Protein AF-A0A1L3LZA9-F1 (afdb_monomer_lite)

Foldseek 3Di:
DDWDDDQQQAADDDPPQPDDFPPPDDSGVRRHVVTVSVRVVVVCVVVCVVVVVVVCVVCVVVDDDPDDDDDDDDDPPVVVVVVVVVVVVVVVVVVVVPDPDDDDDDDDDDDDDDDDDDDDDPPDDPDPQPDQVVVPAHDDDDPVRVVQVVQADDDPDQADRNVGDGDDDLVVLLLVLLLVLLVCVVVVDADQVNLVSLVVLQVSLPDPDPVLLVVLVVLLVQCCVQQVLLLVLQCADNPHSSNSLLSLLSSLVVLLCVVVLVVNLLSVLLSVLNNVCSCVQQDLVVCVSNLVRNVVSHDPVCSVSSSSSSSSSSSSLVSLVLLQVLLLLLLVQCAAPVRCVRQNVVLVVLLLCLLQVCVVPPQLFGKAKAALRLLLLLCVVLVHDSVQLSNLGNHNATEIEGEHDNDDPVVSQVVSQVSSQVSCVVPQKHWDWRQDPVGIKIWIWGVAWRPPRSSTRGIDGRYIYYYADPVGLAPDWDARPNGTYGDLVSNLVNLQVSLVSRSHNSSSRSSNSSSCCSVCPSVVSVVD

Radius of gyration: 29.35 Å; chains: 1; bounding box: 72×82×65 Å

pLDDT: mean 71.89, std 25.07, range [21.33, 98.31]

Sequence (528 aa):
MFTALGNARKGENDWDTGILINPNLSPEDWYSAYAAANDTVSTFLDQARYGYTALLNRHKADLQPPAALARQSVGPVELRYYSRLALQAEQDTERTRQGSGRLRPLASGTGQPAEILAGRPRTRPVGVNGELIDVGLSKRNTVELMEHWLDVKIVEKEGVVSDGIPVPQLPYFVDDFSTIIREALATNTADRKLAKRLVRLKLVLESDDDTLVEAAQAASDAVAAALPKSANAFGTGVATSTARMATWVLAGLIQSIPDLWLKQQWQESLDSYIAAQAPTLLAREKVAGIWQQVVTAINPPDQDDCQTILAIQYAISTLSRRIVEDGVTVAQAIGGPDLSAVPLWKAVETAIGAVVALNSDTRSGMFYISGGLAGRMQTMHADLSANDLMSVYPDGGVEIFYRPNQVQPAWAFRGLQQRLVSVLTGQPLTAELVSSTKGTAVVVKGANPINNLAIADPSPVLMTILQEPASRACKTIDFVNGWPIGSTRDLVRLFLARAADSHDFDLRQARKASSEFLLSDVLGQQLR

Secondary structure (DSSP, 8-state):
--------SS-----SS-----TTS-HHHHHHHHHHHHHHHHHHHHHHHHHHHHHHHHTTTT-PPPP--------HHHHHHHHHHHHHHHHHHHHHHS--S--------------S-------PPTTTTSTTGGGT---TT-HHHHHHHHH----SSS---TTS-PPPPHHHHHHHHHHHHHHHHHHT---HHHHHHHHHHHHHHT---HHHHHHHHHHHHHHHHH-HHHHHHHT--SSSHHHHHHHHHHHHHHHT-TTGGG-HHHHHHHHHHHHHHHHHHS-GGGGHHHHHHHGGGS-GGGHHHHHHHHHHHHHHHHHHHHHHHHHHHHHHHH--GGGTTSHHHHHHHHHHHHHHGGGGSTTS-EEEEEHHHHHHHHHHHTT--HHHHHTT----SEEEEEE-SSS-HHHHHHHHHHHHHHHTTTSSEEEEEEEETTEEEEEEEESSPPTT-SS--SS-EEEEEEEPPTT-S-S-EEEETTEEEE-HHHHHHHHHHHHHS--SHHHHHHHHHHHHHIIIIIHHHHT-

Organism: NCBI:txid194963

Structure (mmCIF, N/CA/C/O backbone):
data_AF-A0A1L3LZA9-F1
#
_entry.id   AF-A0A1L3LZA9-F1
#
loop_
_atom_site.group_PDB
_atom_site.id
_atom_site.type_symbol
_atom_site.label_atom_id
_atom_site.label_alt_id
_atom_site.label_comp_id
_atom_site.label_asym_id
_atom_site.label_entity_id
_atom_site.label_seq_id
_atom_site.pdbx_PDB_ins_code
_atom_site.Cartn_x
_atom_site.Cartn_y
_atom_site.Cartn_z
_atom_site.occupancy
_atom_site.B_iso_or_equiv
_atom_site.auth_seq_id
_atom_site.auth_comp_id
_atom_site.auth_asym_id
_atom_site.auth_atom_id
_atom_site.pdbx_PDB_model_num
ATOM 1 N N . MET A 1 1 ? 13.594 -11.880 -36.090 1.00 23.81 1 MET A N 1
ATOM 2 C CA . MET A 1 1 ? 14.791 -12.742 -36.009 1.00 23.81 1 MET A CA 1
ATOM 3 C C . MET A 1 1 ? 15.961 -11.843 -35.621 1.00 23.81 1 MET A C 1
ATOM 5 O O . MET A 1 1 ? 16.336 -11.016 -36.435 1.00 23.81 1 MET A O 1
ATOM 9 N N . PHE A 1 2 ? 16.444 -11.918 -34.377 1.00 21.33 2 PHE A N 1
ATOM 10 C CA . PHE A 1 2 ? 17.607 -11.170 -33.866 1.00 21.33 2 PHE A CA 1
ATOM 11 C C . PHE A 1 2 ? 18.352 -12.034 -32.832 1.00 21.33 2 PHE A C 1
ATOM 13 O O . PHE A 1 2 ? 17.710 -12.771 -32.086 1.00 21.33 2 PHE A O 1
ATOM 20 N N . THR A 1 3 ? 19.683 -11.950 -32.839 1.00 30.17 3 THR A N 1
ATOM 21 C CA . THR A 1 3 ? 20.674 -12.707 -32.050 1.00 30.17 3 THR A CA 1
ATOM 22 C C . THR A 1 3 ? 21.395 -11.773 -31.075 1.00 30.17 3 THR A C 1
ATOM 24 O O . THR A 1 3 ? 21.786 -10.680 -31.488 1.00 30.17 3 THR A O 1
ATOM 27 N N . ALA A 1 4 ? 21.621 -12.198 -29.821 1.00 23.11 4 ALA A N 1
ATOM 28 C CA . ALA A 1 4 ? 22.520 -11.509 -28.884 1.00 23.11 4 ALA A CA 1
ATOM 29 C C . ALA A 1 4 ? 22.972 -12.410 -27.689 1.00 23.11 4 ALA A C 1
ATOM 31 O O . ALA A 1 4 ? 22.169 -12.623 -26.781 1.00 23.11 4 ALA A O 1
ATOM 32 N N . LEU A 1 5 ? 24.250 -12.845 -27.617 1.00 28.03 5 LEU A N 1
ATOM 33 C CA . LEU A 1 5 ? 25.339 -12.405 -26.702 1.00 28.03 5 LEU A CA 1
ATOM 34 C C . LEU A 1 5 ? 26.337 -13.503 -26.200 1.00 28.03 5 LEU A C 1
ATOM 36 O O . LEU A 1 5 ? 26.238 -13.959 -25.058 1.00 28.03 5 LEU A O 1
ATOM 40 N N . GLY A 1 6 ? 27.480 -13.676 -26.885 1.00 30.03 6 GLY A N 1
ATOM 41 C CA . GLY A 1 6 ? 28.745 -14.067 -26.234 1.00 30.03 6 GLY A CA 1
ATOM 42 C C . GLY A 1 6 ? 30.001 -14.088 -27.130 1.00 30.03 6 GLY A C 1
ATOM 43 O O . GLY A 1 6 ? 29.944 -14.490 -28.289 1.00 30.03 6 GLY A O 1
ATOM 44 N N . ASN A 1 7 ? 31.156 -13.655 -26.579 1.00 33.06 7 ASN A N 1
ATOM 45 C CA . ASN A 1 7 ? 32.487 -13.839 -27.181 1.00 33.06 7 ASN A CA 1
ATOM 46 C C . ASN A 1 7 ? 33.236 -14.935 -26.441 1.00 33.06 7 ASN A C 1
ATOM 48 O O . ASN A 1 7 ? 33.199 -15.131 -25.233 1.00 33.06 7 ASN A O 1
ATOM 52 N N . ALA A 1 8 ? 34.000 -15.585 -27.256 1.00 33.12 8 ALA A N 1
ATOM 53 C CA . ALA A 1 8 ? 34.071 -16.977 -27.380 1.00 33.12 8 ALA A CA 1
ATOM 54 C C . ALA A 1 8 ? 35.626 -17.260 -27.402 1.00 33.12 8 ALA A C 1
ATOM 56 O O . ALA A 1 8 ? 36.158 -18.341 -27.502 1.00 33.12 8 ALA A O 1
ATOM 57 N N . ARG A 1 9 ? 36.462 -16.253 -27.156 1.00 31.25 9 ARG A N 1
ATOM 58 C CA . ARG A 1 9 ? 37.908 -16.309 -27.351 1.00 31.25 9 ARG A CA 1
ATOM 59 C C . ARG A 1 9 ? 38.761 -16.522 -26.097 1.00 31.25 9 ARG A C 1
ATOM 61 O O . ARG A 1 9 ? 39.916 -16.118 -26.080 1.00 31.25 9 ARG A O 1
ATOM 68 N N . LYS A 1 10 ? 38.251 -17.137 -25.024 1.00 35.09 10 LYS A N 1
ATOM 69 C CA . LYS A 1 10 ? 38.969 -17.162 -23.721 1.00 35.09 10 LYS A CA 1
ATOM 70 C C . LYS A 1 10 ? 38.983 -18.527 -22.918 1.00 35.09 10 LYS A C 1
ATOM 72 O O . LYS A 1 10 ? 39.232 -18.493 -21.725 1.00 35.09 10 LYS A O 1
ATOM 77 N N . GLY A 1 11 ? 38.638 -19.691 -23.514 1.00 30.19 11 GLY A N 1
ATOM 78 C CA . GLY A 1 11 ? 38.148 -21.036 -22.979 1.00 30.19 11 GLY A CA 1
ATOM 79 C C . GLY A 1 11 ? 37.441 -21.344 -21.590 1.00 30.19 11 GLY A C 1
ATOM 80 O O . GLY A 1 11 ? 38.121 -21.891 -20.737 1.00 30.19 11 GLY A O 1
ATOM 81 N N . GLU A 1 12 ? 36.108 -21.247 -21.365 1.00 31.48 12 GLU A N 1
ATOM 82 C CA . GLU A 1 12 ? 35.335 -21.721 -20.150 1.00 31.48 12 GLU A CA 1
ATOM 83 C C . GLU A 1 12 ? 34.010 -22.324 -20.626 1.00 31.48 12 GLU A C 1
ATOM 85 O O . GLU A 1 12 ? 33.207 -21.741 -21.355 1.00 31.48 12 GLU A O 1
ATOM 90 N N . ASN A 1 13 ? 33.804 -23.533 -20.130 1.00 31.25 13 ASN A N 1
ATOM 91 C CA . ASN A 1 13 ? 32.639 -24.350 -20.358 1.00 31.25 13 ASN A CA 1
ATOM 92 C C . ASN A 1 13 ? 31.376 -23.800 -19.719 1.00 31.25 13 ASN A C 1
ATOM 94 O O . ASN A 1 13 ? 31.384 -23.354 -18.577 1.00 31.25 13 ASN A O 1
ATOM 98 N N . ASP A 1 14 ? 30.283 -24.038 -20.420 1.00 35.97 14 ASP A N 1
ATOM 99 C CA . ASP A 1 14 ? 28.936 -24.096 -19.884 1.00 35.97 14 ASP A CA 1
ATOM 100 C C . ASP A 1 14 ? 28.406 -25.495 -20.151 1.00 35.97 14 ASP A C 1
ATOM 102 O O . ASP A 1 14 ? 28.584 -26.080 -21.226 1.00 35.97 14 ASP A O 1
ATOM 106 N N . TRP A 1 15 ? 27.835 -26.048 -19.104 1.00 34.09 15 TRP A N 1
ATOM 107 C CA . TRP A 1 15 ? 27.419 -27.427 -19.018 1.00 34.09 15 TRP A CA 1
ATOM 108 C C . TRP A 1 15 ? 25.922 -27.582 -19.355 1.00 34.09 15 TRP A C 1
ATOM 110 O O . TRP A 1 15 ? 25.420 -28.707 -19.308 1.00 34.09 15 TRP A O 1
ATOM 120 N N . ASP A 1 16 ? 25.233 -26.508 -19.769 1.00 34.41 16 ASP A N 1
ATOM 121 C CA . ASP A 1 16 ? 23.763 -26.439 -19.779 1.00 34.41 16 ASP A CA 1
ATOM 122 C C . ASP A 1 16 ? 23.090 -26.913 -21.089 1.00 34.41 16 ASP A C 1
ATOM 124 O O . ASP A 1 16 ? 21.895 -27.213 -21.104 1.00 34.41 16 ASP A O 1
ATOM 128 N N . THR A 1 17 ? 23.821 -27.068 -22.204 1.00 37.72 17 THR A N 1
ATOM 129 C CA . THR A 1 17 ? 23.208 -27.307 -23.541 1.00 37.72 17 THR A CA 1
ATOM 130 C C . THR A 1 17 ? 23.364 -28.723 -24.116 1.00 37.72 17 THR A C 1
ATOM 132 O O . THR A 1 17 ? 22.702 -29.065 -25.096 1.00 37.72 17 THR A O 1
ATOM 135 N N . GLY A 1 18 ? 24.217 -29.578 -23.537 1.00 35.44 18 GLY A N 1
ATOM 136 C CA . GLY A 1 18 ? 24.502 -30.927 -24.064 1.00 35.44 18 GLY A CA 1
ATOM 137 C C . GLY A 1 18 ? 25.269 -30.960 -25.399 1.00 35.44 18 GLY A C 1
ATOM 138 O O . GLY A 1 18 ? 25.397 -32.022 -26.009 1.00 35.44 18 GLY A O 1
ATOM 139 N N . ILE A 1 19 ? 25.792 -29.820 -25.858 1.00 40.53 19 ILE A N 1
ATOM 140 C CA . ILE A 1 19 ? 26.576 -29.693 -27.090 1.00 40.53 19 ILE A CA 1
ATOM 141 C C . ILE A 1 19 ? 28.041 -30.035 -26.786 1.00 40.53 19 ILE A C 1
ATOM 143 O O . ILE A 1 19 ? 28.699 -29.376 -25.985 1.00 40.53 19 ILE A O 1
ATOM 147 N N . LEU A 1 20 ? 28.562 -31.089 -27.422 1.00 36.12 20 LEU A N 1
ATOM 148 C CA . LEU A 1 20 ? 29.948 -31.529 -27.247 1.00 36.12 20 LEU A CA 1
ATOM 149 C C . LEU A 1 20 ? 30.896 -30.658 -28.076 1.00 36.12 20 LEU A C 1
ATOM 151 O O . LEU A 1 20 ? 30.994 -30.806 -29.294 1.00 36.12 20 LEU A O 1
ATOM 155 N N . ILE A 1 21 ? 31.628 -29.777 -27.399 1.00 40.00 21 ILE A N 1
ATOM 156 C CA . ILE A 1 21 ? 32.718 -28.993 -27.988 1.00 40.00 21 ILE A CA 1
ATOM 157 C C . ILE A 1 21 ? 34.026 -29.744 -27.754 1.00 40.00 21 ILE A C 1
ATOM 159 O O . ILE A 1 21 ? 34.295 -30.213 -26.648 1.00 40.00 21 ILE A O 1
ATOM 163 N N . ASN A 1 22 ? 34.839 -29.884 -28.803 1.00 40.91 22 ASN A N 1
ATOM 164 C CA . ASN A 1 22 ? 36.085 -30.645 -28.750 1.00 40.91 22 ASN A CA 1
ATOM 165 C C . ASN A 1 22 ? 37.006 -30.105 -27.630 1.00 40.91 22 ASN A C 1
ATOM 167 O O . ASN A 1 22 ? 37.442 -28.955 -27.703 1.00 40.91 22 ASN A O 1
ATOM 171 N N . PRO A 1 23 ? 37.341 -30.914 -26.608 1.00 37.09 23 PRO A N 1
ATOM 172 C CA . PRO A 1 23 ? 38.093 -30.455 -25.440 1.00 37.09 23 PRO A CA 1
ATOM 173 C C . PRO A 1 23 ? 39.573 -30.178 -25.735 1.00 37.09 23 PRO A C 1
ATOM 175 O O . PRO A 1 23 ? 40.261 -29.611 -24.895 1.00 37.09 23 PRO A O 1
ATOM 178 N N . ASN A 1 24 ? 40.066 -30.580 -26.910 1.00 38.84 24 ASN A N 1
ATOM 179 C CA . ASN A 1 24 ? 41.448 -30.357 -27.338 1.00 38.84 24 ASN A CA 1
ATOM 180 C C . ASN A 1 24 ? 41.629 -29.036 -28.102 1.00 38.84 24 ASN A C 1
ATOM 182 O O . ASN A 1 24 ? 42.714 -28.772 -28.619 1.00 38.84 24 ASN A O 1
ATOM 186 N N . LEU A 1 25 ? 40.566 -28.235 -28.228 1.00 40.94 25 LEU A N 1
ATOM 187 C CA . LEU A 1 25 ? 40.660 -26.887 -28.773 1.00 40.94 25 LEU A CA 1
ATOM 188 C C . LEU A 1 25 ? 41.486 -26.001 -27.842 1.00 40.94 25 LEU A C 1
ATOM 190 O O . LEU A 1 25 ? 41.470 -26.169 -26.620 1.00 40.94 25 LEU A O 1
ATOM 194 N N . SER A 1 26 ? 42.200 -25.042 -28.430 1.00 40.47 26 SER A N 1
ATOM 195 C CA . SER A 1 26 ? 42.835 -23.991 -27.643 1.00 40.47 26 SER A CA 1
ATOM 196 C C . SER A 1 26 ? 41.755 -23.259 -26.834 1.00 40.47 26 SER A C 1
ATOM 198 O O . SER A 1 26 ? 40.606 -23.216 -27.279 1.00 40.47 26 SER A O 1
ATOM 200 N N . PRO A 1 27 ? 42.072 -22.661 -25.673 1.00 38.12 27 PRO A N 1
ATOM 201 C CA . PRO A 1 27 ? 41.079 -21.912 -24.909 1.00 38.12 27 PRO A CA 1
ATOM 202 C C . PRO A 1 27 ? 40.322 -20.912 -25.798 1.00 38.12 27 PRO A C 1
ATOM 204 O O . PRO A 1 27 ? 39.092 -20.873 -25.806 1.00 38.12 27 PRO A O 1
ATOM 207 N N . GLU A 1 28 ? 41.041 -20.174 -26.642 1.00 40.81 28 GLU A N 1
ATOM 208 C CA . GLU A 1 28 ? 40.447 -19.204 -27.560 1.00 40.81 28 GLU A CA 1
ATOM 209 C C . GLU A 1 28 ? 39.436 -19.815 -28.545 1.00 40.81 28 GLU A C 1
ATOM 211 O O . GLU A 1 28 ? 38.383 -19.238 -28.801 1.00 40.81 28 GLU A O 1
ATOM 216 N N . ASP A 1 29 ? 39.683 -21.013 -29.053 1.00 42.50 29 ASP A N 1
ATOM 217 C CA . ASP A 1 29 ? 38.743 -21.676 -29.961 1.00 42.50 29 ASP A CA 1
ATOM 218 C C . ASP A 1 29 ? 37.604 -22.374 -29.202 1.00 42.50 29 ASP A C 1
ATOM 220 O O . ASP A 1 29 ? 36.499 -22.566 -29.718 1.00 42.50 29 ASP A O 1
ATOM 224 N N . TRP A 1 30 ? 37.863 -22.734 -27.946 1.00 45.84 30 TRP A N 1
ATOM 225 C CA . TRP A 1 30 ? 36.959 -23.505 -27.109 1.00 45.84 30 TRP A CA 1
ATOM 226 C C . TRP A 1 30 ? 35.757 -22.681 -26.650 1.00 45.84 30 TRP A C 1
ATOM 228 O O . TRP A 1 30 ? 34.612 -23.063 -26.898 1.00 45.84 30 TRP A O 1
ATOM 238 N N . TYR A 1 31 ? 35.992 -21.498 -26.067 1.00 41.84 31 TYR A N 1
ATOM 239 C CA . TYR A 1 31 ? 34.875 -20.593 -25.773 1.00 41.84 31 TYR A CA 1
ATOM 240 C C . TYR A 1 31 ? 34.169 -20.201 -27.096 1.00 41.84 31 TYR A C 1
ATOM 242 O O . TYR A 1 31 ? 33.033 -19.735 -27.030 1.00 41.84 31 TYR A O 1
ATOM 250 N N . SER A 1 32 ? 34.829 -20.380 -28.268 1.00 45.72 32 SER A N 1
ATOM 251 C CA . SER A 1 32 ? 34.463 -19.780 -29.561 1.00 45.72 32 SER A CA 1
ATOM 252 C C . SER A 1 32 ? 33.241 -20.442 -30.122 1.00 45.72 32 SER A C 1
ATOM 254 O O . SER A 1 32 ? 32.210 -19.830 -30.406 1.00 45.72 32 SER A O 1
ATOM 256 N N . ALA A 1 33 ? 33.375 -21.755 -30.141 1.00 43.78 33 ALA A N 1
ATOM 257 C CA . ALA A 1 33 ? 32.295 -22.680 -30.340 1.00 43.78 33 ALA A CA 1
ATOM 258 C C . ALA A 1 33 ? 31.217 -22.563 -29.249 1.00 43.78 33 ALA A C 1
ATOM 260 O O . ALA A 1 33 ? 30.035 -22.680 -29.561 1.00 43.78 33 ALA A O 1
ATOM 261 N N . TYR A 1 34 ? 31.593 -22.307 -27.993 1.00 43.12 34 TYR A N 1
ATOM 262 C CA . TYR A 1 34 ? 30.640 -22.295 -26.884 1.00 43.12 34 TYR A CA 1
ATOM 263 C C . TYR A 1 34 ? 29.645 -21.129 -26.943 1.00 43.12 34 TYR A C 1
ATOM 265 O O . TYR A 1 34 ? 28.436 -21.356 -26.895 1.00 43.12 34 TYR A O 1
ATOM 273 N N . ALA A 1 35 ? 30.110 -19.894 -27.117 1.00 43.53 35 ALA A N 1
ATOM 274 C CA . ALA A 1 35 ? 29.199 -18.755 -27.158 1.00 43.53 35 ALA A CA 1
ATOM 275 C C . ALA A 1 35 ? 28.279 -18.781 -28.392 1.00 43.53 35 ALA A C 1
ATOM 277 O O . ALA A 1 35 ? 27.096 -18.470 -28.289 1.00 43.53 35 ALA A O 1
ATOM 278 N N . ALA A 1 36 ? 28.796 -19.226 -29.544 1.00 49.22 36 ALA A N 1
ATOM 279 C CA . ALA A 1 36 ? 27.992 -19.412 -30.750 1.00 49.22 36 ALA A CA 1
ATOM 280 C C . ALA A 1 36 ? 26.890 -20.469 -30.547 1.00 49.22 36 ALA A C 1
ATOM 282 O O . ALA A 1 36 ? 25.759 -20.286 -31.003 1.00 49.22 36 ALA A O 1
ATOM 283 N N . ALA A 1 37 ? 27.201 -21.557 -29.838 1.00 45.59 37 ALA A N 1
ATOM 284 C CA . ALA A 1 37 ? 26.239 -22.592 -29.483 1.00 45.59 37 ALA A CA 1
ATOM 285 C C . ALA A 1 37 ? 25.178 -22.081 -28.492 1.00 45.59 37 ALA A C 1
ATOM 287 O O . ALA A 1 37 ? 23.988 -22.280 -28.730 1.00 45.59 37 ALA A O 1
ATOM 288 N N . ASN A 1 38 ? 25.579 -21.378 -27.430 1.00 42.06 38 ASN A N 1
ATOM 289 C CA . ASN A 1 38 ? 24.657 -20.853 -26.421 1.00 42.06 38 ASN A CA 1
ATOM 290 C C . ASN A 1 38 ? 23.692 -19.797 -26.991 1.00 42.06 38 ASN A C 1
ATOM 292 O O . ASN A 1 38 ? 22.482 -19.880 -26.779 1.00 42.06 38 ASN A O 1
ATOM 296 N N . ASP A 1 39 ? 24.198 -18.856 -27.792 1.00 47.31 39 ASP A N 1
ATOM 297 C CA . ASP A 1 39 ? 23.377 -17.824 -28.434 1.00 47.31 39 ASP A CA 1
ATOM 298 C C . ASP A 1 39 ? 22.373 -18.427 -29.412 1.00 47.31 39 ASP A C 1
ATOM 300 O O . ASP A 1 39 ? 21.211 -18.019 -29.446 1.00 47.31 39 ASP A O 1
ATOM 304 N N . THR A 1 40 ? 22.802 -19.425 -30.187 1.00 49.22 40 THR A N 1
ATOM 305 C CA . THR A 1 40 ? 21.932 -20.134 -31.131 1.00 49.22 40 THR A CA 1
ATOM 306 C C . THR A 1 40 ? 20.827 -20.885 -30.392 1.00 49.22 40 THR A C 1
ATOM 308 O O . THR A 1 40 ? 19.666 -20.793 -30.783 1.00 49.22 40 THR A O 1
ATOM 311 N N . VAL A 1 41 ? 21.161 -21.585 -29.304 1.00 46.09 41 VAL A N 1
ATOM 312 C CA . VAL A 1 41 ? 20.199 -22.364 -28.511 1.00 46.09 41 VAL A CA 1
ATOM 313 C C . VAL A 1 41 ? 19.229 -21.456 -27.761 1.00 46.09 41 VAL A C 1
ATOM 315 O O . VAL A 1 41 ? 18.026 -21.662 -27.863 1.00 46.09 41 VAL A O 1
ATOM 318 N N . SER A 1 42 ? 19.708 -20.424 -27.070 1.00 44.81 42 SER A N 1
ATOM 319 C CA . SER A 1 42 ? 18.849 -19.497 -26.321 1.00 44.81 42 SER A CA 1
ATOM 320 C C . SER A 1 42 ? 17.926 -18.704 -27.249 1.00 44.81 42 SER A C 1
ATOM 322 O O . SER A 1 42 ? 16.726 -18.605 -27.002 1.00 44.81 42 SER A O 1
ATOM 324 N N . THR A 1 43 ? 18.454 -18.221 -28.378 1.00 49.72 43 THR A N 1
ATOM 325 C CA . THR A 1 43 ? 17.654 -17.533 -29.403 1.00 49.72 43 THR A CA 1
ATOM 326 C C . THR A 1 43 ? 16.620 -18.474 -30.020 1.00 49.72 43 THR A C 1
ATOM 328 O O . THR A 1 43 ? 15.476 -18.076 -30.223 1.00 49.72 43 THR A O 1
ATOM 331 N N . PHE A 1 44 ? 16.991 -19.727 -30.296 1.00 49.62 44 PHE A N 1
ATOM 332 C CA . PHE A 1 44 ? 16.061 -20.733 -30.799 1.00 49.62 44 PHE A CA 1
ATOM 333 C C . PHE A 1 44 ? 14.988 -21.084 -29.769 1.00 49.62 44 PHE A C 1
ATOM 335 O O . PHE A 1 44 ? 13.832 -21.192 -30.147 1.00 49.62 44 PHE A O 1
ATOM 342 N N . LEU A 1 45 ? 15.327 -21.233 -28.488 1.00 45.28 45 LEU A N 1
ATOM 343 C CA . LEU A 1 45 ? 14.367 -21.575 -27.437 1.00 45.28 45 LEU A CA 1
ATOM 344 C C . LEU A 1 45 ? 13.375 -20.441 -27.177 1.00 45.28 45 LEU A C 1
ATOM 346 O O . LEU A 1 45 ? 12.181 -20.712 -27.078 1.00 45.28 45 LEU A O 1
ATOM 350 N N . ASP A 1 46 ? 13.824 -19.185 -27.155 1.00 45.00 46 ASP A N 1
ATOM 351 C CA . ASP A 1 46 ? 12.922 -18.033 -27.041 1.00 45.00 46 ASP A CA 1
ATOM 352 C C . ASP A 1 46 ? 12.037 -17.888 -28.294 1.00 45.00 46 ASP A C 1
ATOM 354 O O . ASP A 1 46 ? 10.826 -17.680 -28.183 1.00 45.00 46 ASP A O 1
ATOM 358 N N . GLN A 1 47 ? 12.594 -18.088 -29.497 1.00 46.62 47 GLN A N 1
ATOM 359 C CA . GLN A 1 47 ? 11.826 -18.068 -30.751 1.00 46.62 47 GLN A CA 1
ATOM 360 C C . GLN A 1 47 ? 10.861 -19.251 -30.876 1.00 46.62 47 GLN A C 1
ATOM 362 O O . GLN A 1 47 ? 9.756 -19.082 -31.385 1.00 46.62 47 GLN A O 1
ATOM 367 N N . ALA A 1 48 ? 11.245 -20.435 -30.402 1.00 44.41 48 ALA A N 1
ATOM 368 C CA . ALA A 1 48 ? 10.417 -21.633 -30.403 1.00 44.41 48 ALA A CA 1
ATOM 369 C C . ALA A 1 48 ? 9.318 -21.532 -29.349 1.00 44.41 48 ALA A C 1
ATOM 371 O O . ALA A 1 48 ? 8.192 -21.911 -29.635 1.00 44.41 48 ALA A O 1
ATOM 372 N N . ARG A 1 49 ? 9.599 -20.967 -28.170 1.00 44.09 49 ARG A N 1
ATOM 373 C CA . ARG A 1 49 ? 8.596 -20.705 -27.132 1.00 44.09 49 ARG A CA 1
ATOM 374 C C . ARG A 1 49 ? 7.553 -19.710 -27.626 1.00 44.09 49 ARG A C 1
ATOM 376 O O . ARG A 1 49 ? 6.363 -19.998 -27.557 1.00 44.09 49 ARG A O 1
ATOM 383 N N . TYR A 1 50 ? 7.987 -18.582 -28.183 1.00 44.16 50 TYR A N 1
ATOM 384 C CA . TYR A 1 50 ? 7.079 -17.608 -28.785 1.00 44.16 50 TYR A CA 1
ATOM 385 C C . TYR A 1 50 ? 6.316 -18.202 -29.981 1.00 44.16 50 TYR A C 1
ATOM 387 O O . TYR A 1 50 ? 5.094 -18.101 -30.055 1.00 44.16 50 TYR A O 1
ATOM 395 N N . GLY A 1 51 ? 7.023 -18.878 -30.891 1.00 45.06 51 GLY A N 1
ATOM 396 C CA . GLY A 1 51 ? 6.447 -19.498 -32.082 1.00 45.06 51 GLY A CA 1
ATOM 397 C C . GLY A 1 51 ? 5.445 -20.603 -31.756 1.00 45.06 51 GLY A C 1
ATOM 398 O O . GLY A 1 51 ? 4.414 -20.691 -32.409 1.00 45.06 51 GLY A O 1
ATOM 399 N N . TYR A 1 52 ? 5.700 -21.401 -30.721 1.00 44.16 52 TYR A N 1
ATOM 400 C CA . TYR A 1 52 ? 4.801 -22.445 -30.237 1.00 44.16 52 TYR A CA 1
ATOM 401 C C . TYR A 1 52 ? 3.528 -21.850 -29.634 1.00 44.16 52 TYR A C 1
ATOM 403 O O . TYR A 1 52 ? 2.432 -22.244 -30.026 1.00 44.16 52 TYR A O 1
ATOM 411 N N . THR A 1 53 ? 3.652 -20.842 -28.767 1.00 45.56 53 THR A N 1
ATOM 412 C CA . THR A 1 53 ? 2.494 -20.131 -28.205 1.00 45.56 53 THR A CA 1
ATOM 413 C C . THR A 1 53 ? 1.661 -19.459 -29.302 1.00 45.56 53 THR A C 1
ATOM 415 O O . THR A 1 53 ? 0.437 -19.584 -29.321 1.00 45.56 53 THR A O 1
ATOM 418 N N . ALA A 1 54 ? 2.307 -18.816 -30.278 1.00 45.56 54 ALA A N 1
ATOM 419 C CA . ALA A 1 54 ? 1.628 -18.192 -31.411 1.00 45.56 54 ALA A CA 1
ATOM 420 C C . ALA A 1 54 ? 0.957 -19.220 -32.347 1.00 45.56 54 ALA A C 1
ATOM 422 O O . ALA A 1 54 ? -0.156 -18.988 -32.820 1.00 45.56 54 ALA A O 1
ATOM 423 N N . LEU A 1 55 ? 1.602 -20.365 -32.602 1.00 45.81 55 LEU A N 1
ATOM 424 C CA . LEU A 1 55 ? 1.065 -21.448 -33.434 1.00 45.81 55 LEU A CA 1
ATOM 425 C C . LEU A 1 55 ? -0.165 -22.097 -32.783 1.00 45.81 55 LEU A C 1
ATOM 427 O O . LEU A 1 55 ? -1.169 -22.314 -33.458 1.00 45.81 55 LEU A O 1
ATOM 431 N N . LEU A 1 56 ? -0.110 -22.356 -31.476 1.00 46.75 56 LEU A N 1
ATOM 432 C CA . LEU A 1 56 ? -1.233 -22.900 -30.711 1.00 46.75 56 LEU A CA 1
ATOM 433 C C . LEU A 1 56 ? -2.430 -21.946 -30.703 1.00 46.75 56 LEU A C 1
ATOM 435 O O . LEU A 1 56 ? -3.553 -22.375 -30.952 1.00 46.75 56 LEU A O 1
ATOM 439 N N . ASN A 1 57 ? -2.190 -20.647 -30.518 1.00 48.28 57 ASN A N 1
ATOM 440 C CA . ASN A 1 57 ? -3.246 -19.637 -30.595 1.00 48.28 57 ASN A CA 1
ATOM 441 C C . ASN A 1 57 ? -3.860 -19.539 -31.998 1.00 48.28 57 ASN A C 1
ATOM 443 O O . ASN A 1 57 ? -5.074 -19.378 -32.135 1.00 48.28 57 ASN A O 1
ATOM 447 N N . ARG A 1 58 ? -3.043 -19.679 -33.049 1.00 47.91 58 ARG A N 1
ATOM 448 C CA . ARG A 1 58 ? -3.499 -19.646 -34.445 1.00 47.91 58 ARG A CA 1
ATOM 449 C C . ARG A 1 58 ? -4.351 -20.858 -34.830 1.00 47.91 58 ARG A C 1
ATOM 451 O O . ARG A 1 58 ? -5.266 -20.707 -35.632 1.00 47.91 58 ARG A O 1
ATOM 458 N N . HIS A 1 59 ? -4.067 -22.027 -34.260 1.00 45.03 59 HIS A N 1
ATOM 459 C CA . HIS A 1 59 ? -4.760 -23.289 -34.549 1.00 45.03 59 HIS A CA 1
ATOM 460 C C . HIS A 1 59 ? -5.722 -23.728 -33.438 1.00 45.03 59 HIS A C 1
ATOM 462 O O . HIS A 1 59 ? -6.149 -24.879 -33.400 1.00 45.03 59 HIS A O 1
ATOM 468 N N . LYS A 1 60 ? -6.109 -22.812 -32.542 1.00 48.41 60 LYS A N 1
ATOM 469 C CA . LYS A 1 60 ? -6.947 -23.113 -31.371 1.00 48.41 60 LYS A CA 1
ATOM 470 C C . LYS A 1 60 ? -8.277 -23.804 -31.697 1.00 48.41 60 LYS A C 1
ATOM 472 O O . LYS A 1 60 ? -8.752 -24.600 -30.900 1.00 48.41 60 LYS A O 1
ATOM 477 N N . ALA A 1 61 ? -8.855 -23.535 -32.870 1.00 48.81 61 ALA A N 1
ATOM 478 C CA . ALA A 1 61 ? -10.103 -24.155 -33.324 1.00 48.81 61 ALA A CA 1
ATOM 479 C C . ALA A 1 61 ? -9.920 -25.597 -33.845 1.00 48.81 61 ALA A C 1
ATOM 481 O O . ALA A 1 61 ? -10.882 -26.362 -33.883 1.00 48.81 61 ALA A O 1
ATOM 482 N N . ASP A 1 62 ? -8.692 -25.973 -34.219 1.00 52.75 62 ASP A N 1
ATOM 483 C CA . ASP A 1 62 ? -8.344 -27.294 -34.759 1.00 52.75 62 ASP A CA 1
ATOM 484 C C . ASP A 1 62 ? -7.941 -28.287 -33.647 1.00 52.75 62 ASP A C 1
ATOM 486 O O . ASP A 1 62 ? -7.885 -29.500 -33.864 1.00 52.75 62 ASP A O 1
ATOM 490 N N . LEU A 1 63 ? -7.665 -27.786 -32.437 1.00 48.34 63 LEU A N 1
ATOM 491 C CA . LEU A 1 63 ? -7.265 -28.576 -31.273 1.00 48.34 63 LEU A CA 1
ATOM 492 C C . LEU A 1 63 ? -8.506 -29.150 -30.568 1.00 48.34 63 LEU A C 1
ATOM 494 O O . LEU A 1 63 ? -9.085 -28.544 -29.671 1.00 48.34 63 LEU A O 1
ATOM 498 N N . GLN A 1 64 ? -8.929 -30.343 -30.989 1.00 47.91 64 GLN A N 1
ATOM 499 C CA . GLN A 1 64 ? -10.020 -31.088 -30.349 1.00 47.91 64 GLN A CA 1
ATOM 500 C C . GLN A 1 64 ? -9.626 -31.555 -28.929 1.00 47.91 64 GLN A C 1
ATOM 502 O O . GLN A 1 64 ? -8.485 -31.976 -28.713 1.00 47.91 64 GLN A O 1
ATOM 507 N N . PRO A 1 65 ? -10.556 -31.555 -27.957 1.00 45.41 65 PRO A N 1
ATOM 508 C CA . PRO A 1 65 ? -10.288 -32.063 -26.615 1.00 45.41 65 PRO A CA 1
ATOM 509 C C . PRO A 1 65 ? -9.990 -33.577 -26.639 1.00 45.41 65 PRO A C 1
ATOM 511 O O . PRO A 1 65 ? -10.691 -34.325 -27.326 1.00 45.41 65 PRO A O 1
ATOM 514 N N . PRO A 1 66 ? -9.016 -34.078 -25.853 1.00 42.66 66 PRO A N 1
ATOM 515 C CA . PRO A 1 66 ? -8.830 -35.516 -25.685 1.00 42.66 66 PRO A CA 1
ATOM 516 C C . PRO A 1 66 ? -10.045 -36.128 -24.979 1.00 42.66 66 PRO A C 1
ATOM 518 O O . PRO A 1 66 ? -10.572 -35.545 -24.024 1.00 42.66 66 PRO A O 1
ATOM 521 N N . ALA A 1 67 ? -10.459 -37.322 -25.411 1.00 41.19 67 ALA A N 1
ATOM 522 C CA . ALA A 1 67 ? -11.495 -38.096 -24.733 1.00 41.19 67 ALA A CA 1
ATOM 523 C C . ALA A 1 67 ? -11.124 -38.290 -23.251 1.00 41.19 67 ALA A C 1
ATOM 525 O O . ALA A 1 67 ? -10.008 -38.698 -22.930 1.00 41.19 67 ALA A O 1
ATOM 526 N N . ALA A 1 68 ? -12.049 -37.963 -22.345 1.00 38.16 68 ALA A N 1
ATOM 527 C CA . ALA A 1 68 ? -11.811 -38.014 -20.907 1.00 38.16 68 ALA A CA 1
ATOM 528 C C . ALA A 1 68 ? -11.434 -39.438 -20.455 1.00 38.16 68 ALA A C 1
ATOM 530 O O . ALA A 1 68 ? -12.256 -40.352 -20.504 1.00 38.16 68 ALA A O 1
ATOM 531 N N . LEU A 1 69 ? -10.200 -39.622 -19.980 1.00 40.00 69 LEU A N 1
ATOM 532 C CA . LEU A 1 69 ? -9.806 -40.806 -19.221 1.00 40.00 69 LEU A CA 1
ATOM 533 C C . LEU A 1 69 ? -10.461 -40.729 -17.835 1.00 40.00 69 LEU A C 1
ATOM 535 O O . LEU A 1 69 ? -10.277 -39.759 -17.099 1.00 40.00 69 LEU A O 1
ATOM 539 N N . ALA A 1 70 ? -11.256 -41.740 -17.487 1.00 34.47 70 ALA A N 1
ATOM 540 C CA . ALA A 1 70 ? -11.901 -41.840 -16.183 1.00 34.47 70 ALA A CA 1
ATOM 541 C C . ALA A 1 70 ? -10.840 -41.954 -15.069 1.00 34.47 70 ALA A C 1
ATOM 543 O O . ALA A 1 70 ? -10.096 -42.934 -15.016 1.00 34.47 70 ALA A O 1
ATOM 544 N N . ARG A 1 71 ? -10.775 -40.956 -14.175 1.00 34.81 71 ARG A N 1
ATOM 545 C CA . ARG A 1 71 ? -9.902 -40.951 -12.988 1.00 34.81 71 ARG A CA 1
ATOM 546 C C . ARG A 1 71 ? -10.255 -42.146 -12.083 1.00 34.81 71 ARG A C 1
ATOM 548 O O . ARG A 1 71 ? -11.326 -42.164 -11.479 1.00 34.81 71 ARG A O 1
ATOM 555 N N . GLN A 1 72 ? -9.366 -43.136 -11.971 1.00 37.00 72 GLN A N 1
ATOM 556 C CA . GLN A 1 72 ? -9.418 -44.130 -10.893 1.00 37.00 72 GLN A CA 1
ATOM 557 C C . GLN A 1 72 ? -8.920 -43.479 -9.594 1.00 37.00 72 GLN A C 1
ATOM 559 O O . GLN A 1 72 ? -7.876 -42.833 -9.577 1.00 37.00 72 GLN A O 1
ATOM 564 N N . SER A 1 73 ? -9.674 -43.623 -8.503 1.00 34.19 73 SER A N 1
ATOM 565 C CA . SER A 1 73 ? -9.314 -43.084 -7.188 1.00 34.19 73 SER A CA 1
ATOM 566 C C . SER A 1 73 ? -8.122 -43.841 -6.591 1.00 34.19 73 SER A C 1
ATOM 568 O O . SER A 1 73 ? -8.256 -45.017 -6.244 1.00 34.19 73 SER A O 1
ATOM 570 N N . VAL A 1 74 ? -6.983 -43.173 -6.421 1.00 37.25 74 VAL A N 1
ATOM 571 C CA . VAL A 1 74 ? -5.819 -43.723 -5.709 1.00 37.25 74 VAL A CA 1
ATOM 572 C C . VAL A 1 74 ? -5.968 -43.451 -4.207 1.00 37.25 74 VAL A C 1
ATOM 574 O O . VAL A 1 74 ? -6.272 -42.335 -3.788 1.00 37.25 74 VAL A O 1
ATOM 577 N N . GLY A 1 75 ? -5.825 -44.492 -3.381 1.00 37.19 75 GLY A N 1
ATOM 578 C CA . GLY A 1 75 ? -6.070 -44.435 -1.937 1.00 37.19 75 GLY A CA 1
ATOM 579 C C . GLY A 1 75 ? -4.947 -43.773 -1.110 1.00 37.19 75 GLY A C 1
ATOM 580 O O . GLY A 1 75 ? -3.807 -43.666 -1.560 1.00 37.19 75 GLY A O 1
ATOM 581 N N . PRO A 1 76 ? -5.223 -43.403 0.159 1.00 38.22 76 PRO A N 1
ATOM 582 C CA . PRO A 1 76 ? -4.348 -42.590 1.025 1.00 38.22 76 PRO A CA 1
ATOM 583 C C . PRO A 1 76 ? -3.022 -43.249 1.460 1.00 38.22 76 PRO A C 1
ATOM 585 O O . PRO A 1 76 ? -2.244 -42.643 2.201 1.00 38.22 76 PRO A O 1
ATOM 588 N N . VAL A 1 77 ? -2.755 -44.488 1.041 1.00 35.97 77 VAL A N 1
ATOM 589 C CA . VAL A 1 77 ? -1.555 -45.253 1.419 1.00 35.97 77 VAL A CA 1
ATOM 590 C C . VAL A 1 77 ? -0.380 -44.973 0.473 1.00 35.97 77 VAL A C 1
ATOM 592 O O . VAL A 1 77 ? 0.753 -44.907 0.948 1.00 35.97 77 VAL A O 1
ATOM 595 N N . GLU A 1 78 ? -0.623 -44.713 -0.818 1.00 33.34 78 GLU A N 1
ATOM 596 C CA . GLU A 1 78 ? 0.456 -44.438 -1.786 1.00 33.34 78 GLU A CA 1
ATOM 597 C C . GLU A 1 78 ? 1.061 -43.039 -1.620 1.00 33.34 78 GLU A C 1
ATOM 599 O O . GLU A 1 78 ? 2.284 -42.902 -1.628 1.00 33.34 78 GLU A O 1
ATOM 604 N N . LEU A 1 79 ? 0.247 -42.020 -1.317 1.00 35.47 79 LEU A N 1
ATOM 605 C CA . LEU A 1 79 ? 0.731 -40.663 -1.013 1.00 35.47 79 LEU A CA 1
ATOM 606 C C . LEU A 1 79 ? 1.762 -40.657 0.131 1.00 35.47 79 LEU A C 1
ATOM 608 O O . LEU A 1 79 ? 2.768 -39.957 0.062 1.00 35.47 79 LEU A O 1
ATOM 612 N N . ARG A 1 80 ? 1.578 -41.503 1.156 1.00 36.31 80 ARG A N 1
ATOM 613 C CA . ARG A 1 80 ? 2.519 -41.613 2.287 1.00 36.31 80 ARG A CA 1
ATOM 614 C C . ARG A 1 80 ? 3.847 -42.271 1.912 1.00 36.31 80 ARG A C 1
ATOM 616 O O . ARG A 1 80 ? 4.833 -42.038 2.607 1.00 36.31 80 ARG A O 1
ATOM 623 N N . TYR A 1 81 ? 3.885 -43.091 0.862 1.00 33.03 81 TYR A N 1
ATOM 624 C CA . TYR A 1 81 ? 5.113 -43.730 0.390 1.00 33.03 81 TYR A CA 1
ATOM 625 C C . TYR A 1 81 ? 5.984 -42.728 -0.381 1.00 33.03 81 TYR A C 1
ATOM 627 O O . TYR A 1 81 ? 7.177 -42.611 -0.098 1.00 33.03 81 TYR A O 1
ATOM 635 N N . TYR A 1 82 ? 5.371 -41.913 -1.246 1.00 32.06 82 TYR A N 1
ATOM 636 C CA . TYR A 1 82 ? 6.061 -40.861 -2.000 1.00 32.06 82 TYR A CA 1
ATOM 637 C C . TYR A 1 82 ? 6.564 -39.717 -1.113 1.00 32.06 82 TYR A C 1
ATOM 639 O O . TYR A 1 82 ? 7.727 -39.333 -1.226 1.00 32.06 82 TYR A O 1
ATOM 647 N N . SER A 1 83 ? 5.764 -39.239 -0.150 1.00 38.41 83 SER A N 1
ATOM 648 C CA . SER A 1 83 ? 6.228 -38.216 0.803 1.00 38.41 83 SER A CA 1
ATOM 649 C C . SER A 1 83 ? 7.395 -38.708 1.665 1.00 38.41 83 SER A C 1
ATOM 651 O O . SER A 1 83 ? 8.279 -37.931 2.014 1.00 38.41 83 SER A O 1
ATOM 653 N N . ARG A 1 84 ? 7.428 -40.006 1.999 1.00 37.25 84 ARG A N 1
ATOM 654 C CA . ARG A 1 84 ? 8.506 -40.603 2.799 1.00 37.25 84 ARG A CA 1
ATOM 655 C C . ARG A 1 84 ? 9.802 -40.748 1.991 1.00 37.25 84 ARG A C 1
ATOM 657 O O . ARG A 1 84 ? 10.864 -40.495 2.547 1.00 37.25 84 ARG A O 1
ATOM 664 N N . LEU A 1 85 ? 9.716 -41.079 0.699 1.00 37.75 85 LEU A N 1
ATOM 665 C CA . LEU A 1 85 ? 10.864 -41.098 -0.220 1.00 37.75 85 LEU A CA 1
ATOM 666 C C . LEU A 1 85 ? 11.400 -39.687 -0.516 1.00 37.75 85 LEU A C 1
ATOM 668 O O . LEU A 1 85 ? 12.614 -39.508 -0.571 1.00 37.75 85 LEU A O 1
ATOM 672 N N . ALA A 1 86 ? 10.522 -38.685 -0.636 1.00 36.38 86 ALA A N 1
ATOM 673 C CA . ALA A 1 86 ? 10.908 -37.282 -0.810 1.00 36.38 86 ALA A CA 1
ATOM 674 C C . ALA A 1 86 ? 11.644 -36.728 0.426 1.00 36.38 86 ALA A C 1
ATOM 676 O O . ALA A 1 86 ? 12.725 -36.159 0.296 1.00 36.38 86 ALA A O 1
ATOM 677 N N . LEU A 1 87 ? 11.127 -37.003 1.631 1.00 38.25 87 LEU A N 1
ATOM 678 C CA . LEU A 1 87 ? 11.792 -36.670 2.899 1.00 38.25 87 LEU A CA 1
ATOM 679 C C . LEU A 1 87 ? 13.136 -37.395 3.072 1.00 38.25 87 LEU A C 1
ATOM 681 O O . LEU A 1 87 ? 14.090 -36.808 3.575 1.00 38.25 87 LEU A O 1
ATOM 685 N N . GLN A 1 88 ? 13.243 -38.659 2.644 1.00 37.47 88 GLN A N 1
ATOM 686 C CA . GLN A 1 88 ? 14.518 -39.387 2.644 1.00 37.47 88 GLN A CA 1
ATOM 687 C C . GLN A 1 88 ? 15.531 -38.770 1.671 1.00 37.47 88 GLN A C 1
ATOM 689 O O . GLN A 1 88 ? 16.703 -38.643 2.014 1.00 37.47 88 GLN A O 1
ATOM 694 N N . ALA A 1 89 ? 15.083 -38.340 0.488 1.00 37.97 89 ALA A N 1
ATOM 695 C CA . ALA A 1 89 ? 15.937 -37.691 -0.501 1.00 37.97 89 ALA A CA 1
ATOM 696 C C . ALA A 1 89 ? 16.443 -36.316 -0.027 1.00 37.97 89 ALA A C 1
ATOM 698 O O . ALA A 1 89 ? 17.607 -35.985 -0.262 1.00 37.97 89 ALA A O 1
ATOM 699 N N . GLU A 1 90 ? 15.621 -35.535 0.681 1.00 36.69 90 GLU A N 1
ATOM 700 C CA . GLU A 1 90 ? 16.056 -34.283 1.320 1.00 36.69 90 GLU A CA 1
ATOM 701 C C . GLU A 1 90 ? 17.075 -34.540 2.438 1.00 36.69 90 GLU A C 1
ATOM 703 O O . GLU A 1 90 ? 18.164 -33.961 2.419 1.00 36.69 90 GLU A O 1
ATOM 708 N N . GLN A 1 91 ? 16.801 -35.499 3.331 1.00 40.09 91 GLN A N 1
ATOM 709 C CA . GLN A 1 91 ? 17.709 -35.857 4.427 1.00 40.09 91 GLN A CA 1
ATOM 710 C C . GLN A 1 91 ? 19.061 -36.399 3.938 1.00 40.09 91 GLN A C 1
ATOM 712 O O . GLN A 1 91 ? 20.103 -36.090 4.523 1.00 40.09 91 GLN A O 1
ATOM 717 N N . ASP A 1 92 ? 19.081 -37.180 2.856 1.00 40.25 92 ASP A N 1
ATOM 718 C CA . ASP A 1 92 ? 20.323 -37.673 2.252 1.00 40.25 92 ASP A CA 1
ATOM 719 C C . ASP A 1 92 ? 21.118 -36.548 1.567 1.00 40.25 92 ASP A C 1
ATOM 721 O O . ASP A 1 92 ? 22.355 -36.561 1.590 1.00 40.25 92 ASP A O 1
ATOM 725 N N . THR A 1 93 ? 20.429 -35.529 1.038 1.00 40.59 93 THR A N 1
ATOM 726 C CA . THR A 1 93 ? 21.038 -34.325 0.445 1.00 40.59 93 THR A CA 1
ATOM 727 C C . THR A 1 93 ? 21.644 -33.407 1.518 1.00 40.59 93 THR A C 1
ATOM 729 O O . THR A 1 93 ? 22.719 -32.832 1.324 1.00 40.59 93 THR A O 1
ATOM 732 N N . GLU A 1 94 ? 21.019 -33.312 2.691 1.00 35.94 94 GLU A N 1
ATOM 733 C CA . GLU A 1 94 ? 21.552 -32.565 3.837 1.00 35.94 94 GLU A CA 1
ATOM 734 C C . GLU A 1 94 ? 22.717 -33.283 4.525 1.00 35.94 94 GLU A C 1
ATOM 736 O O . GLU A 1 94 ? 23.716 -32.644 4.871 1.00 35.94 94 GLU A O 1
ATOM 741 N N . ARG A 1 95 ? 22.681 -34.620 4.607 1.00 38.56 95 ARG A N 1
ATOM 742 C CA . ARG A 1 95 ? 23.821 -35.430 5.077 1.00 38.56 95 ARG A CA 1
ATOM 743 C C . ARG A 1 95 ? 25.051 -35.303 4.181 1.00 38.56 95 ARG A C 1
ATOM 745 O O . ARG A 1 95 ? 26.171 -35.324 4.688 1.00 38.56 95 ARG A O 1
ATOM 752 N N . THR A 1 96 ? 24.873 -35.122 2.869 1.00 41.03 96 THR A N 1
ATOM 753 C CA . THR A 1 96 ? 26.002 -34.873 1.952 1.00 41.03 96 THR A CA 1
ATOM 754 C C . THR A 1 96 ? 26.580 -33.461 2.080 1.00 41.03 96 THR A C 1
ATOM 756 O O . THR A 1 96 ? 27.755 -33.265 1.773 1.00 41.03 96 THR A O 1
ATOM 759 N N . ARG A 1 97 ? 25.807 -32.484 2.576 1.00 39.28 97 ARG A N 1
ATOM 760 C CA . ARG A 1 97 ? 26.270 -31.102 2.807 1.00 39.28 97 ARG A CA 1
ATOM 761 C C . ARG A 1 97 ? 27.097 -30.921 4.085 1.00 39.28 97 ARG A C 1
ATOM 763 O O . ARG A 1 97 ? 27.917 -30.011 4.124 1.00 39.28 97 ARG A O 1
ATOM 770 N N . GLN A 1 98 ? 26.924 -31.764 5.105 1.00 37.94 98 GLN A N 1
ATOM 771 C CA . GLN A 1 98 ? 27.567 -31.586 6.423 1.00 37.94 98 GLN A CA 1
ATOM 772 C C . GLN A 1 98 ? 28.807 -32.473 6.687 1.00 37.94 98 GLN A C 1
ATOM 774 O O . GLN A 1 98 ? 29.361 -32.439 7.782 1.00 37.94 98 GLN A O 1
ATOM 779 N N . GLY A 1 99 ? 29.292 -33.253 5.710 1.00 34.06 99 GLY A N 1
ATOM 780 C CA . GLY A 1 99 ? 30.258 -34.338 5.949 1.00 34.06 99 GLY A CA 1
ATOM 781 C C . GLY A 1 99 ? 31.598 -34.283 5.201 1.00 34.06 99 GLY A C 1
ATOM 782 O O . GLY A 1 99 ? 32.011 -35.308 4.668 1.00 34.06 99 GLY A O 1
ATOM 783 N N . SER A 1 100 ? 32.324 -33.158 5.162 1.00 38.00 100 SER A N 1
ATOM 784 C CA . SER A 1 100 ? 33.755 -33.157 4.783 1.00 38.00 100 SER A CA 1
ATOM 785 C C . SER A 1 100 ? 34.645 -33.170 6.031 1.00 38.00 100 SER A C 1
ATOM 787 O O . SER A 1 100 ? 35.279 -32.176 6.379 1.00 38.00 100 SER A O 1
ATOM 789 N N . GLY A 1 101 ? 34.677 -34.298 6.742 1.00 32.69 101 GLY A N 1
ATOM 790 C CA . GLY A 1 101 ? 35.460 -34.426 7.970 1.00 32.69 101 GLY A CA 1
ATOM 791 C C . GLY A 1 101 ? 35.728 -35.872 8.364 1.00 32.69 101 GLY A C 1
ATOM 792 O O . GLY A 1 101 ? 35.008 -36.421 9.181 1.00 32.69 101 GLY A O 1
ATOM 793 N N . ARG A 1 102 ? 36.807 -36.440 7.801 1.00 34.50 102 ARG A N 1
ATOM 794 C CA . ARG A 1 102 ? 37.530 -37.662 8.220 1.00 34.50 102 ARG A CA 1
ATOM 795 C C . ARG A 1 102 ? 36.721 -38.950 8.396 1.00 34.50 102 ARG A C 1
ATOM 797 O O . ARG A 1 102 ? 36.118 -39.133 9.437 1.00 34.50 102 ARG A O 1
ATOM 804 N N . LEU A 1 103 ? 36.964 -39.944 7.535 1.00 28.22 103 LEU A N 1
ATOM 805 C CA . LEU A 1 103 ? 37.007 -41.351 7.961 1.00 28.22 103 LEU A CA 1
ATOM 806 C C . LEU A 1 103 ? 37.945 -42.188 7.066 1.00 28.22 103 LEU A C 1
ATOM 808 O O . LEU A 1 103 ? 37.877 -42.154 5.839 1.00 28.22 103 LEU A O 1
ATOM 812 N N . ARG A 1 104 ? 38.806 -42.972 7.716 1.00 25.94 104 ARG A N 1
ATOM 813 C CA . ARG A 1 104 ? 39.485 -44.182 7.221 1.00 25.94 104 ARG A CA 1
ATOM 814 C C . ARG A 1 104 ? 39.640 -45.105 8.446 1.00 25.94 104 ARG A C 1
ATOM 816 O O . ARG A 1 104 ? 39.760 -44.578 9.549 1.00 25.94 104 ARG A O 1
ATOM 823 N N . PRO A 1 105 ? 39.858 -46.414 8.280 1.00 49.56 105 PRO A N 1
ATOM 824 C CA . PRO A 1 105 ? 39.051 -47.409 7.567 1.00 49.56 105 PRO A CA 1
ATOM 825 C C . PRO A 1 105 ? 38.720 -48.599 8.497 1.00 49.56 105 PRO A C 1
ATOM 827 O O . PRO A 1 105 ? 39.457 -48.848 9.442 1.00 49.56 105 PRO A O 1
ATOM 830 N N . LEU A 1 106 ? 37.721 -49.430 8.190 1.00 26.75 106 LEU A N 1
ATOM 831 C CA . LEU A 1 106 ? 37.806 -50.840 8.594 1.00 26.75 106 LEU A CA 1
ATOM 832 C C . LEU A 1 106 ? 36.992 -51.740 7.666 1.00 26.75 106 LEU A C 1
ATOM 834 O O . LEU A 1 106 ? 35.780 -51.615 7.527 1.00 26.75 106 LEU A O 1
ATOM 838 N N . ALA A 1 107 ? 37.732 -52.623 7.005 1.00 31.47 107 ALA A N 1
ATOM 839 C CA . ALA A 1 107 ? 37.246 -53.743 6.227 1.00 31.47 107 ALA A CA 1
ATOM 840 C C . ALA A 1 107 ? 36.829 -54.896 7.151 1.00 31.47 107 ALA A C 1
ATOM 842 O O . ALA A 1 107 ? 37.433 -55.078 8.206 1.00 31.47 107 ALA A O 1
ATOM 843 N N . SER A 1 108 ? 35.879 -55.727 6.717 1.00 27.17 108 SER A N 1
ATOM 844 C CA . SER A 1 108 ? 36.004 -57.200 6.730 1.00 27.17 108 SER A CA 1
ATOM 845 C C . SER A 1 108 ? 34.717 -57.882 6.241 1.00 27.17 108 SER A C 1
ATOM 847 O O . SER A 1 108 ? 33.620 -57.468 6.595 1.00 27.17 108 SER A O 1
ATOM 849 N N . GLY A 1 109 ? 34.879 -58.943 5.436 1.00 25.97 109 GLY A N 1
ATOM 850 C CA . GLY A 1 109 ? 33.829 -59.915 5.091 1.00 25.97 109 GLY A CA 1
ATOM 851 C C . GLY A 1 109 ? 33.446 -59.968 3.603 1.00 25.97 109 GLY A C 1
ATOM 852 O O . GLY A 1 109 ? 32.334 -59.610 3.252 1.00 25.97 109 GLY A O 1
ATOM 853 N N . THR A 1 110 ? 34.395 -60.149 2.675 1.00 26.98 110 THR A N 1
ATOM 854 C CA . THR A 1 110 ? 34.750 -61.434 2.009 1.00 26.98 110 THR A CA 1
ATOM 855 C C . THR A 1 110 ? 33.761 -61.938 0.944 1.00 26.98 110 THR A C 1
ATOM 857 O O . THR A 1 110 ? 32.758 -62.565 1.269 1.00 26.98 110 THR A O 1
ATOM 860 N N . GLY A 1 111 ? 34.142 -61.736 -0.331 1.00 28.75 111 GLY A N 1
ATOM 861 C CA . GLY A 1 111 ? 33.564 -62.356 -1.536 1.00 28.75 111 GLY A CA 1
ATOM 862 C C . GLY A 1 111 ? 33.851 -61.577 -2.842 1.00 28.75 111 GLY A C 1
ATOM 863 O O . GLY A 1 111 ? 32.939 -60.981 -3.394 1.00 28.75 111 GLY A O 1
ATOM 864 N N . GLN A 1 112 ? 35.118 -61.520 -3.282 1.00 28.98 112 GLN A N 1
ATOM 865 C CA . GLN A 1 112 ? 35.670 -60.850 -4.498 1.00 28.98 112 GLN A CA 1
ATOM 866 C C . GLN A 1 112 ? 35.237 -61.480 -5.854 1.00 28.98 112 GLN A C 1
ATOM 868 O O . GLN A 1 112 ? 34.654 -62.564 -5.797 1.00 28.98 112 GLN A O 1
ATOM 873 N N . PRO A 1 113 ? 35.626 -60.956 -7.060 1.00 34.34 113 PRO A N 1
ATOM 874 C CA . PRO A 1 113 ? 36.315 -59.686 -7.443 1.00 34.34 113 PRO A CA 1
ATOM 875 C C . PRO A 1 113 ? 35.525 -58.865 -8.517 1.00 34.34 113 PRO A C 1
ATOM 877 O O . PRO A 1 113 ? 34.773 -59.426 -9.300 1.00 34.34 113 PRO A O 1
ATOM 880 N N . ALA A 1 114 ? 35.514 -57.529 -8.614 1.00 29.64 114 ALA A N 1
ATOM 881 C CA . ALA A 1 114 ? 36.587 -56.530 -8.726 1.00 29.64 114 ALA A CA 1
ATOM 882 C C . ALA A 1 114 ? 37.488 -56.682 -9.970 1.00 29.64 114 ALA A C 1
ATOM 884 O O . ALA A 1 114 ? 38.569 -57.234 -9.853 1.00 29.64 114 ALA A O 1
ATOM 885 N N . GLU A 1 115 ? 37.062 -56.144 -11.120 1.00 29.70 115 GLU A N 1
ATOM 886 C CA . GLU A 1 115 ? 37.897 -55.314 -12.013 1.00 29.70 115 GLU A CA 1
ATOM 887 C C . GLU A 1 115 ? 37.092 -54.863 -13.239 1.00 29.70 115 GLU A C 1
ATOM 889 O O . GLU A 1 115 ? 36.800 -55.650 -14.127 1.00 29.70 115 GLU A O 1
ATOM 894 N N . ILE A 1 116 ? 36.693 -53.590 -13.248 1.00 30.73 116 ILE A N 1
ATOM 895 C CA . ILE A 1 116 ? 36.714 -52.649 -14.381 1.00 30.73 116 ILE A CA 1
ATOM 896 C C . ILE A 1 116 ? 36.144 -51.338 -13.812 1.00 30.73 116 ILE A C 1
ATOM 898 O O . ILE A 1 116 ? 35.055 -51.320 -13.247 1.00 30.73 116 ILE A O 1
ATOM 902 N N . LEU A 1 117 ? 36.910 -50.251 -13.962 1.00 27.91 117 LEU A N 1
ATOM 903 C CA . LEU A 1 117 ? 36.625 -48.859 -13.555 1.00 27.91 117 LEU A CA 1
ATOM 904 C C . LEU A 1 117 ? 37.096 -48.441 -12.153 1.00 27.91 117 LEU A C 1
ATOM 906 O O . LEU A 1 117 ? 36.360 -47.862 -11.356 1.00 27.91 117 LEU A O 1
ATOM 910 N N . ALA A 1 118 ? 38.392 -48.615 -11.901 1.00 29.72 118 ALA A N 1
ATOM 911 C CA . ALA A 1 118 ? 39.111 -47.715 -11.010 1.00 29.72 118 ALA A CA 1
ATOM 912 C C . ALA A 1 118 ? 39.363 -46.368 -11.720 1.00 29.72 118 ALA A C 1
ATOM 914 O O . ALA A 1 118 ? 39.920 -46.343 -12.815 1.00 29.72 118 ALA A O 1
ATOM 915 N N . GLY A 1 119 ? 39.007 -45.252 -11.068 1.00 28.50 119 GLY A N 1
ATOM 916 C CA . GLY A 1 119 ? 39.702 -43.975 -11.283 1.00 28.50 119 GLY A CA 1
ATOM 917 C C . GLY A 1 119 ? 38.891 -42.764 -11.757 1.00 28.50 119 GLY A C 1
ATOM 918 O O . GLY A 1 119 ? 39.223 -42.196 -12.789 1.00 28.50 119 GLY A O 1
ATOM 919 N N . ARG A 1 120 ? 37.901 -42.307 -10.975 1.00 25.73 120 ARG A N 1
ATOM 920 C CA . ARG A 1 120 ? 37.740 -40.897 -10.524 1.00 25.73 120 ARG A CA 1
ATOM 921 C C . ARG A 1 120 ? 36.471 -40.768 -9.657 1.00 25.73 120 ARG A C 1
ATOM 923 O O . ARG A 1 120 ? 35.431 -41.304 -10.038 1.00 25.73 120 ARG A O 1
ATOM 930 N N . PRO A 1 121 ? 36.518 -40.077 -8.504 1.00 28.36 121 PRO A N 1
ATOM 931 C CA . PRO A 1 121 ? 35.330 -39.833 -7.694 1.00 28.36 121 PRO A CA 1
ATOM 932 C C . PRO A 1 121 ? 34.381 -38.897 -8.455 1.00 28.36 121 PRO A C 1
ATOM 934 O O . PRO A 1 121 ? 34.755 -37.785 -8.818 1.00 28.36 121 PRO A O 1
ATOM 937 N N . ARG A 1 122 ? 33.148 -39.348 -8.711 1.00 29.97 122 ARG A N 1
ATOM 938 C CA . ARG A 1 122 ? 32.059 -38.494 -9.204 1.00 29.97 122 ARG A CA 1
ATOM 939 C C . ARG A 1 122 ? 31.573 -37.604 -8.060 1.00 29.97 122 ARG A C 1
ATOM 941 O O . ARG A 1 122 ? 30.566 -37.896 -7.425 1.00 29.97 122 ARG A O 1
ATOM 948 N N . THR A 1 123 ? 32.275 -36.514 -7.784 1.00 30.02 123 THR A N 1
ATOM 949 C CA . THR A 1 123 ? 31.655 -35.373 -7.105 1.00 30.02 123 THR A CA 1
ATOM 950 C C . THR A 1 123 ? 30.680 -34.733 -8.087 1.00 30.02 123 THR A C 1
ATOM 952 O O . THR A 1 123 ? 31.098 -34.216 -9.122 1.00 30.02 123 THR A O 1
ATOM 955 N N . ARG A 1 124 ? 29.376 -34.809 -7.794 1.00 28.45 124 ARG A N 1
ATOM 956 C CA . ARG A 1 124 ? 28.353 -34.018 -8.492 1.00 28.45 124 ARG A CA 1
ATOM 957 C C . ARG A 1 124 ? 28.708 -32.530 -8.338 1.00 28.45 124 ARG A C 1
ATOM 959 O O . ARG A 1 124 ? 28.890 -32.103 -7.197 1.00 28.45 124 ARG A O 1
ATOM 966 N N . PRO A 1 125 ? 28.786 -31.740 -9.421 1.00 28.61 125 PRO A N 1
ATOM 967 C CA . PRO A 1 125 ? 28.838 -30.291 -9.299 1.00 28.61 125 PRO A CA 1
ATOM 968 C C . PRO A 1 125 ? 27.555 -29.804 -8.617 1.00 28.61 125 PRO A C 1
ATOM 970 O O . PRO A 1 125 ? 26.446 -30.184 -9.000 1.00 28.61 125 PRO A O 1
ATOM 973 N N . VAL A 1 126 ? 27.707 -28.997 -7.574 1.00 30.44 126 VAL A N 1
ATOM 974 C CA . VAL A 1 126 ? 26.600 -28.296 -6.919 1.00 30.44 126 VAL A CA 1
ATOM 975 C C . VAL A 1 126 ? 26.268 -27.081 -7.790 1.00 30.44 126 VAL A C 1
ATOM 977 O O . VAL A 1 126 ? 27.139 -26.241 -7.982 1.00 30.44 126 VAL A O 1
ATOM 980 N N . GLY A 1 127 ? 25.048 -26.998 -8.336 1.00 29.98 127 GLY A N 1
ATOM 981 C CA . GLY A 1 127 ? 24.613 -25.842 -9.144 1.00 29.98 127 GLY A CA 1
ATOM 982 C C . GLY A 1 127 ? 23.474 -26.100 -10.140 1.00 29.98 127 GLY A C 1
ATOM 983 O O . GLY A 1 127 ? 22.651 -25.222 -10.343 1.00 29.98 127 GLY A O 1
ATOM 984 N N . VAL A 1 128 ? 23.327 -27.331 -10.644 1.00 27.77 128 VAL A N 1
ATOM 985 C CA . VAL A 1 128 ? 22.406 -27.730 -11.748 1.00 27.77 128 VAL A CA 1
ATOM 986 C C . VAL A 1 128 ? 20.897 -27.637 -11.407 1.00 27.77 128 VAL A C 1
ATOM 988 O O . VAL A 1 128 ? 20.034 -28.119 -12.130 1.00 27.77 128 VAL A O 1
ATOM 991 N N . ASN A 1 129 ? 20.529 -27.078 -10.254 1.00 31.41 129 ASN A N 1
ATOM 992 C CA . ASN A 1 129 ? 19.162 -27.153 -9.727 1.00 31.41 129 ASN A CA 1
ATOM 993 C C . ASN A 1 129 ? 18.299 -25.907 -9.996 1.00 31.41 129 ASN A C 1
ATOM 995 O O . ASN A 1 129 ? 17.098 -25.991 -9.753 1.00 31.41 129 ASN A O 1
ATOM 999 N N . GLY A 1 130 ? 18.877 -24.783 -10.441 1.00 29.42 130 GLY A N 1
ATOM 1000 C CA . GLY A 1 130 ? 18.170 -23.494 -10.531 1.00 29.42 130 GLY A CA 1
ATOM 1001 C C . GLY A 1 130 ? 17.504 -23.185 -11.878 1.00 29.42 130 GLY A C 1
ATOM 1002 O O . GLY A 1 130 ? 16.481 -22.515 -11.908 1.00 29.42 130 GLY A O 1
ATOM 1003 N N . GLU A 1 131 ? 18.028 -23.697 -12.991 1.00 38.31 131 GLU A N 1
ATOM 1004 C CA . GLU A 1 131 ? 17.734 -23.146 -14.330 1.00 38.31 131 GLU A CA 1
ATOM 1005 C C . GLU A 1 131 ? 16.394 -23.574 -14.946 1.00 38.31 131 GLU A C 1
ATOM 1007 O O . GLU A 1 131 ? 15.843 -22.861 -15.780 1.00 38.31 131 GLU A O 1
ATOM 1012 N N . LEU A 1 132 ? 15.829 -24.712 -14.535 1.00 30.58 132 LEU A N 1
ATOM 1013 C CA . LEU A 1 132 ? 14.526 -25.173 -15.045 1.00 30.58 132 LEU A CA 1
ATOM 1014 C C . LEU A 1 132 ? 13.343 -24.491 -14.335 1.00 30.58 132 LEU A C 1
ATOM 1016 O O . LEU A 1 132 ? 12.277 -24.317 -14.927 1.00 30.58 132 LEU A O 1
ATOM 1020 N N . ILE A 1 133 ? 13.554 -24.039 -13.096 1.00 32.44 133 ILE A N 1
ATOM 1021 C CA . ILE A 1 133 ? 12.529 -23.394 -12.265 1.00 32.44 133 ILE A CA 1
ATOM 1022 C C . ILE A 1 133 ? 12.216 -21.985 -12.797 1.00 32.44 133 ILE A C 1
ATOM 1024 O O . ILE A 1 133 ? 11.051 -21.596 -12.839 1.00 32.44 133 ILE A O 1
ATOM 1028 N N . ASP A 1 134 ? 13.223 -21.273 -13.311 1.00 33.12 134 ASP A N 1
ATOM 1029 C CA . ASP A 1 134 ? 13.097 -19.904 -13.841 1.00 33.12 134 ASP A CA 1
ATOM 1030 C C . ASP A 1 134 ? 12.244 -19.797 -15.127 1.00 33.12 134 ASP A C 1
ATOM 1032 O O . ASP A 1 134 ? 11.864 -18.699 -15.539 1.00 33.12 134 ASP A O 1
ATOM 1036 N N . VAL A 1 135 ? 11.908 -20.925 -15.763 1.00 34.56 135 VAL A N 1
ATOM 1037 C CA . VAL A 1 135 ? 10.986 -21.011 -16.915 1.00 34.56 135 VAL A CA 1
ATOM 1038 C C . VAL A 1 135 ? 9.728 -21.840 -16.620 1.00 34.56 135 VAL A C 1
ATOM 1040 O O . VAL A 1 135 ? 8.969 -22.140 -17.540 1.00 34.56 135 VAL A O 1
ATOM 1043 N N . GLY A 1 136 ? 9.484 -22.187 -15.351 1.00 31.53 136 GLY A N 1
ATOM 1044 C CA . GLY A 1 136 ? 8.286 -22.908 -14.912 1.00 31.53 136 GLY A CA 1
ATOM 1045 C C . GLY A 1 136 ? 8.277 -24.410 -15.219 1.00 31.53 136 GLY A C 1
ATOM 1046 O O . GLY A 1 136 ? 7.202 -24.998 -15.299 1.00 31.53 136 GLY A O 1
ATOM 1047 N N . LEU A 1 137 ? 9.439 -25.048 -15.400 1.00 30.75 137 LEU A N 1
ATOM 1048 C CA . LEU A 1 137 ? 9.545 -26.490 -15.651 1.00 30.75 137 LEU A CA 1
ATOM 1049 C C . LEU A 1 137 ? 10.180 -27.212 -14.452 1.00 30.75 137 LEU A C 1
ATOM 1051 O O . LEU A 1 137 ? 11.230 -26.819 -13.944 1.00 30.75 137 LEU A O 1
ATOM 1055 N N . SER A 1 138 ? 9.568 -28.306 -13.994 1.00 29.73 138 SER A N 1
ATOM 1056 C CA . SER A 1 138 ? 10.179 -29.173 -12.980 1.00 29.73 138 SER A CA 1
ATOM 1057 C C . SER A 1 138 ? 11.328 -30.005 -13.573 1.00 29.73 138 SER A C 1
ATOM 1059 O O . SER A 1 138 ? 11.442 -30.202 -14.786 1.00 29.73 138 SER A O 1
ATOM 1061 N N . LYS A 1 139 ? 12.240 -30.458 -12.701 1.00 33.50 139 LYS A N 1
ATOM 1062 C CA . LYS A 1 139 ? 13.476 -31.168 -13.068 1.00 33.50 139 LYS A CA 1
ATOM 1063 C C . LYS A 1 139 ? 13.200 -32.346 -14.013 1.00 33.50 139 LYS A C 1
ATOM 1065 O O . LYS A 1 139 ? 12.347 -33.190 -13.757 1.00 33.50 139 LYS A O 1
ATOM 1070 N N . ARG A 1 140 ? 13.996 -32.431 -15.083 1.00 31.19 140 ARG A N 1
ATOM 1071 C CA . ARG A 1 140 ? 13.988 -33.511 -16.083 1.00 31.19 140 ARG A CA 1
ATOM 1072 C C . ARG A 1 140 ? 14.077 -34.881 -15.378 1.00 31.19 140 ARG A C 1
ATOM 1074 O O . ARG A 1 140 ? 15.128 -35.218 -14.837 1.00 31.19 140 ARG A O 1
ATOM 1081 N N . ASN A 1 141 ? 12.980 -35.644 -15.420 1.00 31.97 141 ASN A N 1
ATOM 1082 C CA . ASN A 1 141 ? 12.784 -37.024 -14.930 1.00 31.97 141 ASN A CA 1
ATOM 1083 C C . ASN A 1 141 ? 12.169 -37.225 -13.533 1.00 31.97 141 ASN A C 1
ATOM 1085 O O . ASN A 1 141 ? 12.427 -38.262 -12.918 1.00 31.97 141 ASN A O 1
ATOM 1089 N N . THR A 1 142 ? 11.318 -36.331 -13.033 1.00 34.66 142 THR A N 1
ATOM 1090 C CA . THR A 1 142 ? 10.355 -36.752 -12.003 1.00 34.66 142 THR A CA 1
ATOM 1091 C C . THR A 1 142 ? 9.040 -37.175 -12.650 1.00 34.66 142 THR A C 1
ATOM 1093 O O . THR A 1 142 ? 8.617 -36.615 -13.661 1.00 34.66 142 THR A O 1
ATOM 1096 N N . VAL A 1 143 ? 8.407 -38.203 -12.081 1.00 34.38 143 VAL A N 1
ATOM 1097 C CA . VAL A 1 143 ? 7.035 -38.629 -12.410 1.00 34.38 143 VAL A CA 1
ATOM 1098 C C . VAL A 1 143 ? 6.085 -37.419 -12.419 1.00 34.38 143 VAL A C 1
ATOM 1100 O O . VAL A 1 143 ? 5.236 -37.317 -13.298 1.00 34.38 143 VAL A O 1
ATOM 1103 N N . GLU A 1 144 ? 6.362 -36.428 -11.568 1.00 33.28 144 GLU A N 1
ATOM 1104 C CA . GLU A 1 144 ? 5.663 -35.145 -11.493 1.00 33.28 144 GLU A CA 1
ATOM 1105 C C . GLU A 1 144 ? 5.667 -34.349 -12.809 1.00 33.28 144 GLU A C 1
ATOM 1107 O O . GLU A 1 144 ? 4.709 -33.635 -13.046 1.00 33.28 144 GLU A O 1
ATOM 1112 N N . LEU A 1 145 ? 6.686 -34.443 -13.684 1.00 34.44 145 LEU A N 1
ATOM 1113 C CA . LEU A 1 145 ? 6.694 -33.753 -14.991 1.00 34.44 145 LEU A CA 1
ATOM 1114 C C . LEU A 1 145 ? 5.738 -34.422 -15.991 1.00 34.44 145 LEU A C 1
ATOM 1116 O O . LEU A 1 145 ? 5.079 -33.738 -16.771 1.00 34.44 145 LEU A O 1
ATOM 1120 N N . MET A 1 146 ? 5.654 -35.757 -15.973 1.00 33.69 146 MET A N 1
ATOM 1121 C CA . MET A 1 146 ? 4.685 -36.492 -16.794 1.00 33.69 146 MET A CA 1
ATOM 1122 C C . MET A 1 146 ? 3.259 -36.285 -16.283 1.00 33.69 146 MET A C 1
ATOM 1124 O O . MET A 1 146 ? 2.358 -36.134 -17.099 1.00 33.69 146 MET A O 1
ATOM 1128 N N . GLU A 1 147 ? 3.064 -36.220 -14.965 1.00 35.25 147 GLU A N 1
ATOM 1129 C CA . GLU A 1 147 ? 1.781 -35.859 -14.351 1.00 35.25 147 GLU A CA 1
ATOM 1130 C C . GLU A 1 147 ? 1.387 -34.419 -14.718 1.00 35.25 147 GLU A C 1
ATOM 1132 O O . GLU A 1 147 ? 0.312 -34.207 -15.271 1.00 35.25 147 GLU A O 1
ATOM 1137 N N . HIS A 1 148 ? 2.305 -33.450 -14.584 1.00 35.59 148 HIS A N 1
ATOM 1138 C CA . HIS A 1 148 ? 2.053 -32.054 -14.961 1.00 35.59 148 HIS A CA 1
ATOM 1139 C C . HIS A 1 148 ? 1.657 -31.902 -16.432 1.00 35.59 148 HIS A C 1
ATOM 1141 O O . HIS A 1 148 ? 0.750 -31.142 -16.752 1.00 35.59 148 HIS A O 1
ATOM 1147 N N . TRP A 1 149 ? 2.339 -32.607 -17.340 1.00 35.19 149 TRP A N 1
ATOM 1148 C CA . TRP A 1 149 ? 2.115 -32.490 -18.783 1.00 35.19 149 TRP A CA 1
ATOM 1149 C C . TRP A 1 149 ? 0.790 -33.114 -19.239 1.00 35.19 149 TRP A C 1
ATOM 1151 O O . TRP A 1 149 ? 0.213 -32.672 -20.231 1.00 35.19 149 TRP A O 1
ATOM 1161 N N . LEU A 1 150 ? 0.288 -34.117 -18.513 1.00 35.97 150 LEU A N 1
ATOM 1162 C CA . LEU A 1 150 ? -1.024 -34.723 -18.760 1.00 35.97 150 LEU A CA 1
ATOM 1163 C C . LEU A 1 150 ? -2.181 -33.824 -18.303 1.00 35.97 150 LEU A C 1
ATOM 1165 O O . LEU A 1 150 ? -3.285 -33.941 -18.841 1.00 35.97 150 LEU A O 1
ATOM 1169 N N . ASP A 1 151 ? -1.912 -32.902 -17.376 1.00 32.72 151 ASP A N 1
ATOM 1170 C CA . ASP A 1 151 ? -2.886 -31.946 -16.862 1.00 32.72 151 ASP A CA 1
ATOM 1171 C C . ASP A 1 151 ? -2.831 -30.575 -17.563 1.00 32.72 151 ASP A C 1
ATOM 1173 O O . ASP A 1 151 ? -3.685 -29.735 -17.316 1.00 32.72 151 ASP A O 1
ATOM 1177 N N . VAL A 1 152 ? -1.906 -30.292 -18.490 1.00 34.91 152 VAL A N 1
ATOM 1178 C CA . VAL A 1 152 ? -1.938 -29.033 -19.271 1.00 34.91 152 VAL A CA 1
ATOM 1179 C C . VAL A 1 152 ? -2.983 -29.116 -20.384 1.00 34.91 152 VAL A C 1
ATOM 1181 O O . VAL A 1 152 ? -2.776 -29.756 -21.413 1.00 34.91 152 VAL A O 1
ATOM 1184 N N . LYS A 1 153 ? -4.105 -28.408 -20.211 1.00 35.75 153 LYS A N 1
ATOM 1185 C CA . LYS A 1 153 ? -5.074 -28.115 -21.276 1.00 35.75 153 LYS A CA 1
ATOM 1186 C C . LYS A 1 153 ? -5.010 -26.638 -21.642 1.00 35.75 153 LYS A C 1
ATOM 1188 O O . LYS A 1 153 ? -4.892 -25.790 -20.770 1.00 35.75 153 LYS A O 1
ATOM 1193 N N . ILE A 1 154 ? -5.092 -26.339 -22.934 1.00 37.41 154 ILE A N 1
ATOM 1194 C CA . ILE A 1 154 ? -5.222 -24.971 -23.444 1.00 37.41 154 ILE A CA 1
ATOM 1195 C C . ILE A 1 154 ? -6.705 -24.771 -23.754 1.00 37.41 154 ILE A C 1
ATOM 1197 O O . ILE A 1 154 ? -7.256 -25.482 -24.591 1.00 37.41 154 ILE A O 1
ATOM 1201 N N . VAL A 1 155 ? -7.361 -23.861 -23.035 1.00 38.97 155 VAL A N 1
ATOM 1202 C CA . VAL A 1 155 ? -8.783 -23.522 -23.210 1.00 38.97 155 VAL A CA 1
ATOM 1203 C C . VAL A 1 155 ? -8.937 -22.103 -23.767 1.00 38.97 155 VAL A C 1
ATOM 1205 O O . VAL A 1 155 ? -7.996 -21.318 -23.745 1.00 38.97 155 VAL A O 1
ATOM 1208 N N . GLU A 1 156 ? -10.124 -21.767 -24.286 1.00 37.09 156 GLU A N 1
ATOM 1209 C CA . GLU A 1 156 ? -10.427 -20.509 -25.003 1.00 37.09 156 GLU A CA 1
ATOM 1210 C C . GLU A 1 156 ? -10.257 -19.208 -24.191 1.00 37.09 156 GLU A C 1
ATOM 1212 O O . GLU A 1 156 ? -10.397 -18.121 -24.752 1.00 37.09 156 GLU A O 1
ATOM 1217 N N . LYS A 1 157 ? -9.936 -19.291 -22.897 1.00 35.84 157 LYS A N 1
ATOM 1218 C CA . LYS A 1 157 ? -9.506 -18.154 -22.079 1.00 35.84 157 LYS A CA 1
ATOM 1219 C C . LYS A 1 157 ? -8.079 -18.385 -21.611 1.00 35.84 157 LYS A C 1
ATOM 1221 O O . LYS A 1 157 ? -7.740 -19.485 -21.185 1.00 35.84 157 LYS A O 1
ATOM 1226 N N . GLU A 1 158 ? -7.267 -17.338 -21.691 1.00 36.47 158 GLU A N 1
ATOM 1227 C CA . GLU A 1 158 ? -5.919 -17.338 -21.139 1.00 36.47 158 GLU A CA 1
ATOM 1228 C C . GLU A 1 158 ? -5.938 -17.772 -19.672 1.00 36.47 158 GLU A C 1
ATOM 1230 O O . GLU A 1 158 ? -6.707 -17.263 -18.855 1.00 36.47 158 GLU A O 1
ATOM 1235 N N . GLY A 1 159 ? -5.084 -18.749 -19.369 1.00 39.41 159 GLY A N 1
ATOM 1236 C CA . GLY A 1 159 ? -5.000 -19.389 -18.068 1.00 39.41 159 GLY A CA 1
ATOM 1237 C C . GLY A 1 159 ? -5.886 -20.629 -17.950 1.00 39.41 159 GLY A C 1
ATOM 1238 O O . GLY A 1 159 ? -7.085 -20.586 -18.196 1.00 39.41 159 GLY A O 1
ATOM 1239 N N . VAL A 1 160 ? -5.261 -21.698 -17.448 1.00 34.12 160 VAL A N 1
ATOM 1240 C CA . VAL A 1 160 ? -5.830 -22.927 -16.864 1.00 34.12 160 VAL A CA 1
ATOM 1241 C C . VAL A 1 160 ? -5.495 -24.192 -17.667 1.00 34.12 160 VAL A C 1
ATOM 1243 O O . VAL A 1 160 ? -6.280 -24.708 -18.457 1.00 34.12 160 VAL A O 1
ATOM 1246 N N . VAL A 1 161 ? -4.315 -24.727 -17.332 1.00 38.97 161 VAL A N 1
ATOM 1247 C CA . VAL A 1 161 ? -4.018 -26.167 -17.181 1.00 38.97 161 VAL A CA 1
ATOM 1248 C C . VAL A 1 161 ? -5.179 -26.822 -16.415 1.00 38.97 161 VAL A C 1
ATOM 1250 O O . VAL A 1 161 ? -5.673 -26.216 -15.472 1.00 38.97 161 VAL A O 1
ATOM 1253 N N . SER A 1 162 ? -5.634 -28.030 -16.759 1.00 35.72 162 SER A N 1
ATOM 1254 C CA . SER A 1 162 ? -6.798 -28.686 -16.143 1.00 35.72 162 SER A CA 1
ATOM 1255 C C . SER A 1 162 ? -6.757 -28.856 -14.619 1.00 35.72 162 SER A C 1
ATOM 1257 O O . SER A 1 162 ? -7.816 -29.100 -14.051 1.00 35.72 162 SER A O 1
ATOM 1259 N N . ASP A 1 163 ? -5.610 -28.626 -13.970 1.00 39.16 163 ASP A N 1
ATOM 1260 C CA . ASP A 1 163 ? -5.460 -28.538 -12.510 1.00 39.16 163 ASP A CA 1
ATOM 1261 C C . ASP A 1 163 ? -4.956 -27.152 -12.015 1.00 39.16 163 ASP A C 1
ATOM 1263 O O . ASP A 1 163 ? -4.266 -27.025 -11.007 1.00 39.16 163 ASP A O 1
ATOM 1267 N N . GLY A 1 164 ? -5.361 -26.065 -12.678 1.00 37.91 164 GLY A N 1
ATOM 1268 C CA . GLY A 1 164 ? -5.450 -24.750 -12.030 1.00 37.91 164 GLY A CA 1
ATOM 1269 C C . GLY A 1 164 ? -4.158 -23.939 -11.888 1.00 37.91 164 GLY A C 1
ATOM 1270 O O . GLY A 1 164 ? -4.140 -23.017 -11.075 1.00 37.91 164 GLY A O 1
ATOM 1271 N N . ILE A 1 165 ? -3.107 -24.203 -12.676 1.00 35.41 165 ILE A N 1
ATOM 1272 C CA . ILE A 1 165 ? -1.956 -23.284 -12.761 1.00 35.41 165 ILE A CA 1
ATOM 1273 C C . ILE A 1 165 ? -2.171 -22.298 -13.924 1.00 35.41 165 ILE A C 1
ATOM 1275 O O . ILE A 1 165 ? -2.218 -22.720 -15.086 1.00 35.41 165 ILE A O 1
ATOM 1279 N N . PRO A 1 166 ? -2.347 -20.992 -13.651 1.00 41.00 166 PRO A N 1
ATOM 1280 C CA . PRO A 1 166 ? -2.523 -19.989 -14.694 1.00 41.00 166 PRO A CA 1
ATOM 1281 C C . PRO A 1 166 ? -1.200 -19.727 -15.429 1.00 41.00 166 PRO A C 1
ATOM 1283 O O . PRO A 1 166 ? -0.148 -19.591 -14.805 1.00 41.00 166 PRO A O 1
ATOM 1286 N N . VAL A 1 167 ? -1.253 -19.622 -16.761 1.00 42.50 167 VAL A N 1
ATOM 1287 C CA . VAL A 1 167 ? -0.139 -19.072 -17.548 1.00 42.50 167 VAL A CA 1
ATOM 1288 C C . VAL A 1 167 ? -0.123 -17.555 -17.319 1.00 42.50 167 VAL A C 1
ATOM 1290 O O . VAL A 1 167 ? -1.168 -16.931 -17.509 1.00 42.50 167 VAL A O 1
ATOM 1293 N N . PRO A 1 168 ? 1.006 -16.946 -16.912 1.00 48.97 168 PRO A N 1
ATOM 1294 C CA . PRO A 1 168 ? 1.044 -15.513 -16.641 1.00 48.97 168 PRO A CA 1
ATOM 1295 C C . PRO A 1 168 ? 0.894 -14.678 -17.922 1.00 48.97 168 PRO A C 1
ATOM 1297 O O . PRO A 1 168 ? 1.598 -14.921 -18.903 1.00 48.97 168 PRO A O 1
ATOM 1300 N N . GLN A 1 169 ? 0.008 -13.680 -17.895 1.00 56.59 169 GLN A N 1
ATOM 1301 C CA . GLN A 1 169 ? -0.147 -12.672 -18.956 1.00 56.59 169 GLN A CA 1
ATOM 1302 C C . GLN A 1 169 ? 0.961 -11.604 -18.879 1.00 56.59 169 GLN A C 1
ATOM 1304 O O . GLN A 1 169 ? 1.659 -11.499 -17.870 1.00 56.59 169 GLN A O 1
ATOM 1309 N N . LEU A 1 170 ? 1.117 -10.764 -19.910 1.00 60.94 170 LEU A N 1
ATOM 1310 C CA . LEU A 1 170 ? 2.151 -9.716 -19.933 1.00 60.94 170 LEU A CA 1
ATOM 1311 C C . LEU A 1 170 ? 2.148 -8.753 -18.725 1.00 60.94 170 LEU A C 1
ATOM 1313 O O . LEU A 1 170 ? 3.246 -8.458 -18.242 1.00 60.94 170 LEU A O 1
ATOM 1317 N N . PRO A 1 171 ? 0.992 -8.327 -18.167 1.00 70.06 171 PRO A N 1
ATOM 1318 C CA . PRO A 1 171 ? 0.937 -7.558 -16.920 1.00 70.06 171 PRO A CA 1
ATOM 1319 C C . PRO A 1 171 ? 1.750 -8.154 -15.764 1.00 70.06 171 PRO A C 1
ATOM 1321 O O . PRO A 1 171 ? 2.437 -7.425 -15.052 1.00 70.06 171 PRO A O 1
ATOM 1324 N N . TYR A 1 172 ? 1.755 -9.484 -15.616 1.00 67.06 172 TYR A N 1
ATOM 1325 C CA . TYR A 1 172 ? 2.525 -10.161 -14.568 1.00 67.06 172 TYR A CA 1
ATOM 1326 C C . TYR A 1 172 ? 4.028 -9.882 -14.686 1.00 67.06 172 TYR A C 1
ATOM 1328 O O . TYR A 1 172 ? 4.709 -9.677 -13.684 1.00 67.06 172 TYR A O 1
ATOM 1336 N N . PHE A 1 173 ? 4.560 -9.841 -15.910 1.00 66.19 173 PHE A N 1
ATOM 1337 C CA . PHE A 1 173 ? 5.984 -9.596 -16.134 1.00 66.19 173 PHE A CA 1
ATOM 1338 C C . PHE A 1 173 ? 6.383 -8.142 -15.859 1.00 66.19 173 PHE A C 1
A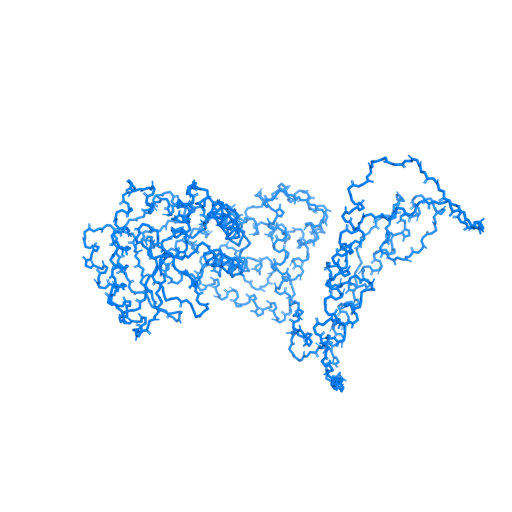TOM 1340 O O . PHE A 1 173 ? 7.539 -7.889 -15.515 1.00 66.19 173 PHE A O 1
ATOM 1347 N N . VAL A 1 174 ? 5.444 -7.191 -15.957 1.00 75.69 174 VAL A N 1
ATOM 1348 C CA . VAL A 1 174 ? 5.674 -5.810 -15.504 1.00 75.69 174 VAL A CA 1
ATOM 1349 C C . VAL A 1 174 ? 5.926 -5.799 -13.997 1.00 75.69 174 VAL A C 1
ATOM 1351 O O . VAL A 1 174 ? 6.912 -5.209 -13.548 1.00 75.69 174 VAL A O 1
ATOM 1354 N N . ASP A 1 175 ? 5.097 -6.503 -13.226 1.00 73.38 175 ASP A N 1
ATOM 1355 C CA . ASP A 1 175 ? 5.223 -6.592 -11.768 1.00 73.38 175 ASP A CA 1
ATOM 1356 C C . ASP A 1 175 ? 6.465 -7.385 -11.327 1.00 73.38 175 ASP A C 1
ATOM 1358 O O . ASP A 1 175 ? 7.166 -6.970 -10.398 1.00 73.38 175 ASP A O 1
ATOM 1362 N N . ASP A 1 176 ? 6.783 -8.491 -12.009 1.00 70.12 176 ASP A N 1
ATOM 1363 C CA . ASP A 1 176 ? 7.960 -9.324 -11.725 1.00 70.12 176 ASP A CA 1
ATOM 1364 C C . ASP A 1 176 ? 9.269 -8.555 -11.962 1.00 70.12 176 ASP A C 1
ATOM 1366 O O . ASP A 1 176 ? 10.112 -8.432 -11.068 1.00 70.12 176 ASP A O 1
ATOM 1370 N N . PHE A 1 177 ? 9.430 -7.935 -13.136 1.00 78.25 177 PHE A N 1
ATOM 1371 C CA . PHE A 1 177 ? 10.634 -7.150 -13.409 1.00 78.25 177 PHE A CA 1
ATOM 1372 C C . PHE A 1 177 ? 10.716 -5.902 -12.532 1.00 78.25 177 PHE A C 1
ATOM 1374 O O . PHE A 1 177 ? 11.810 -5.574 -12.069 1.00 78.25 177 PHE A O 1
ATOM 1381 N N . SER A 1 178 ? 9.588 -5.243 -12.245 1.00 81.94 178 SER A N 1
ATOM 1382 C CA . SER A 1 178 ? 9.546 -4.127 -11.290 1.00 81.94 178 SER A CA 1
ATOM 1383 C C . SER A 1 178 ? 10.025 -4.555 -9.906 1.00 81.94 178 SER A C 1
ATOM 1385 O O . SER A 1 178 ? 10.814 -3.846 -9.289 1.00 81.94 178 SER A O 1
ATOM 1387 N N . THR A 1 179 ? 9.603 -5.732 -9.440 1.00 76.00 179 THR A N 1
ATOM 1388 C CA . THR A 1 179 ? 10.023 -6.307 -8.156 1.00 76.00 179 THR A CA 1
ATOM 1389 C C . THR A 1 179 ? 11.539 -6.491 -8.107 1.00 76.00 179 THR A C 1
ATOM 1391 O O . THR A 1 179 ? 12.184 -5.988 -7.189 1.00 76.00 179 THR A O 1
ATOM 1394 N N . ILE A 1 180 ? 12.127 -7.116 -9.130 1.00 75.94 180 ILE A N 1
ATOM 1395 C CA . ILE A 1 180 ? 13.579 -7.353 -9.199 1.00 75.94 180 ILE A CA 1
ATOM 1396 C C . ILE A 1 180 ? 14.361 -6.032 -9.269 1.00 75.94 180 ILE A C 1
ATOM 1398 O O . ILE A 1 180 ? 15.396 -5.876 -8.621 1.00 75.94 180 ILE A O 1
ATOM 1402 N N . ILE A 1 181 ? 13.880 -5.062 -10.052 1.00 85.12 181 ILE A N 1
ATOM 1403 C CA . ILE A 1 181 ? 14.531 -3.749 -10.175 1.00 85.12 181 ILE A CA 1
ATOM 1404 C C . ILE A 1 181 ? 14.473 -2.991 -8.845 1.00 85.12 181 ILE A C 1
ATOM 1406 O O . ILE A 1 181 ? 15.465 -2.383 -8.446 1.00 85.12 181 ILE A O 1
ATOM 1410 N N . ARG A 1 182 ? 13.340 -3.030 -8.139 1.00 84.38 182 ARG A N 1
ATOM 1411 C CA . ARG A 1 182 ? 13.195 -2.371 -6.836 1.00 84.38 182 ARG A CA 1
ATOM 1412 C C . ARG A 1 182 ? 14.023 -3.033 -5.746 1.00 84.38 182 ARG A C 1
ATOM 1414 O O . ARG A 1 182 ? 14.606 -2.322 -4.935 1.00 84.38 182 ARG A O 1
ATOM 1421 N N . GLU A 1 183 ? 14.145 -4.357 -5.759 1.00 81.88 183 GLU A N 1
ATOM 1422 C CA . GLU A 1 183 ? 15.072 -5.064 -4.876 1.00 81.88 183 GLU A CA 1
ATOM 1423 C C . GLU A 1 183 ? 16.512 -4.594 -5.114 1.00 81.88 183 GLU A C 1
ATOM 1425 O O . GLU A 1 183 ? 17.190 -4.203 -4.168 1.00 81.88 183 GLU A O 1
ATOM 1430 N N . ALA A 1 184 ? 16.941 -4.505 -6.377 1.00 83.75 184 ALA A N 1
ATOM 1431 C CA . ALA A 1 184 ? 18.262 -3.996 -6.737 1.00 83.75 184 ALA A CA 1
ATOM 1432 C C . ALA A 1 184 ? 18.496 -2.532 -6.310 1.00 83.75 184 ALA A C 1
ATOM 1434 O O . ALA A 1 184 ? 19.592 -2.183 -5.865 1.00 83.75 184 ALA A O 1
ATOM 1435 N N . LEU A 1 185 ? 17.474 -1.673 -6.419 1.00 86.94 185 LEU A N 1
ATOM 1436 C CA . LEU A 1 185 ? 17.515 -0.297 -5.911 1.00 86.94 185 LEU A CA 1
ATOM 1437 C C . LEU A 1 185 ? 17.652 -0.261 -4.380 1.00 86.94 185 LEU A C 1
ATOM 1439 O O . LEU A 1 185 ? 18.414 0.553 -3.860 1.00 86.94 185 LEU A O 1
ATOM 1443 N N . ALA A 1 186 ? 16.940 -1.134 -3.664 1.00 81.62 186 ALA A N 1
ATOM 1444 C CA . ALA A 1 186 ? 16.945 -1.188 -2.204 1.00 81.62 186 ALA A CA 1
ATOM 1445 C C . ALA A 1 186 ? 18.273 -1.712 -1.633 1.00 81.62 186 ALA A C 1
ATOM 1447 O O . ALA A 1 186 ? 18.774 -1.182 -0.643 1.00 81.62 186 ALA A O 1
ATOM 1448 N N . THR A 1 187 ? 18.869 -2.723 -2.265 1.00 80.81 187 THR A N 1
ATOM 1449 C CA . THR A 1 187 ? 20.147 -3.322 -1.844 1.00 80.81 187 THR A CA 1
ATOM 1450 C C . THR A 1 187 ? 21.367 -2.622 -2.445 1.00 80.81 187 THR A C 1
ATOM 1452 O O . THR A 1 187 ? 22.501 -2.961 -2.106 1.00 80.81 187 THR A O 1
ATOM 1455 N N . ASN A 1 188 ? 21.150 -1.654 -3.343 1.00 78.00 188 ASN A N 1
ATOM 1456 C CA . ASN A 1 188 ? 22.186 -1.011 -4.149 1.00 78.00 188 ASN A CA 1
ATOM 1457 C C . ASN A 1 188 ? 23.075 -2.032 -4.894 1.00 78.00 188 ASN A C 1
ATOM 1459 O O . ASN A 1 188 ? 24.280 -1.829 -5.061 1.00 78.00 188 ASN A O 1
ATOM 1463 N N . THR A 1 189 ? 22.487 -3.151 -5.328 1.00 76.75 189 THR A N 1
ATOM 1464 C CA . THR A 1 189 ? 23.183 -4.183 -6.101 1.00 76.75 189 THR A CA 1
ATOM 1465 C C . THR A 1 189 ? 22.876 -4.012 -7.579 1.00 76.75 189 THR A C 1
ATOM 1467 O O . THR A 1 189 ? 21.747 -4.236 -8.009 1.00 76.75 189 THR A O 1
ATOM 1470 N N . ALA A 1 190 ? 23.882 -3.658 -8.374 1.00 72.38 190 ALA A N 1
ATOM 1471 C CA . ALA A 1 190 ? 23.755 -3.598 -9.822 1.00 72.38 190 ALA A CA 1
ATOM 1472 C C . ALA A 1 190 ? 24.621 -4.685 -10.464 1.00 72.38 190 ALA A C 1
ATOM 1474 O O . ALA A 1 190 ? 25.840 -4.711 -10.304 1.00 72.38 190 ALA A O 1
ATOM 1475 N N . ASP A 1 191 ? 23.988 -5.592 -11.201 1.00 67.44 191 ASP A N 1
ATOM 1476 C CA . ASP A 1 191 ? 24.675 -6.623 -11.969 1.00 67.44 191 ASP A CA 1
ATOM 1477 C C . ASP A 1 191 ? 24.238 -6.599 -13.445 1.00 67.44 191 ASP A C 1
ATOM 1479 O O . ASP A 1 191 ? 23.344 -5.859 -13.867 1.00 67.44 191 ASP A O 1
ATOM 1483 N N . ARG A 1 192 ? 24.871 -7.439 -14.273 1.00 67.62 192 ARG A N 1
ATOM 1484 C CA . ARG A 1 192 ? 24.475 -7.593 -15.684 1.00 67.62 192 ARG A CA 1
ATOM 1485 C C . ARG A 1 192 ? 23.042 -8.112 -15.846 1.00 67.62 192 ARG A C 1
ATOM 1487 O O . ARG A 1 192 ? 22.473 -7.960 -16.928 1.00 67.62 192 ARG A O 1
ATOM 1494 N N . LYS A 1 193 ? 22.455 -8.745 -14.824 1.00 72.25 193 LYS A N 1
ATOM 1495 C CA . LYS A 1 193 ? 21.069 -9.216 -14.876 1.00 72.25 193 LYS A CA 1
ATOM 1496 C C . LYS A 1 193 ? 20.115 -8.030 -14.773 1.00 72.25 193 LYS A C 1
ATOM 1498 O O . LYS A 1 193 ? 19.168 -7.998 -15.552 1.00 72.25 193 LYS A O 1
ATOM 1503 N N . LEU A 1 194 ? 20.399 -7.026 -13.941 1.00 82.00 194 LEU A N 1
ATOM 1504 C CA . LEU A 1 194 ? 19.599 -5.800 -13.843 1.00 82.00 194 LEU A CA 1
ATOM 1505 C C . LEU A 1 194 ? 19.460 -5.088 -15.199 1.00 82.00 194 LEU A C 1
ATOM 1507 O O . LEU A 1 194 ? 18.347 -4.745 -15.595 1.00 82.00 194 LEU A O 1
ATOM 1511 N N . ALA A 1 195 ? 20.555 -4.957 -15.957 1.00 84.06 195 ALA A N 1
ATOM 1512 C CA . ALA A 1 195 ? 20.528 -4.402 -17.315 1.00 84.06 195 ALA A CA 1
ATOM 1513 C C . ALA A 1 195 ? 19.550 -5.159 -18.233 1.00 84.06 195 ALA A C 1
ATOM 1515 O O . ALA A 1 195 ? 18.701 -4.556 -18.888 1.00 84.06 195 ALA A O 1
ATOM 1516 N N . LYS A 1 196 ? 19.609 -6.500 -18.223 1.00 79.94 196 LYS A N 1
ATOM 1517 C CA . LYS A 1 196 ? 18.684 -7.348 -18.992 1.00 79.94 196 LYS A CA 1
ATOM 1518 C C . LYS A 1 196 ? 17.233 -7.189 -18.530 1.00 79.94 196 LYS A C 1
ATOM 1520 O O . LYS A 1 196 ? 16.335 -7.227 -19.365 1.00 79.94 196 LYS A O 1
ATOM 1525 N N . ARG A 1 197 ? 16.981 -7.027 -17.225 1.00 80.38 197 ARG A N 1
ATOM 1526 C CA . ARG A 1 197 ? 15.624 -6.832 -16.681 1.00 80.38 197 ARG A CA 1
ATOM 1527 C C . ARG A 1 197 ? 15.033 -5.482 -17.082 1.00 80.38 197 ARG A C 1
ATOM 1529 O O . ARG A 1 197 ? 13.868 -5.455 -17.452 1.00 80.38 197 ARG A O 1
ATOM 1536 N N . LEU A 1 198 ? 15.826 -4.407 -17.098 1.00 86.75 198 LEU A N 1
ATOM 1537 C CA . LEU A 1 198 ? 15.385 -3.093 -17.587 1.00 86.75 198 LEU A CA 1
ATOM 1538 C C . LEU A 1 198 ? 14.972 -3.145 -19.062 1.00 86.75 198 LEU A C 1
ATOM 1540 O O . LEU A 1 198 ? 13.886 -2.689 -19.410 1.00 86.75 198 LEU A O 1
ATOM 1544 N N . VAL A 1 199 ? 15.789 -3.780 -19.907 1.00 83.69 199 VAL A N 1
ATOM 1545 C CA . VAL A 1 199 ? 15.466 -3.955 -21.332 1.00 83.69 199 VAL A CA 1
ATOM 1546 C C . VAL A 1 199 ? 14.218 -4.823 -21.513 1.00 83.69 199 VAL A C 1
ATOM 1548 O O . VAL A 1 199 ? 13.337 -4.476 -22.291 1.00 83.69 199 VAL A O 1
ATOM 1551 N N . ARG A 1 200 ? 14.090 -5.932 -20.770 1.00 76.56 200 ARG A N 1
ATOM 1552 C CA . ARG A 1 200 ? 12.895 -6.793 -20.829 1.00 76.56 200 ARG A CA 1
ATOM 1553 C C . ARG A 1 200 ? 11.635 -6.068 -20.366 1.00 76.56 200 ARG A C 1
ATOM 1555 O O . ARG A 1 200 ? 10.601 -6.220 -21.000 1.00 76.56 200 ARG A O 1
ATOM 1562 N N . LEU A 1 201 ? 11.720 -5.272 -19.304 1.00 85.50 201 LEU A N 1
ATOM 1563 C CA . LEU A 1 201 ? 10.608 -4.457 -18.828 1.00 85.50 201 LEU A CA 1
ATOM 1564 C C . LEU A 1 201 ? 10.186 -3.427 -19.878 1.00 85.50 201 LEU A C 1
ATOM 1566 O O . LEU A 1 201 ? 9.001 -3.346 -20.183 1.00 85.50 201 LEU A O 1
ATOM 1570 N N . LYS A 1 202 ? 11.142 -2.710 -20.484 1.00 89.88 202 LYS A N 1
ATOM 1571 C CA . LYS A 1 202 ? 10.872 -1.811 -21.615 1.00 89.88 202 LYS A CA 1
ATOM 1572 C C . LYS A 1 202 ? 10.126 -2.545 -22.731 1.00 89.88 202 LYS A C 1
ATOM 1574 O O . LYS A 1 202 ? 9.059 -2.095 -23.122 1.00 89.88 202 LYS A O 1
ATOM 1579 N N . LEU A 1 203 ? 10.635 -3.695 -23.176 1.00 78.62 203 LEU A N 1
ATOM 1580 C CA . LEU A 1 203 ? 10.020 -4.482 -24.251 1.00 78.62 203 LEU A CA 1
ATOM 1581 C C . LEU A 1 203 ? 8.604 -4.955 -23.913 1.00 78.62 203 LEU A C 1
ATOM 1583 O O . LEU A 1 203 ? 7.733 -4.910 -24.776 1.00 78.62 203 LEU A O 1
ATOM 1587 N N . VAL A 1 204 ? 8.361 -5.398 -22.672 1.00 72.81 204 VAL A N 1
ATOM 1588 C CA . VAL A 1 204 ? 7.004 -5.740 -22.227 1.00 72.81 204 VAL A CA 1
ATOM 1589 C C . VAL A 1 204 ? 6.120 -4.506 -22.333 1.00 72.81 204 VAL A C 1
ATOM 1591 O O . VAL A 1 204 ? 5.084 -4.580 -22.973 1.00 72.81 204 VAL A O 1
ATOM 1594 N N . LEU A 1 205 ? 6.549 -3.363 -21.793 1.00 82.44 205 LEU A N 1
ATOM 1595 C CA . LEU A 1 205 ? 5.782 -2.117 -21.814 1.00 82.44 205 LEU A CA 1
ATOM 1596 C C . LEU A 1 205 ? 5.534 -1.570 -23.229 1.00 82.44 205 LEU A C 1
ATOM 1598 O O . LEU A 1 205 ? 4.544 -0.875 -23.418 1.00 82.44 205 LEU A O 1
ATOM 1602 N N . GLU A 1 206 ? 6.380 -1.871 -24.214 1.00 84.19 206 GLU A N 1
ATOM 1603 C CA . GLU A 1 206 ? 6.189 -1.501 -25.630 1.00 84.19 206 GLU A CA 1
ATOM 1604 C C . GLU A 1 206 ? 5.212 -2.418 -26.377 1.00 84.19 206 GLU A C 1
ATOM 1606 O O . GLU A 1 206 ? 4.836 -2.108 -27.502 1.00 84.19 206 GLU A O 1
ATOM 1611 N N . SER A 1 207 ? 4.803 -3.541 -25.781 1.00 75.88 207 SER A N 1
ATOM 1612 C CA . SER A 1 207 ? 3.931 -4.512 -26.441 1.00 75.88 207 SER A CA 1
ATOM 1613 C C . SER A 1 207 ? 2.539 -3.937 -26.724 1.00 75.88 207 SER A C 1
ATOM 1615 O O . SER A 1 207 ? 1.932 -3.309 -25.858 1.00 75.88 207 SER A O 1
ATOM 1617 N N . ASP A 1 208 ? 1.997 -4.221 -27.906 1.00 77.06 208 ASP A N 1
ATOM 1618 C CA . ASP A 1 208 ? 0.608 -3.909 -28.285 1.00 77.06 208 ASP A CA 1
ATOM 1619 C C . ASP A 1 208 ? -0.361 -5.061 -27.960 1.00 77.06 208 ASP A C 1
ATOM 1621 O O . ASP A 1 208 ? -1.440 -5.161 -28.531 1.00 77.06 208 ASP A O 1
ATOM 1625 N N . ASP A 1 209 ? 0.040 -5.966 -27.067 1.00 78.94 209 ASP A N 1
ATOM 1626 C CA . ASP A 1 209 ? -0.819 -7.038 -26.572 1.00 78.94 209 ASP A CA 1
ATOM 1627 C C . ASP A 1 209 ? -2.062 -6.476 -25.868 1.00 78.94 209 ASP A C 1
ATOM 1629 O O . ASP A 1 209 ? -1.943 -5.632 -24.972 1.00 78.94 209 ASP A O 1
ATOM 1633 N N . ASP A 1 210 ? -3.239 -6.980 -26.245 1.00 74.81 210 ASP A N 1
ATOM 1634 C CA . ASP A 1 210 ? -4.528 -6.486 -25.755 1.00 74.81 210 ASP A CA 1
ATOM 1635 C C . ASP A 1 210 ? -4.601 -6.501 -24.219 1.00 74.81 210 ASP A C 1
ATOM 1637 O O . ASP A 1 210 ? -5.061 -5.531 -23.618 1.00 74.81 210 ASP A O 1
ATOM 1641 N N . THR A 1 211 ? -4.065 -7.536 -23.557 1.00 72.12 211 THR A N 1
ATOM 1642 C CA . THR A 1 211 ? -4.116 -7.642 -22.087 1.00 72.12 211 THR A CA 1
ATOM 1643 C C . THR A 1 211 ? -3.295 -6.556 -21.406 1.00 72.12 211 THR A C 1
ATOM 1645 O O . THR A 1 211 ? -3.701 -6.007 -20.379 1.00 72.12 211 THR A O 1
ATOM 1648 N N . LEU A 1 212 ? -2.142 -6.212 -21.982 1.00 76.38 212 LEU A N 1
ATOM 1649 C CA . LEU A 1 212 ? -1.294 -5.154 -21.459 1.00 76.38 212 LEU A CA 1
ATOM 1650 C C . LEU A 1 212 ? -1.896 -3.778 -21.736 1.00 76.38 212 LEU A C 1
ATOM 1652 O O . LEU A 1 212 ? -1.872 -2.924 -20.852 1.00 76.38 212 LEU A O 1
ATOM 1656 N N . VAL A 1 213 ? -2.421 -3.557 -22.943 1.00 83.06 213 VAL A N 1
ATOM 1657 C CA . VAL A 1 213 ? -3.026 -2.279 -23.336 1.00 83.06 213 VAL A CA 1
ATOM 1658 C C . VAL A 1 213 ? -4.266 -1.993 -22.491 1.00 83.06 213 VAL A C 1
ATOM 1660 O O . VAL A 1 213 ? -4.386 -0.894 -21.950 1.00 83.06 213 VAL A O 1
ATOM 1663 N N . GLU A 1 214 ? -5.144 -2.979 -22.303 1.00 86.00 214 GLU A N 1
ATOM 1664 C CA . GLU A 1 214 ? -6.321 -2.861 -21.438 1.00 86.00 214 GLU A CA 1
ATOM 1665 C C . GLU A 1 214 ? -5.926 -2.601 -19.980 1.00 86.00 214 GLU A C 1
ATOM 1667 O O . GLU A 1 214 ? -6.469 -1.692 -19.347 1.00 86.00 214 GLU A O 1
ATOM 1672 N N . ALA A 1 215 ? -4.941 -3.338 -19.451 1.00 82.25 215 ALA A N 1
ATOM 1673 C CA . ALA A 1 215 ? -4.447 -3.127 -18.092 1.00 82.25 215 ALA A CA 1
ATOM 1674 C C . ALA A 1 215 ? -3.832 -1.728 -17.913 1.00 82.25 215 ALA A C 1
ATOM 1676 O O . ALA A 1 215 ? -4.114 -1.048 -16.925 1.00 82.25 215 ALA A O 1
ATOM 1677 N N . ALA A 1 216 ? -3.032 -1.268 -18.879 1.00 91.31 216 ALA A N 1
ATOM 1678 C CA . ALA A 1 216 ? -2.430 0.060 -18.861 1.00 91.31 216 ALA A CA 1
ATOM 1679 C C . ALA A 1 216 ? -3.486 1.170 -18.971 1.00 91.31 216 ALA A C 1
ATOM 1681 O O . ALA A 1 216 ? -3.371 2.185 -18.284 1.00 91.31 216 ALA A O 1
ATOM 1682 N N . GLN A 1 217 ? -4.534 0.975 -19.778 1.00 96.00 217 GLN A N 1
ATOM 1683 C CA . GLN A 1 217 ? -5.639 1.925 -19.888 1.00 96.00 217 GLN A CA 1
ATOM 1684 C C . GLN A 1 217 ? -6.446 1.996 -18.588 1.00 96.00 217 GLN A C 1
ATOM 1686 O O . GLN A 1 217 ? -6.668 3.089 -18.071 1.00 96.00 217 GLN A O 1
ATOM 1691 N N . ALA A 1 218 ? -6.806 0.852 -18.000 1.00 94.12 218 ALA A N 1
ATOM 1692 C CA . ALA A 1 218 ? -7.507 0.809 -16.717 1.00 94.12 218 ALA A CA 1
ATOM 1693 C C . ALA A 1 218 ? -6.682 1.459 -15.589 1.00 94.12 218 ALA A C 1
ATOM 1695 O O . ALA A 1 218 ? -7.218 2.202 -14.763 1.00 94.12 218 ALA A O 1
ATOM 1696 N N . ALA A 1 219 ? -5.366 1.225 -15.574 1.00 94.75 219 ALA A N 1
ATOM 1697 C CA . ALA A 1 219 ? -4.443 1.881 -14.655 1.00 94.75 219 ALA A CA 1
ATOM 1698 C C . ALA A 1 219 ? -4.377 3.400 -14.896 1.00 94.75 219 ALA A C 1
ATOM 1700 O O . ALA A 1 219 ? -4.408 4.171 -13.937 1.00 94.75 219 ALA A O 1
ATOM 1701 N N . SER A 1 220 ? -4.345 3.838 -16.158 1.00 96.62 220 SER A N 1
ATOM 1702 C CA . SER A 1 220 ? -4.357 5.255 -16.538 1.00 96.62 220 SER A CA 1
ATOM 1703 C C . SER A 1 220 ? -5.622 5.956 -16.053 1.00 96.62 220 SER A C 1
ATOM 1705 O O . SER A 1 220 ? -5.535 7.026 -15.451 1.00 96.62 220 SER A O 1
ATOM 1707 N N . ASP A 1 221 ? -6.788 5.343 -16.252 1.00 96.00 221 ASP A N 1
ATOM 1708 C CA . ASP A 1 221 ? -8.072 5.896 -15.817 1.00 96.00 221 ASP A CA 1
ATOM 1709 C C . ASP A 1 221 ? -8.139 6.003 -14.286 1.00 96.00 221 ASP A C 1
ATOM 1711 O O . ASP A 1 221 ? -8.565 7.025 -13.742 1.00 96.00 221 ASP A O 1
ATOM 1715 N N . ALA A 1 222 ? -7.651 4.980 -13.575 1.00 93.81 222 ALA A N 1
ATOM 1716 C CA . ALA A 1 222 ? -7.584 4.985 -12.116 1.00 93.81 222 ALA A CA 1
ATOM 1717 C C . ALA A 1 222 ? -6.653 6.086 -11.579 1.00 93.81 222 ALA A C 1
ATOM 1719 O O . ALA A 1 222 ? -7.007 6.779 -10.622 1.00 93.81 222 ALA A O 1
ATOM 1720 N N . VAL A 1 223 ? -5.483 6.277 -12.198 1.00 96.69 223 VAL A N 1
ATOM 1721 C CA . VAL A 1 223 ? -4.526 7.324 -11.810 1.00 96.69 223 VAL A CA 1
ATOM 1722 C C . VAL A 1 223 ? -5.077 8.712 -12.119 1.00 96.69 223 VAL A C 1
ATOM 1724 O O . VAL A 1 223 ? -4.998 9.587 -11.264 1.00 96.69 223 VAL A O 1
ATOM 1727 N N . ALA A 1 224 ? -5.696 8.920 -13.282 1.00 95.50 224 ALA A N 1
ATOM 1728 C CA . ALA A 1 224 ? -6.304 10.202 -13.633 1.00 95.50 224 ALA A CA 1
ATOM 1729 C C . ALA A 1 224 ? -7.457 10.580 -12.688 1.00 95.50 224 ALA A C 1
ATOM 1731 O O . ALA A 1 224 ? -7.615 11.750 -12.343 1.00 95.50 224 ALA A O 1
ATOM 1732 N N . ALA A 1 225 ? -8.242 9.594 -12.242 1.00 93.50 225 ALA A N 1
ATOM 1733 C CA . ALA A 1 225 ? -9.319 9.812 -11.284 1.00 93.50 225 ALA A CA 1
ATOM 1734 C C . ALA A 1 225 ? -8.802 10.101 -9.866 1.00 93.50 225 ALA A C 1
ATOM 1736 O O . ALA A 1 225 ? -9.398 10.905 -9.150 1.00 93.50 225 ALA A O 1
ATOM 1737 N N . ALA A 1 226 ? -7.723 9.435 -9.442 1.00 94.00 226 ALA A N 1
ATOM 1738 C CA . ALA A 1 226 ? -7.255 9.514 -8.065 1.00 94.00 226 ALA A CA 1
ATOM 1739 C C . ALA A 1 226 ? -6.177 10.582 -7.824 1.00 94.00 226 ALA A C 1
ATOM 1741 O O . ALA A 1 226 ? -6.199 11.232 -6.780 1.00 94.00 226 ALA A O 1
ATOM 1742 N N . LEU A 1 227 ? -5.239 10.749 -8.758 1.00 96.69 227 LEU A N 1
ATOM 1743 C CA . LEU A 1 227 ? -4.041 11.584 -8.635 1.00 96.69 227 LEU A CA 1
ATOM 1744 C C . LEU A 1 227 ? -3.789 12.414 -9.919 1.00 96.69 227 LEU A C 1
ATOM 1746 O O . LEU A 1 227 ? -2.752 12.251 -10.573 1.00 96.69 227 LEU A O 1
ATOM 1750 N N . PRO A 1 228 ? -4.723 13.291 -10.335 1.00 97.50 228 PRO A N 1
ATOM 1751 C CA . PRO A 1 228 ? -4.635 14.004 -11.612 1.00 97.50 228 PRO A CA 1
ATOM 1752 C C . PRO A 1 228 ? -3.409 14.922 -11.739 1.00 97.50 228 PRO A C 1
ATOM 1754 O O . PRO A 1 228 ? -2.860 15.061 -12.836 1.00 97.50 228 PRO A O 1
ATOM 1757 N N . LYS A 1 229 ? -2.944 15.559 -10.654 1.00 98.31 229 LYS A N 1
ATOM 1758 C CA . LYS A 1 229 ? -1.750 16.424 -10.712 1.00 98.31 229 LYS A CA 1
ATOM 1759 C C . LYS A 1 229 ? -0.483 15.588 -10.869 1.00 98.31 229 LYS A C 1
ATOM 1761 O O . LYS A 1 229 ? 0.395 15.941 -11.655 1.00 98.31 229 LYS A O 1
ATOM 1766 N N . SER A 1 230 ? -0.408 14.475 -10.149 1.00 97.88 230 SER A N 1
ATOM 1767 C CA . SER A 1 230 ? 0.700 13.521 -10.191 1.00 97.88 230 SER A CA 1
ATOM 1768 C C . SER A 1 230 ? 0.794 12.850 -11.550 1.00 97.88 230 SER A C 1
ATOM 1770 O O . SER A 1 230 ? 1.893 12.728 -12.079 1.00 97.88 230 SER A O 1
ATOM 1772 N N . ALA A 1 231 ? -0.351 12.482 -12.133 1.00 97.56 231 ALA A N 1
ATOM 1773 C CA . ALA A 1 231 ? -0.457 11.921 -13.475 1.00 97.56 231 ALA A CA 1
ATOM 1774 C C . ALA A 1 231 ? 0.259 12.812 -14.503 1.00 97.56 231 ALA A C 1
ATOM 1776 O O . ALA A 1 231 ? 1.148 12.370 -15.234 1.00 97.56 231 ALA A O 1
ATOM 1777 N N . ASN A 1 232 ? -0.061 14.108 -14.479 1.00 97.44 232 ASN A N 1
ATOM 1778 C CA . ASN A 1 232 ? 0.573 15.101 -15.338 1.00 97.44 232 ASN A CA 1
ATOM 1779 C C . ASN A 1 232 ? 2.074 15.255 -15.029 1.00 97.44 232 ASN A C 1
ATOM 1781 O O . ASN A 1 232 ? 2.904 15.230 -15.932 1.00 97.44 232 ASN A O 1
ATOM 1785 N N . ALA A 1 233 ? 2.439 15.363 -13.749 1.00 97.44 233 ALA A N 1
ATOM 1786 C CA . ALA A 1 233 ? 3.823 15.587 -13.335 1.00 97.44 233 ALA A CA 1
ATOM 1787 C C . ALA A 1 233 ? 4.764 14.403 -13.643 1.00 97.44 233 ALA A C 1
ATOM 1789 O O . ALA A 1 233 ? 5.942 14.619 -13.922 1.00 97.44 233 ALA A O 1
ATOM 1790 N N . PHE A 1 234 ? 4.257 13.168 -13.609 1.00 96.50 234 PHE A N 1
ATOM 1791 C CA . PHE A 1 234 ? 5.003 11.951 -13.950 1.00 96.50 234 PHE A CA 1
ATOM 1792 C C . PHE A 1 234 ? 4.953 11.601 -15.444 1.00 96.50 234 PHE A C 1
ATOM 1794 O O . PHE A 1 234 ? 5.661 10.690 -15.870 1.00 96.50 234 PHE A O 1
ATOM 1801 N N . GLY A 1 235 ? 4.132 12.294 -16.240 1.00 95.50 235 GLY A N 1
ATOM 1802 C CA . GLY A 1 235 ? 3.949 11.980 -17.657 1.00 95.50 235 GLY A CA 1
ATOM 1803 C C . GLY A 1 235 ? 3.279 10.622 -17.883 1.00 95.50 235 GLY A C 1
ATOM 1804 O O . GLY A 1 235 ? 3.703 9.862 -18.753 1.00 95.50 235 GLY A O 1
ATOM 1805 N N . THR A 1 236 ? 2.261 10.287 -17.086 1.00 96.81 236 THR A N 1
ATOM 1806 C CA . THR A 1 236 ? 1.503 9.034 -17.240 1.00 96.81 236 THR A CA 1
ATOM 1807 C C . THR A 1 236 ? 0.776 8.969 -18.582 1.00 96.81 236 THR A C 1
ATOM 1809 O O . THR A 1 236 ? 0.359 9.991 -19.126 1.00 96.81 236 THR A O 1
ATOM 1812 N N . GLY A 1 237 ? 0.552 7.761 -19.083 1.00 94.50 237 GLY A N 1
ATOM 1813 C CA . GLY A 1 237 ? -0.196 7.494 -20.304 1.00 94.50 237 GLY A CA 1
ATOM 1814 C C . GLY A 1 237 ? 0.070 6.093 -20.847 1.00 94.50 237 GLY A C 1
ATOM 1815 O O . GLY A 1 237 ? 0.779 5.292 -20.241 1.00 94.50 237 GLY A O 1
ATOM 1816 N N . VAL A 1 238 ? -0.480 5.813 -22.029 1.00 94.94 238 VAL A N 1
ATOM 1817 C CA . VAL A 1 238 ? -0.417 4.487 -22.676 1.00 94.94 238 VAL A CA 1
ATOM 1818 C C . VAL A 1 238 ? 0.397 4.467 -23.975 1.00 94.94 238 VAL A C 1
ATOM 1820 O O . VAL A 1 238 ? 0.489 3.428 -24.622 1.00 94.94 238 VAL A O 1
ATOM 1823 N N . ALA A 1 239 ? 0.984 5.599 -24.372 1.00 92.25 239 ALA A N 1
ATOM 1824 C CA . ALA A 1 239 ? 1.621 5.756 -25.682 1.00 92.25 239 ALA A CA 1
ATOM 1825 C C . ALA A 1 239 ? 3.079 5.273 -25.739 1.00 92.25 239 ALA A C 1
ATOM 1827 O O . ALA A 1 239 ? 3.537 4.842 -26.791 1.00 92.25 239 ALA A O 1
ATOM 1828 N N . THR A 1 240 ? 3.818 5.363 -24.632 1.00 95.62 240 THR A N 1
ATOM 1829 C CA . THR A 1 240 ? 5.240 4.991 -24.567 1.00 95.62 240 THR A CA 1
ATOM 1830 C C . THR A 1 240 ? 5.500 4.061 -23.391 1.00 95.62 240 THR A C 1
ATOM 1832 O O . THR A 1 240 ? 4.729 4.025 -22.430 1.00 95.62 240 THR A O 1
ATOM 1835 N N . SER A 1 241 ? 6.615 3.331 -23.435 1.00 93.94 241 SER A N 1
ATOM 1836 C CA . SER A 1 241 ? 7.043 2.450 -22.344 1.00 93.94 241 SER A CA 1
ATOM 1837 C C . SER A 1 241 ? 7.254 3.205 -21.030 1.00 93.94 241 SER A C 1
ATOM 1839 O O . SER A 1 241 ? 6.808 2.757 -19.977 1.00 93.94 241 SER A O 1
ATOM 1841 N N . THR A 1 242 ? 7.858 4.391 -21.088 1.00 97.69 242 THR A N 1
ATOM 1842 C CA . THR A 1 242 ? 8.081 5.266 -19.929 1.00 97.69 242 THR A CA 1
ATOM 1843 C C . THR A 1 242 ? 6.774 5.809 -19.346 1.00 97.69 242 THR A C 1
ATOM 1845 O O . THR A 1 242 ? 6.591 5.763 -18.129 1.00 97.69 242 THR A O 1
ATOM 1848 N N . ALA A 1 243 ? 5.824 6.231 -20.190 1.00 97.75 243 ALA A N 1
ATOM 1849 C CA . ALA A 1 243 ? 4.503 6.682 -19.749 1.00 97.75 243 ALA A CA 1
ATOM 1850 C C . ALA A 1 243 ? 3.682 5.536 -19.137 1.00 97.75 243 ALA A C 1
ATOM 1852 O O . ALA A 1 243 ? 3.057 5.707 -18.085 1.00 97.75 243 ALA A O 1
ATOM 1853 N N . ARG A 1 244 ? 3.734 4.338 -19.740 1.00 97.38 244 ARG A N 1
ATOM 1854 C CA . ARG A 1 244 ? 3.098 3.129 -19.193 1.00 97.38 244 ARG A CA 1
ATOM 1855 C C . ARG A 1 244 ? 3.724 2.736 -17.860 1.00 97.38 244 ARG A C 1
ATOM 1857 O O . ARG A 1 244 ? 2.987 2.437 -16.929 1.00 97.38 244 ARG A O 1
ATOM 1864 N N . MET A 1 245 ? 5.050 2.820 -17.718 1.00 97.56 245 MET A N 1
ATOM 1865 C CA . MET A 1 245 ? 5.734 2.568 -16.445 1.00 97.56 245 MET A CA 1
ATOM 1866 C C . MET A 1 245 ? 5.265 3.531 -15.350 1.00 97.56 245 MET A C 1
ATOM 1868 O O . MET A 1 245 ? 4.908 3.087 -14.261 1.00 97.56 245 MET A O 1
ATOM 1872 N N . ALA A 1 246 ? 5.235 4.838 -15.636 1.00 98.06 246 ALA A N 1
ATOM 1873 C CA . ALA A 1 246 ? 4.754 5.856 -14.701 1.00 98.06 246 ALA A CA 1
ATOM 1874 C C . ALA A 1 246 ? 3.303 5.588 -14.268 1.00 98.06 246 ALA A C 1
ATOM 1876 O O . ALA A 1 246 ? 2.978 5.651 -13.081 1.00 98.06 246 ALA A O 1
ATOM 1877 N N . THR A 1 247 ? 2.451 5.222 -15.228 1.00 97.75 247 THR A N 1
ATOM 1878 C CA . THR A 1 247 ? 1.057 4.830 -14.984 1.00 97.75 247 THR A CA 1
ATOM 1879 C C . THR A 1 247 ? 0.972 3.618 -14.064 1.00 97.75 247 THR A C 1
ATOM 1881 O O . THR A 1 247 ? 0.254 3.643 -13.067 1.00 97.75 247 THR A O 1
ATOM 1884 N N . TRP A 1 248 ? 1.747 2.576 -14.367 1.00 94.50 248 TRP A N 1
ATOM 1885 C CA . TRP A 1 248 ? 1.730 1.311 -13.642 1.00 94.50 248 TRP A CA 1
ATOM 1886 C C . TRP A 1 248 ? 2.131 1.484 -12.178 1.00 94.50 248 TRP A C 1
ATOM 1888 O O . TRP A 1 248 ? 1.446 0.991 -11.282 1.00 94.50 248 TRP A O 1
ATOM 1898 N N . VAL A 1 249 ? 3.212 2.226 -11.908 1.00 94.94 249 VAL A N 1
ATOM 1899 C CA . VAL A 1 249 ? 3.696 2.407 -10.531 1.00 94.94 249 VAL A CA 1
ATOM 1900 C C . VAL A 1 249 ? 2.770 3.276 -9.688 1.00 94.94 249 VAL A C 1
ATOM 1902 O O . VAL A 1 249 ? 2.554 2.960 -8.520 1.00 94.94 249 VAL A O 1
ATOM 1905 N N . LEU A 1 250 ? 2.189 4.337 -10.261 1.00 96.81 250 LEU A N 1
ATOM 1906 C CA . LEU A 1 250 ? 1.243 5.190 -9.538 1.00 96.81 250 LEU A CA 1
ATOM 1907 C C . LEU A 1 250 ? -0.076 4.454 -9.281 1.00 96.81 250 LEU A C 1
ATOM 1909 O O . LEU A 1 250 ? -0.619 4.550 -8.180 1.00 96.81 250 LEU A O 1
ATOM 1913 N N . ALA A 1 251 ? -0.557 3.661 -10.243 1.00 94.31 251 ALA A N 1
ATOM 1914 C CA . ALA A 1 251 ? -1.719 2.800 -10.046 1.00 94.31 251 ALA A CA 1
ATOM 1915 C C . ALA A 1 251 ? -1.464 1.763 -8.942 1.00 94.31 251 ALA A C 1
ATOM 1917 O O . ALA A 1 251 ? -2.293 1.612 -8.045 1.00 94.31 251 ALA A O 1
ATOM 1918 N N . GLY A 1 252 ? -0.298 1.107 -8.953 1.00 91.06 252 GLY A N 1
ATOM 1919 C CA . GLY A 1 252 ? 0.096 0.150 -7.918 1.00 91.06 252 GLY A CA 1
ATOM 1920 C C . GLY A 1 252 ? 0.177 0.773 -6.519 1.00 91.06 252 GLY A C 1
ATOM 1921 O O . GLY A 1 252 ? -0.248 0.155 -5.539 1.00 91.06 252 GLY A O 1
ATOM 1922 N N . LEU A 1 253 ? 0.640 2.024 -6.417 1.00 92.50 253 LEU A N 1
ATOM 1923 C CA . LEU A 1 253 ? 0.646 2.784 -5.165 1.00 92.50 253 LEU A CA 1
ATOM 1924 C C . LEU A 1 253 ? -0.773 3.037 -4.645 1.00 92.50 253 LEU A C 1
ATOM 1926 O O . LEU A 1 253 ? -1.059 2.728 -3.490 1.00 92.50 253 LEU A O 1
ATOM 1930 N N . ILE A 1 254 ? -1.673 3.534 -5.502 1.00 91.38 254 ILE A N 1
ATOM 1931 C CA . ILE A 1 254 ? -3.085 3.782 -5.160 1.00 91.38 254 ILE A CA 1
ATOM 1932 C C . ILE A 1 254 ? -3.765 2.486 -4.705 1.00 91.38 254 ILE A C 1
ATOM 1934 O O . ILE A 1 254 ? -4.416 2.456 -3.661 1.00 91.38 254 ILE A O 1
ATOM 1938 N N . GLN A 1 255 ? -3.600 1.404 -5.469 1.00 88.62 255 GLN A N 1
ATOM 1939 C CA . GLN A 1 255 ? -4.220 0.106 -5.185 1.00 88.62 255 GLN A CA 1
ATOM 1940 C C . GLN A 1 255 ? -3.721 -0.500 -3.869 1.00 88.62 255 GLN A C 1
ATOM 1942 O O . GLN A 1 255 ? -4.463 -1.203 -3.189 1.00 88.62 255 GLN A O 1
ATOM 1947 N N . SER A 1 256 ? -2.498 -0.164 -3.455 1.00 88.12 256 SER A N 1
ATOM 1948 C CA . SER A 1 256 ? -1.930 -0.614 -2.181 1.00 88.12 256 SER A CA 1
ATOM 1949 C C . SER A 1 256 ? -2.512 0.095 -0.956 1.00 88.12 256 SER A C 1
ATOM 1951 O O . SER A 1 256 ? -2.202 -0.300 0.171 1.00 88.12 256 SER A O 1
ATOM 1953 N N . ILE A 1 257 ? -3.364 1.108 -1.144 1.00 85.75 257 ILE A N 1
ATOM 1954 C CA . ILE A 1 257 ? -4.014 1.881 -0.080 1.00 85.75 257 ILE A CA 1
ATOM 1955 C C . ILE A 1 257 ? -5.526 1.563 -0.114 1.00 85.75 257 ILE A C 1
ATOM 1957 O O . ILE A 1 257 ? -6.316 2.330 -0.669 1.00 85.75 257 ILE A O 1
ATOM 1961 N N . PRO A 1 258 ? -5.968 0.419 0.453 1.00 69.88 258 PRO A N 1
ATOM 1962 C CA . PRO A 1 258 ? -7.322 -0.123 0.248 1.00 69.88 258 PRO A CA 1
ATOM 1963 C C . PRO A 1 258 ? -8.447 0.827 0.695 1.00 69.88 258 PRO A C 1
ATOM 1965 O O . PRO A 1 258 ? -9.507 0.898 0.061 1.00 69.88 258 PRO A O 1
ATOM 1968 N N . ASP A 1 259 ? -8.175 1.629 1.726 1.00 83.56 259 ASP A N 1
ATOM 1969 C CA . ASP A 1 259 ? -9.118 2.561 2.346 1.00 83.56 259 ASP A CA 1
ATOM 1970 C C . ASP A 1 259 ? -8.920 4.018 1.917 1.00 83.56 259 ASP A C 1
ATOM 1972 O O . ASP A 1 259 ? -9.350 4.942 2.608 1.00 83.56 259 ASP A O 1
ATOM 1976 N N . LEU A 1 260 ? -8.295 4.251 0.758 1.00 86.25 260 LEU A N 1
ATOM 1977 C CA . LEU A 1 260 ? -8.080 5.602 0.230 1.00 86.25 260 LEU A CA 1
ATOM 1978 C C . LEU A 1 260 ? -9.384 6.416 0.141 1.00 86.25 260 LEU A C 1
ATOM 1980 O O . LEU A 1 260 ? -9.403 7.609 0.425 1.00 86.25 260 LEU A O 1
ATOM 1984 N N . TRP A 1 261 ? -10.501 5.747 -0.153 1.00 88.50 261 TRP A N 1
ATOM 1985 C CA . TRP A 1 261 ? -11.837 6.347 -0.221 1.00 88.50 261 TRP A CA 1
ATOM 1986 C C . TRP A 1 261 ? -12.326 6.950 1.111 1.00 88.50 261 TRP A C 1
ATOM 1988 O O . TRP A 1 261 ? -13.207 7.806 1.097 1.00 88.50 261 TRP A O 1
ATOM 1998 N N . LEU A 1 262 ? -11.756 6.537 2.250 1.00 90.75 262 LEU A N 1
ATOM 1999 C CA . LEU A 1 262 ? -12.011 7.128 3.570 1.00 90.75 262 LEU A CA 1
ATOM 2000 C C . LEU A 1 262 ? -11.185 8.395 3.820 1.00 90.75 262 LEU A C 1
ATOM 2002 O O . LEU A 1 262 ? -11.454 9.125 4.772 1.00 90.75 262 LEU A O 1
ATOM 2006 N N . LYS A 1 263 ? -10.168 8.643 2.992 1.00 89.69 263 LYS A N 1
ATOM 2007 C CA . LYS A 1 263 ? -9.112 9.632 3.209 1.00 89.69 263 LYS A CA 1
ATOM 2008 C C . LYS A 1 263 ? -9.024 10.622 2.041 1.00 89.69 263 LYS A C 1
ATOM 2010 O O . LYS A 1 263 ? -7.941 10.894 1.543 1.00 89.69 263 LYS A O 1
ATOM 2015 N N . GLN A 1 264 ? -10.157 11.172 1.594 1.00 89.81 264 GLN A N 1
ATOM 2016 C CA . GLN A 1 264 ? -10.203 12.067 0.422 1.00 89.81 264 GLN A CA 1
ATOM 2017 C C . GLN A 1 264 ? -9.280 13.292 0.550 1.00 89.81 264 GLN A C 1
ATOM 2019 O O . GLN A 1 264 ? -8.530 13.584 -0.374 1.00 89.81 264 GLN A O 1
ATOM 2024 N N . GLN A 1 265 ? -9.267 13.964 1.707 1.00 91.00 265 GLN A N 1
ATOM 2025 C CA . GLN A 1 265 ? -8.370 15.111 1.931 1.00 91.00 265 GLN A CA 1
ATOM 2026 C C . GLN A 1 265 ? -6.895 14.697 1.882 1.00 91.00 265 GLN A C 1
ATOM 2028 O O . GLN A 1 265 ? -6.089 15.345 1.223 1.00 91.00 265 GLN A O 1
ATOM 2033 N N . TRP A 1 266 ? -6.553 13.567 2.504 1.00 92.88 266 TRP A N 1
ATOM 2034 C CA . TRP A 1 266 ? -5.209 13.002 2.410 1.00 92.88 266 TRP A CA 1
ATOM 2035 C C . TRP A 1 266 ? -4.831 12.644 0.969 1.00 92.88 266 TRP A C 1
ATOM 2037 O O . TRP A 1 266 ? -3.699 12.875 0.564 1.00 92.88 266 TRP A O 1
ATOM 2047 N N . GLN A 1 267 ? -5.763 12.107 0.177 1.00 94.31 267 GLN A N 1
ATOM 2048 C CA . GLN A 1 267 ? -5.544 11.784 -1.232 1.00 94.31 267 GLN A CA 1
ATOM 2049 C C . GLN A 1 267 ? -5.231 13.043 -2.057 1.00 94.31 267 GLN A C 1
ATOM 2051 O O . GLN A 1 267 ? -4.300 13.030 -2.859 1.00 94.31 267 GLN A O 1
ATOM 2056 N N . GLU A 1 268 ? -5.953 14.145 -1.841 1.00 94.81 268 GLU A N 1
ATOM 2057 C CA . GLU A 1 268 ? -5.669 15.439 -2.483 1.00 94.81 268 GLU A CA 1
ATOM 2058 C C . GLU A 1 268 ? -4.292 15.997 -2.080 1.00 94.81 268 GLU A C 1
ATOM 2060 O O . GLU A 1 268 ? -3.560 16.560 -2.910 1.00 94.81 268 GLU A O 1
ATOM 2065 N N . SER A 1 269 ? -3.920 15.820 -0.811 1.00 95.69 269 SER A N 1
ATOM 2066 C CA . SER A 1 269 ? -2.596 16.171 -0.298 1.00 95.69 269 SER A CA 1
ATOM 2067 C C . SER A 1 269 ? -1.493 15.294 -0.881 1.00 95.69 269 SER A C 1
ATOM 2069 O O . SER A 1 269 ? -0.449 15.821 -1.262 1.00 95.69 269 SER A O 1
ATOM 2071 N N . LEU A 1 270 ? -1.724 13.985 -1.007 1.00 95.81 270 LEU A N 1
ATOM 2072 C CA . LEU A 1 270 ? -0.813 13.039 -1.647 1.00 95.81 270 LEU A CA 1
ATOM 2073 C C . LEU A 1 270 ? -0.584 13.434 -3.107 1.00 95.81 270 LEU A C 1
ATOM 2075 O O . LEU A 1 270 ? 0.564 13.538 -3.530 1.00 95.81 270 LEU A O 1
ATOM 2079 N N . ASP A 1 271 ? -1.654 13.723 -3.851 1.00 97.62 271 ASP A N 1
ATOM 2080 C CA . ASP A 1 271 ? -1.566 14.153 -5.249 1.00 97.62 271 ASP A CA 1
ATOM 2081 C C . ASP A 1 271 ? -0.740 15.439 -5.400 1.00 97.62 271 ASP A C 1
ATOM 2083 O O . ASP A 1 271 ? 0.144 15.558 -6.248 1.00 97.62 271 ASP A O 1
ATOM 2087 N N . SER A 1 272 ? -0.987 16.410 -4.520 1.00 97.56 272 SER A N 1
ATOM 2088 C CA . SER A 1 272 ? -0.260 17.681 -4.526 1.00 97.56 272 SER A CA 1
ATOM 2089 C C . SER A 1 272 ? 1.210 17.505 -4.123 1.00 97.56 272 SER A C 1
ATOM 2091 O O . SER A 1 272 ? 2.088 18.136 -4.714 1.00 97.56 272 SER A O 1
ATOM 2093 N N . TYR A 1 273 ? 1.490 16.630 -3.153 1.00 97.44 273 TYR A N 1
ATOM 2094 C CA . TYR A 1 273 ? 2.842 16.302 -2.705 1.00 97.44 273 TYR A CA 1
ATOM 2095 C C . TYR A 1 273 ? 3.645 15.612 -3.809 1.00 97.44 273 TYR A C 1
ATOM 2097 O O . TYR A 1 273 ? 4.729 16.079 -4.158 1.00 97.44 273 TYR A O 1
ATOM 2105 N N . ILE A 1 274 ? 3.106 14.539 -4.396 1.00 97.56 274 ILE A N 1
ATOM 2106 C CA . ILE A 1 274 ? 3.772 13.786 -5.463 1.00 97.56 274 ILE A CA 1
ATOM 2107 C C . ILE A 1 274 ? 4.061 14.709 -6.650 1.00 97.56 274 ILE A C 1
ATOM 2109 O O . ILE A 1 274 ? 5.196 14.743 -7.124 1.00 97.56 274 ILE A O 1
ATOM 2113 N N . ALA A 1 275 ? 3.082 15.508 -7.086 1.00 98.12 275 ALA A N 1
ATOM 2114 C CA . ALA A 1 275 ? 3.269 16.450 -8.187 1.00 98.12 275 ALA A CA 1
ATOM 2115 C C . ALA A 1 275 ? 4.381 17.477 -7.908 1.00 98.12 275 ALA A C 1
ATOM 2117 O O . ALA A 1 275 ? 5.198 17.758 -8.785 1.00 98.12 275 ALA A O 1
ATOM 2118 N N . ALA A 1 276 ? 4.454 18.006 -6.682 1.00 97.94 276 ALA A N 1
ATOM 2119 C CA . ALA A 1 276 ? 5.499 18.950 -6.286 1.00 97.94 276 ALA A CA 1
ATOM 2120 C C . ALA A 1 276 ? 6.893 18.302 -6.210 1.00 97.94 276 ALA A C 1
ATOM 2122 O O . ALA A 1 276 ? 7.892 18.952 -6.516 1.00 97.94 276 ALA A O 1
ATOM 2123 N N . GLN A 1 277 ? 6.973 17.030 -5.810 1.00 97.62 277 GLN A N 1
ATOM 2124 C CA . GLN A 1 277 ? 8.237 16.302 -5.679 1.00 97.62 277 GLN A CA 1
ATOM 2125 C C . GLN A 1 277 ? 8.712 15.659 -6.989 1.00 97.62 277 GLN A C 1
ATOM 2127 O O . GLN A 1 277 ? 9.899 15.345 -7.105 1.00 97.62 277 GLN A O 1
ATOM 2132 N N . ALA A 1 278 ? 7.833 15.486 -7.982 1.00 97.50 278 ALA A N 1
ATOM 2133 C CA . ALA A 1 278 ? 8.134 14.789 -9.233 1.00 97.50 278 ALA A CA 1
ATOM 2134 C C . ALA A 1 278 ? 9.437 15.258 -9.914 1.00 97.50 278 ALA A C 1
ATOM 2136 O O . ALA A 1 278 ? 10.255 14.390 -10.226 1.00 97.50 278 ALA A O 1
ATOM 2137 N N . PRO A 1 279 ? 9.734 16.573 -10.056 1.00 96.62 279 PRO A N 1
ATOM 2138 C CA . PRO A 1 279 ? 10.979 17.015 -10.689 1.00 96.62 279 PRO A CA 1
ATOM 2139 C C . PRO A 1 279 ? 12.242 16.538 -9.963 1.00 96.62 279 PRO A C 1
ATOM 2141 O O . PRO A 1 279 ? 13.255 16.280 -10.598 1.00 96.62 279 PRO A O 1
ATOM 2144 N N . THR A 1 280 ? 12.189 16.415 -8.632 1.00 96.75 280 THR A N 1
ATOM 2145 C CA . THR A 1 280 ? 13.326 15.960 -7.814 1.00 96.75 280 THR A CA 1
ATOM 2146 C C . THR A 1 280 ? 13.403 14.436 -7.730 1.00 96.75 280 THR A C 1
ATOM 2148 O O . THR A 1 280 ? 14.498 13.876 -7.670 1.00 96.75 280 THR A O 1
ATOM 2151 N N . LEU A 1 281 ? 12.257 13.753 -7.704 1.00 95.62 281 LEU A N 1
ATOM 2152 C CA . LEU A 1 281 ? 12.186 12.294 -7.602 1.00 95.62 281 LEU A CA 1
ATOM 2153 C C . LEU A 1 281 ? 12.569 11.599 -8.912 1.00 95.62 281 LEU A C 1
ATOM 2155 O O . LEU A 1 281 ? 13.249 10.579 -8.878 1.00 95.62 281 LEU A O 1
ATOM 2159 N N . LEU A 1 282 ? 12.162 12.165 -10.050 1.00 96.81 282 LEU A N 1
ATOM 2160 C CA . LEU A 1 282 ? 12.439 11.632 -11.389 1.00 96.81 282 LEU A CA 1
ATOM 2161 C C . LEU A 1 282 ? 13.813 12.056 -11.929 1.00 96.81 282 LEU A C 1
ATOM 2163 O O . LEU A 1 282 ? 14.183 11.708 -13.051 1.00 96.81 282 LEU A O 1
ATOM 2167 N N . ALA A 1 283 ? 14.574 12.814 -11.142 1.00 96.25 283 ALA A N 1
ATOM 2168 C CA . ALA A 1 283 ? 15.852 13.356 -11.556 1.00 96.25 283 ALA A CA 1
ATOM 2169 C C . ALA A 1 283 ? 16.890 12.233 -11.742 1.00 96.25 283 ALA A C 1
ATOM 2171 O O . ALA A 1 283 ? 17.131 11.415 -10.848 1.00 96.25 283 ALA A O 1
ATOM 2172 N N . ARG A 1 284 ? 17.514 12.172 -12.925 1.00 94.19 284 ARG A N 1
ATOM 2173 C CA . ARG A 1 284 ? 18.395 11.059 -13.332 1.00 94.19 284 ARG A CA 1
ATOM 2174 C C . ARG A 1 284 ? 19.632 10.916 -12.446 1.00 94.19 284 ARG A C 1
ATOM 2176 O O . ARG A 1 284 ? 20.177 9.819 -12.325 1.00 94.19 284 ARG A O 1
ATOM 2183 N N . GLU A 1 285 ? 20.061 11.988 -11.789 1.00 94.88 285 GLU A N 1
ATOM 2184 C CA . GLU A 1 285 ? 21.148 11.971 -10.814 1.00 94.88 285 GLU A CA 1
ATOM 2185 C C . GLU A 1 285 ? 20.862 11.059 -9.615 1.00 94.88 285 GLU A C 1
ATOM 2187 O O . GLU A 1 285 ? 21.798 10.496 -9.048 1.00 94.88 285 GLU A O 1
ATOM 2192 N N . LYS A 1 286 ? 19.587 10.841 -9.261 1.00 93.94 286 LYS A N 1
ATOM 2193 C CA . LYS A 1 286 ? 19.198 9.962 -8.149 1.00 93.94 286 LYS A CA 1
ATOM 2194 C C . LYS A 1 286 ? 19.553 8.503 -8.398 1.00 93.94 286 LYS A C 1
ATOM 2196 O O . LYS A 1 286 ? 19.836 7.772 -7.454 1.00 93.94 286 LYS A O 1
ATOM 2201 N N . VAL A 1 287 ? 19.582 8.101 -9.666 1.00 94.44 287 VAL A N 1
ATOM 2202 C CA . VAL A 1 287 ? 19.916 6.737 -10.089 1.00 94.44 287 VAL A CA 1
ATOM 2203 C C . VAL A 1 287 ? 21.294 6.643 -10.739 1.00 94.44 287 VAL A C 1
ATOM 2205 O O . VAL A 1 287 ? 21.669 5.569 -11.198 1.00 94.44 287 VAL A O 1
ATOM 2208 N N . ALA A 1 288 ? 22.085 7.724 -10.756 1.00 93.12 288 ALA A N 1
ATOM 2209 C CA . ALA A 1 288 ? 23.362 7.774 -11.469 1.00 93.12 288 ALA A CA 1
ATOM 2210 C C . ALA A 1 288 ? 24.341 6.672 -11.034 1.00 93.12 288 ALA A C 1
ATOM 2212 O O . ALA A 1 288 ? 24.975 6.053 -11.886 1.00 93.12 288 ALA A O 1
ATOM 2213 N N . GLY A 1 289 ? 24.427 6.386 -9.730 1.00 91.19 289 GLY A N 1
ATOM 2214 C CA . GLY A 1 289 ? 25.336 5.364 -9.200 1.00 91.19 289 GLY A CA 1
ATOM 2215 C C . GLY A 1 289 ? 25.012 3.948 -9.688 1.00 91.19 289 GLY A C 1
ATOM 2216 O O . GLY A 1 289 ? 25.912 3.209 -10.081 1.00 91.19 289 GLY A O 1
ATOM 2217 N N . ILE A 1 290 ? 23.730 3.573 -9.716 1.00 91.94 290 ILE A N 1
ATOM 2218 C CA . ILE A 1 290 ? 23.285 2.273 -10.248 1.00 91.94 290 ILE A CA 1
ATOM 2219 C C . ILE A 1 290 ? 23.350 2.277 -11.778 1.00 91.94 290 ILE A C 1
ATOM 2221 O O . ILE A 1 290 ? 23.807 1.311 -12.385 1.00 91.94 290 ILE A O 1
ATOM 2225 N N . TRP A 1 291 ? 22.971 3.388 -12.412 1.00 94.81 291 TRP A N 1
ATOM 2226 C CA . TRP A 1 291 ? 22.982 3.536 -13.863 1.00 94.81 291 TRP A CA 1
ATOM 2227 C C . TRP A 1 291 ? 24.375 3.336 -14.469 1.00 94.81 291 TRP A C 1
ATOM 2229 O O . TRP A 1 291 ? 24.525 2.586 -15.433 1.00 94.81 291 TRP A O 1
ATOM 2239 N N . GLN A 1 292 ? 25.410 3.932 -13.869 1.00 93.06 292 GLN A N 1
ATOM 2240 C CA . GLN A 1 292 ? 26.802 3.784 -14.314 1.00 93.06 292 GLN A CA 1
ATOM 2241 C C . GLN A 1 292 ? 27.267 2.322 -14.359 1.00 93.06 292 GLN A C 1
ATOM 2243 O O . GLN A 1 292 ? 28.105 1.970 -15.188 1.00 93.06 292 GLN A O 1
ATOM 2248 N N . GLN A 1 293 ? 26.707 1.461 -13.507 1.00 90.00 293 GLN A N 1
ATOM 2249 C CA . GLN A 1 293 ? 27.067 0.046 -13.436 1.00 90.00 293 GLN A CA 1
ATOM 2250 C C . GLN A 1 293 ? 26.386 -0.796 -14.526 1.00 90.00 293 GLN A C 1
ATOM 2252 O O . GLN A 1 293 ? 26.935 -1.816 -14.938 1.00 90.00 293 GLN A O 1
ATOM 2257 N N . VAL A 1 294 ? 25.218 -0.371 -15.025 1.00 91.31 294 VAL A N 1
ATOM 2258 C CA . VAL A 1 294 ? 24.414 -1.153 -15.985 1.00 91.31 294 VAL A CA 1
ATOM 2259 C C . VAL A 1 294 ? 24.430 -0.612 -17.412 1.00 91.31 294 VAL A C 1
ATOM 2261 O O . VAL A 1 294 ? 24.237 -1.390 -18.343 1.00 91.31 294 VAL A O 1
ATOM 2264 N N . VAL A 1 295 ? 24.698 0.684 -17.612 1.00 93.62 295 VAL A N 1
ATOM 2265 C CA . VAL A 1 295 ? 24.562 1.365 -18.916 1.00 93.62 295 VAL A CA 1
ATOM 2266 C C . VAL A 1 295 ? 25.366 0.702 -20.035 1.00 93.62 295 VAL A C 1
ATOM 2268 O O . VAL A 1 295 ? 24.887 0.582 -21.157 1.00 93.62 295 VAL A O 1
ATOM 2271 N N . THR A 1 296 ? 26.565 0.202 -19.728 1.00 91.12 296 THR A N 1
ATOM 2272 C CA . THR A 1 296 ? 27.450 -0.438 -20.719 1.00 91.12 296 THR A CA 1
ATOM 2273 C C . THR A 1 296 ? 26.914 -1.772 -21.245 1.00 91.12 296 THR A C 1
ATOM 2275 O O . THR A 1 296 ? 27.356 -2.232 -22.295 1.00 91.12 296 THR A O 1
ATOM 2278 N N . ALA A 1 297 ? 25.965 -2.388 -20.536 1.00 87.19 297 ALA A N 1
ATOM 2279 C CA . ALA A 1 297 ? 25.297 -3.624 -20.934 1.00 87.19 297 ALA A CA 1
ATOM 2280 C C . ALA A 1 297 ? 23.953 -3.381 -21.650 1.00 87.19 297 ALA A C 1
ATOM 2282 O O . ALA A 1 297 ? 23.278 -4.349 -22.001 1.00 87.19 297 ALA A O 1
ATOM 2283 N N . ILE A 1 298 ? 23.560 -2.118 -21.857 1.00 88.00 298 ILE A N 1
ATOM 2284 C CA . ILE A 1 298 ? 22.320 -1.715 -22.530 1.00 88.00 298 ILE A CA 1
ATOM 2285 C C . ILE A 1 298 ? 22.679 -1.046 -23.860 1.00 88.00 298 ILE A C 1
ATOM 2287 O O . ILE A 1 298 ? 23.556 -0.181 -23.918 1.00 88.00 298 ILE A O 1
ATOM 2291 N N . ASN A 1 299 ? 21.995 -1.434 -24.937 1.00 88.38 299 ASN A N 1
ATOM 2292 C CA . ASN A 1 299 ? 22.233 -0.867 -26.263 1.00 88.38 299 ASN A CA 1
ATOM 2293 C C . ASN A 1 299 ? 21.906 0.637 -26.283 1.00 88.38 299 ASN A C 1
ATOM 2295 O O . ASN A 1 299 ? 20.885 1.024 -25.716 1.00 88.38 299 ASN A O 1
ATOM 2299 N N . PRO A 1 300 ? 22.696 1.482 -26.976 1.00 93.31 300 PRO A N 1
ATOM 2300 C CA . PRO A 1 300 ? 22.488 2.933 -26.996 1.00 93.31 300 PRO A CA 1
ATOM 2301 C C . PRO A 1 300 ? 21.052 3.406 -27.293 1.00 93.31 300 PRO A C 1
ATOM 2303 O O . PRO A 1 300 ? 20.618 4.342 -26.627 1.00 93.31 300 PRO A O 1
ATOM 2306 N N . PRO A 1 301 ? 20.280 2.776 -28.207 1.00 93.12 301 PRO A N 1
ATOM 2307 C CA . PRO A 1 301 ? 18.893 3.176 -28.459 1.00 93.12 301 PRO A CA 1
ATOM 2308 C C . PRO A 1 301 ? 17.945 2.972 -27.269 1.00 93.12 301 PRO A C 1
ATOM 2310 O O . PRO A 1 301 ? 16.981 3.713 -27.137 1.00 93.12 301 PRO A O 1
ATOM 2313 N N . ASP A 1 302 ? 18.216 1.996 -26.397 1.00 90.12 302 ASP A N 1
ATOM 2314 C CA . ASP A 1 302 ? 17.352 1.656 -25.258 1.00 90.12 302 ASP A CA 1
ATOM 2315 C C . ASP A 1 302 ? 17.750 2.394 -23.970 1.00 90.12 302 ASP A C 1
ATOM 2317 O O . ASP A 1 302 ? 17.032 2.338 -22.970 1.00 90.12 302 ASP A O 1
ATOM 2321 N N . GLN A 1 303 ? 18.913 3.055 -23.960 1.00 95.31 303 GLN A N 1
ATOM 2322 C CA . GLN A 1 303 ? 19.501 3.624 -22.747 1.00 95.31 303 GLN A CA 1
ATOM 2323 C C . GLN A 1 303 ? 18.632 4.717 -22.122 1.00 95.31 303 GLN A C 1
ATOM 2325 O O . GLN A 1 303 ? 18.478 4.733 -20.903 1.00 95.31 303 GLN A O 1
ATOM 2330 N N . ASP A 1 304 ? 18.055 5.606 -22.931 1.00 96.62 304 ASP A N 1
ATOM 2331 C CA . ASP A 1 304 ? 17.278 6.741 -22.423 1.00 96.62 304 ASP A CA 1
ATOM 2332 C C . ASP A 1 304 ? 15.998 6.289 -21.699 1.00 96.62 304 ASP A C 1
ATOM 2334 O O . ASP A 1 304 ? 15.753 6.666 -20.546 1.00 96.62 304 ASP A O 1
ATOM 2338 N N . ASP A 1 305 ? 15.243 5.390 -22.333 1.00 96.06 305 ASP A N 1
ATOM 2339 C CA . ASP A 1 305 ? 14.033 4.796 -21.763 1.00 96.06 305 ASP A CA 1
ATOM 2340 C C . ASP A 1 305 ? 14.355 3.942 -20.539 1.00 96.06 305 ASP A C 1
ATOM 2342 O O . ASP A 1 305 ? 13.693 4.066 -19.511 1.00 96.06 305 ASP A O 1
ATOM 2346 N N . CYS A 1 306 ? 15.402 3.110 -20.598 1.00 96.94 306 CYS A N 1
ATOM 2347 C CA . CYS A 1 306 ? 15.799 2.277 -19.461 1.00 96.94 306 CYS A CA 1
ATOM 2348 C C . CYS A 1 306 ? 16.233 3.123 -18.256 1.00 96.94 306 CYS A C 1
ATOM 2350 O O . CYS A 1 306 ? 15.883 2.794 -17.121 1.00 96.94 306 CYS A O 1
ATOM 2352 N N . GLN A 1 307 ? 16.966 4.220 -18.478 1.00 97.50 307 GLN A N 1
ATOM 2353 C CA . GLN A 1 307 ? 17.345 5.143 -17.408 1.00 97.50 307 GLN A CA 1
ATOM 2354 C C . GLN A 1 307 ? 16.113 5.831 -16.809 1.00 97.50 307 GLN A C 1
ATOM 2356 O O . GLN A 1 307 ? 16.027 5.997 -15.592 1.00 97.50 307 GLN A O 1
ATOM 2361 N N . THR A 1 308 ? 15.148 6.201 -17.652 1.00 97.88 308 THR A N 1
ATOM 2362 C CA . THR A 1 308 ? 13.896 6.836 -17.226 1.00 97.88 308 THR A CA 1
ATOM 2363 C C . THR A 1 308 ? 13.009 5.861 -16.443 1.00 97.88 308 THR A C 1
ATOM 2365 O O . THR A 1 308 ? 12.530 6.207 -15.367 1.00 97.88 308 THR A O 1
ATOM 2368 N N . ILE A 1 309 ? 12.867 4.613 -16.900 1.00 97.81 309 ILE A N 1
ATOM 2369 C CA . ILE A 1 309 ? 12.177 3.533 -16.172 1.00 97.81 309 ILE A CA 1
ATOM 2370 C C . ILE A 1 309 ? 12.828 3.306 -14.803 1.00 97.81 309 ILE A C 1
ATOM 2372 O O . ILE A 1 309 ? 12.127 3.214 -13.796 1.00 97.81 309 ILE A O 1
ATOM 2376 N N . LEU A 1 310 ? 14.163 3.269 -14.735 1.00 97.00 310 LEU A N 1
ATOM 2377 C CA . LEU A 1 310 ? 14.886 3.130 -13.470 1.00 97.00 310 LEU A CA 1
ATOM 2378 C C . LEU A 1 310 ? 14.616 4.311 -12.520 1.00 97.00 310 LEU A C 1
ATOM 2380 O O . LEU A 1 310 ? 14.389 4.096 -11.330 1.00 97.00 310 LEU A O 1
ATOM 2384 N N . ALA A 1 311 ? 14.600 5.545 -13.034 1.00 97.88 311 ALA A N 1
ATOM 2385 C CA . ALA A 1 311 ? 14.267 6.736 -12.251 1.00 97.88 311 ALA A CA 1
ATOM 2386 C C . ALA A 1 311 ? 12.817 6.707 -11.731 1.00 97.88 311 ALA A C 1
ATOM 2388 O O . ALA A 1 311 ? 12.584 7.037 -10.571 1.00 97.88 311 ALA A O 1
ATOM 2389 N N . ILE A 1 312 ? 11.856 6.238 -12.535 1.00 98.31 312 ILE A N 1
ATOM 2390 C CA . ILE A 1 312 ? 10.455 6.046 -12.118 1.00 98.31 312 ILE A CA 1
ATOM 2391 C C . ILE A 1 312 ? 10.355 5.016 -10.978 1.00 98.31 312 ILE A C 1
ATOM 2393 O O . ILE A 1 312 ? 9.669 5.261 -9.985 1.00 98.31 312 ILE A O 1
ATOM 2397 N N . GLN A 1 313 ? 11.073 3.891 -11.074 1.00 95.94 313 GLN A N 1
ATOM 2398 C CA . GLN A 1 313 ? 11.111 2.864 -10.019 1.00 95.94 313 GLN A CA 1
ATOM 2399 C C . GLN A 1 313 ? 11.750 3.385 -8.721 1.00 95.94 313 GLN A C 1
ATOM 2401 O O . GLN A 1 313 ? 11.286 3.081 -7.621 1.00 95.94 313 GLN A O 1
ATOM 2406 N N . TYR A 1 314 ? 12.788 4.218 -8.829 1.00 96.06 314 TYR A N 1
ATOM 2407 C CA . TYR A 1 314 ? 13.378 4.896 -7.674 1.00 96.06 314 TYR A CA 1
ATOM 2408 C C . TYR A 1 314 ? 12.403 5.892 -7.032 1.00 96.06 314 TYR A C 1
ATOM 2410 O O . TYR A 1 314 ? 12.249 5.912 -5.805 1.00 96.06 314 TYR A O 1
ATOM 2418 N N . ALA A 1 315 ? 11.736 6.705 -7.857 1.00 97.31 315 ALA A N 1
ATOM 2419 C CA . ALA A 1 315 ? 10.772 7.701 -7.412 1.00 97.31 315 ALA A CA 1
ATOM 2420 C C . ALA A 1 315 ? 9.646 7.045 -6.608 1.00 97.31 315 ALA A C 1
ATOM 2422 O O . ALA A 1 315 ? 9.372 7.470 -5.486 1.00 97.31 315 ALA A O 1
ATOM 2423 N N . ILE A 1 316 ? 9.052 5.969 -7.133 1.00 95.88 316 ILE A N 1
ATOM 2424 C CA . ILE A 1 316 ? 7.958 5.287 -6.442 1.00 95.88 316 ILE A CA 1
ATOM 2425 C C . ILE A 1 316 ? 8.417 4.585 -5.160 1.00 95.88 316 ILE A C 1
ATOM 2427 O O . ILE A 1 316 ? 7.748 4.730 -4.146 1.00 95.88 316 ILE A O 1
ATOM 2431 N N . SER A 1 317 ? 9.589 3.934 -5.134 1.00 93.56 317 SER A N 1
ATOM 2432 C CA . SER A 1 317 ? 10.121 3.344 -3.890 1.00 93.56 317 SER A CA 1
ATOM 2433 C C . SER A 1 317 ? 10.344 4.410 -2.810 1.00 93.56 317 SER A C 1
ATOM 2435 O O . SER A 1 317 ? 10.082 4.183 -1.628 1.00 93.56 317 SER A O 1
ATOM 2437 N N . THR A 1 318 ? 10.794 5.603 -3.209 1.00 94.69 318 THR A N 1
ATOM 2438 C CA . THR A 1 318 ? 10.966 6.740 -2.294 1.00 94.69 318 THR A CA 1
ATOM 2439 C C . THR A 1 318 ? 9.621 7.239 -1.761 1.00 94.69 318 THR A C 1
ATOM 2441 O O . THR A 1 318 ? 9.498 7.498 -0.564 1.00 94.69 318 THR A O 1
ATOM 2444 N N . LEU A 1 319 ? 8.599 7.331 -2.618 1.00 95.69 319 LEU A N 1
ATOM 2445 C CA . LEU A 1 319 ? 7.240 7.709 -2.221 1.00 95.69 319 LEU A CA 1
ATOM 2446 C C . LEU A 1 319 ? 6.612 6.679 -1.280 1.00 95.69 319 LEU A C 1
ATOM 2448 O O . LEU A 1 319 ? 6.079 7.056 -0.241 1.00 95.69 319 LEU A O 1
ATOM 2452 N N . SER A 1 320 ? 6.719 5.389 -1.594 1.00 92.88 320 SER A N 1
ATOM 2453 C CA . SER A 1 320 ? 6.203 4.313 -0.749 1.00 92.88 320 SER A CA 1
ATOM 2454 C C . SER A 1 320 ? 6.836 4.333 0.637 1.00 92.88 320 SER A C 1
ATOM 2456 O O . SER A 1 320 ? 6.116 4.303 1.631 1.00 92.88 320 SER A O 1
ATOM 2458 N N . ARG A 1 321 ? 8.167 4.474 0.724 1.00 91.12 321 ARG A N 1
ATOM 2459 C CA . ARG A 1 321 ? 8.867 4.640 2.008 1.00 91.12 321 ARG A CA 1
ATOM 2460 C C . ARG A 1 321 ? 8.375 5.861 2.770 1.00 91.12 321 ARG A C 1
ATOM 2462 O O . ARG A 1 321 ? 8.140 5.762 3.970 1.00 91.12 321 ARG A O 1
ATOM 2469 N N . ARG A 1 322 ? 8.137 6.979 2.078 1.00 93.12 322 ARG A N 1
ATOM 2470 C CA . ARG A 1 322 ? 7.583 8.168 2.724 1.00 93.12 322 ARG A CA 1
ATOM 2471 C C . ARG A 1 322 ? 6.186 7.932 3.297 1.00 93.12 322 ARG A C 1
ATOM 2473 O O . ARG A 1 322 ? 5.913 8.383 4.401 1.00 93.12 322 ARG A O 1
ATOM 2480 N N . ILE A 1 323 ? 5.319 7.215 2.583 1.00 92.19 323 ILE A N 1
ATOM 2481 C CA . ILE A 1 323 ? 3.983 6.861 3.085 1.00 92.19 323 ILE A CA 1
ATOM 2482 C C . ILE A 1 323 ? 4.088 6.002 4.350 1.00 92.19 323 ILE A C 1
ATOM 2484 O O . ILE A 1 323 ? 3.337 6.235 5.296 1.00 92.19 323 ILE A O 1
ATOM 2488 N N . VAL A 1 324 ? 5.030 5.051 4.395 1.00 90.75 324 VAL A N 1
ATOM 2489 C CA . VAL A 1 324 ? 5.298 4.265 5.610 1.00 90.75 324 VAL A CA 1
ATOM 2490 C C . VAL A 1 324 ? 5.736 5.179 6.755 1.00 90.75 324 VAL A C 1
ATOM 2492 O O . VAL A 1 324 ? 5.135 5.123 7.822 1.00 90.75 324 VAL A O 1
ATOM 2495 N N . GLU A 1 325 ? 6.720 6.055 6.537 1.00 91.12 325 GLU A N 1
ATOM 2496 C CA . GLU A 1 325 ? 7.224 7.001 7.550 1.00 91.12 325 GLU A CA 1
ATOM 2497 C C . GLU A 1 325 ? 6.132 7.939 8.096 1.00 91.12 325 GLU A C 1
ATOM 2499 O O . GLU A 1 325 ? 6.039 8.152 9.310 1.00 91.12 325 GLU A O 1
ATOM 2504 N N . ASP A 1 326 ? 5.278 8.473 7.221 1.00 91.56 326 ASP A N 1
ATOM 2505 C CA . ASP A 1 326 ? 4.128 9.286 7.620 1.00 91.56 326 ASP A CA 1
ATOM 2506 C C . ASP A 1 326 ? 3.129 8.440 8.428 1.00 91.56 326 ASP A C 1
ATOM 2508 O O . ASP A 1 326 ? 2.619 8.898 9.450 1.00 91.56 326 ASP A O 1
ATOM 2512 N N . GLY A 1 327 ? 2.906 7.177 8.048 1.00 90.44 327 GLY A N 1
ATOM 2513 C CA . GLY A 1 327 ? 2.134 6.210 8.829 1.00 90.44 327 GLY A CA 1
ATOM 2514 C C . GLY A 1 327 ? 2.691 6.019 10.244 1.00 90.44 327 GLY A C 1
ATOM 2515 O O . GLY A 1 327 ? 1.956 6.151 11.224 1.00 90.44 327 GLY A O 1
ATOM 2516 N N . VAL A 1 328 ? 3.999 5.795 10.384 1.00 89.38 328 VAL A N 1
ATOM 2517 C CA . VAL A 1 328 ? 4.658 5.695 11.698 1.00 89.38 328 VAL A CA 1
ATOM 2518 C C . VAL A 1 328 ? 4.451 6.972 12.513 1.00 89.38 328 VAL A C 1
ATOM 2520 O O . VAL A 1 328 ? 4.091 6.905 13.690 1.00 89.38 328 VAL A O 1
ATOM 2523 N N . THR A 1 329 ? 4.610 8.135 11.878 1.00 91.31 329 THR A N 1
ATOM 2524 C CA . THR A 1 329 ? 4.418 9.449 12.508 1.00 91.31 329 THR A CA 1
ATOM 2525 C C . THR A 1 329 ? 2.981 9.628 13.005 1.00 91.31 329 THR A C 1
ATOM 2527 O O . THR A 1 329 ? 2.773 10.083 14.132 1.00 91.31 329 THR A O 1
ATOM 2530 N N . VAL A 1 330 ? 1.979 9.209 12.223 1.00 91.81 330 VAL A N 1
ATOM 2531 C CA . VAL A 1 330 ? 0.568 9.221 12.643 1.00 91.81 330 VAL A CA 1
ATOM 2532 C C . VAL A 1 330 ? 0.344 8.326 13.859 1.00 91.81 330 VAL A C 1
ATOM 2534 O O . VAL A 1 330 ? -0.252 8.774 14.838 1.00 91.81 330 VAL A O 1
ATOM 2537 N N . ALA A 1 331 ? 0.850 7.093 13.853 1.00 90.69 331 ALA A N 1
ATOM 2538 C CA . ALA A 1 331 ? 0.659 6.181 14.979 1.00 90.69 331 ALA A CA 1
ATOM 2539 C C . ALA A 1 331 ? 1.384 6.656 16.256 1.00 90.69 331 ALA A C 1
ATOM 2541 O O . ALA A 1 331 ? 0.859 6.497 17.360 1.00 90.69 331 ALA A O 1
ATOM 2542 N N . GLN A 1 332 ? 2.553 7.293 16.131 1.00 89.69 332 GLN A N 1
ATOM 2543 C CA . GLN A 1 332 ? 3.238 7.934 17.260 1.00 89.69 332 GLN A CA 1
ATOM 2544 C C . GLN A 1 332 ? 2.449 9.132 17.799 1.00 89.69 332 GLN A C 1
ATOM 2546 O O . GLN A 1 332 ? 2.336 9.295 19.014 1.00 89.69 332 GLN A O 1
ATOM 2551 N N . ALA A 1 333 ? 1.872 9.945 16.909 1.00 91.31 333 ALA A N 1
ATOM 2552 C CA . ALA A 1 333 ? 1.044 11.085 17.285 1.00 91.31 333 ALA A CA 1
ATOM 2553 C C . ALA A 1 333 ? -0.268 10.660 17.957 1.00 91.31 333 ALA A C 1
ATOM 2555 O O . ALA A 1 333 ? -0.713 11.337 18.878 1.00 91.31 333 ALA A O 1
ATOM 2556 N N . ILE A 1 334 ? -0.874 9.546 17.532 1.00 92.38 334 ILE A N 1
ATOM 2557 C CA . ILE A 1 334 ? -2.048 8.949 18.187 1.00 92.38 334 ILE A CA 1
ATOM 2558 C C . ILE A 1 334 ? -1.686 8.428 19.583 1.00 92.38 334 ILE A C 1
ATOM 2560 O O . ILE A 1 334 ? -2.449 8.631 20.528 1.00 92.38 334 ILE A O 1
ATOM 2564 N N . GLY A 1 335 ? -0.529 7.779 19.721 1.00 89.62 335 GLY A N 1
ATOM 2565 C CA . GLY A 1 335 ? -0.085 7.160 20.964 1.00 89.62 335 GLY A CA 1
ATOM 2566 C C . GLY A 1 335 ? -0.609 5.732 21.146 1.00 89.62 335 GLY A C 1
ATOM 2567 O O . GLY A 1 335 ? -0.879 5.009 20.188 1.00 89.62 335 GLY A O 1
ATOM 2568 N N . GLY A 1 336 ? -0.685 5.298 22.399 1.00 88.38 336 GLY A N 1
ATOM 2569 C CA . GLY A 1 336 ? -1.044 3.939 22.798 1.00 88.38 336 GLY A CA 1
ATOM 2570 C C . GLY A 1 336 ? -1.015 3.804 24.321 1.00 88.38 336 GLY A C 1
ATOM 2571 O O . GLY A 1 336 ? -0.624 4.758 24.996 1.00 88.38 336 GLY A O 1
ATOM 2572 N N . PRO A 1 337 ? -1.372 2.640 24.890 1.00 85.00 337 PRO A N 1
ATOM 2573 C CA . PRO A 1 337 ? -1.304 2.425 26.338 1.00 85.00 337 PRO A CA 1
ATOM 2574 C C . PRO A 1 337 ? 0.092 2.698 26.940 1.00 85.00 337 PRO A C 1
ATOM 2576 O O . PRO A 1 337 ? 0.202 3.216 28.049 1.00 85.00 337 PRO A O 1
ATOM 2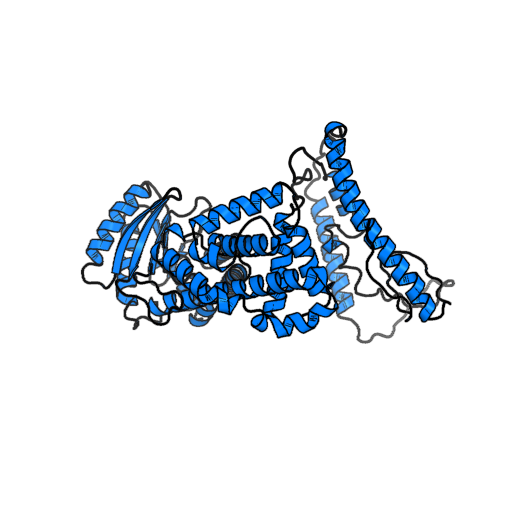579 N N . ASP A 1 338 ? 1.156 2.409 26.188 1.00 82.69 338 ASP A N 1
ATOM 2580 C CA . ASP A 1 338 ? 2.565 2.716 26.486 1.00 82.69 338 ASP A CA 1
ATOM 2581 C C . ASP A 1 338 ? 2.958 4.185 26.263 1.00 82.69 338 ASP A C 1
ATOM 2583 O O . ASP A 1 338 ? 3.937 4.659 26.832 1.00 82.69 338 ASP A O 1
ATOM 2587 N N . LEU A 1 339 ? 2.197 4.919 25.455 1.00 81.88 339 LEU A N 1
ATOM 2588 C CA . LEU A 1 339 ? 2.385 6.343 25.171 1.00 81.88 339 LEU A CA 1
ATOM 2589 C C . LEU A 1 339 ? 1.199 7.160 25.695 1.00 81.88 339 LEU A C 1
ATOM 2591 O O . LEU A 1 339 ? 0.720 8.087 25.044 1.00 81.88 339 LEU A O 1
ATOM 2595 N N . SER A 1 340 ? 0.727 6.828 26.897 1.00 84.00 340 SER A N 1
ATOM 2596 C CA . SER A 1 340 ? -0.478 7.427 27.483 1.00 84.00 340 SER A CA 1
ATOM 2597 C C . SER A 1 340 ? -0.355 8.927 27.781 1.00 84.00 340 SER A C 1
ATOM 2599 O O . SER A 1 340 ? -1.363 9.619 27.915 1.00 84.00 340 SER A O 1
ATOM 2601 N N . ALA A 1 341 ? 0.875 9.447 27.835 1.00 87.06 341 ALA A N 1
ATOM 2602 C CA . ALA A 1 341 ? 1.162 10.872 27.981 1.00 87.06 341 ALA A CA 1
ATOM 2603 C C . ALA A 1 341 ? 0.946 11.684 26.688 1.00 87.06 341 ALA A C 1
ATOM 2605 O O . ALA A 1 341 ? 0.935 12.916 26.740 1.00 87.06 341 ALA A O 1
ATOM 2606 N N . VAL A 1 342 ? 0.791 11.031 25.529 1.00 89.31 342 VAL A N 1
ATOM 2607 C CA . VAL A 1 342 ? 0.579 11.717 24.249 1.00 89.31 342 VAL A CA 1
ATOM 2608 C C . VAL A 1 342 ? -0.802 12.392 24.242 1.00 89.31 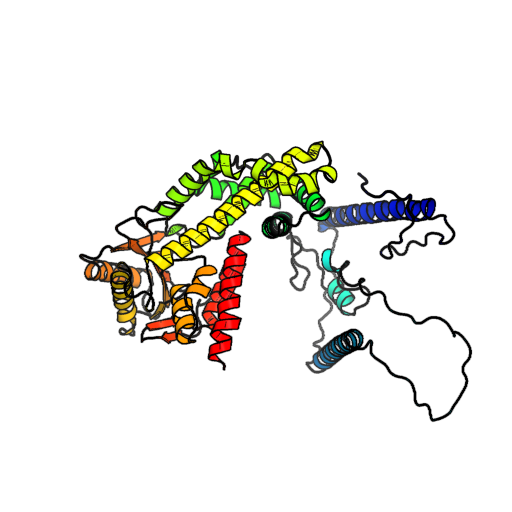342 VAL A C 1
ATOM 2610 O O . VAL A 1 342 ? -1.801 11.727 24.522 1.00 89.31 342 VAL A O 1
ATOM 2613 N N . PRO A 1 343 ? -0.913 13.692 23.895 1.00 88.06 343 PRO A N 1
ATOM 2614 C CA . PRO A 1 343 ? -2.169 14.434 24.036 1.00 88.06 343 PRO A CA 1
ATOM 2615 C C . PRO A 1 343 ? -3.367 13.842 23.282 1.00 88.06 343 PRO A C 1
ATOM 2617 O O . PRO A 1 343 ? -4.486 13.873 23.793 1.00 88.06 343 PRO A O 1
ATOM 2620 N N . LEU A 1 344 ? -3.148 13.296 22.079 1.00 92.50 344 LEU A N 1
ATOM 2621 C CA . LEU A 1 344 ? -4.222 12.698 21.279 1.00 92.50 344 LEU A CA 1
ATOM 2622 C C . LEU A 1 344 ? -4.716 11.367 21.853 1.00 92.50 344 LEU A C 1
ATOM 2624 O O . LEU A 1 344 ? -5.886 11.033 21.650 1.00 92.50 344 LEU A O 1
ATOM 2628 N N . TRP A 1 345 ? -3.880 10.644 22.609 1.00 94.00 345 TRP A N 1
ATOM 2629 C CA . TRP A 1 345 ? -4.216 9.309 23.101 1.00 94.00 345 TRP A CA 1
ATOM 2630 C C . TRP A 1 345 ? -5.490 9.319 23.935 1.00 94.00 345 TRP A C 1
ATOM 2632 O O . TRP A 1 345 ? -6.386 8.528 23.677 1.00 94.00 345 TRP A O 1
ATOM 2642 N N . LYS A 1 346 ? -5.636 10.265 24.869 1.00 93.12 346 LYS A N 1
ATOM 2643 C CA . LYS A 1 346 ? -6.819 10.337 25.741 1.00 93.12 346 LYS A CA 1
ATOM 2644 C C . LYS A 1 346 ? -8.126 10.487 24.955 1.00 93.12 346 LYS A C 1
ATOM 2646 O O . LYS A 1 346 ? -9.142 9.884 25.307 1.00 93.12 346 LYS A O 1
ATOM 2651 N N . ALA A 1 347 ? -8.115 11.291 23.893 1.00 94.31 347 ALA A N 1
ATOM 2652 C CA . ALA A 1 347 ? -9.287 11.491 23.048 1.00 94.31 347 ALA A CA 1
ATOM 2653 C C . ALA A 1 347 ? -9.589 10.234 22.211 1.00 94.31 347 ALA A C 1
ATOM 2655 O O . ALA A 1 347 ? -10.748 9.830 22.099 1.00 94.31 347 ALA A O 1
ATOM 2656 N N . VAL A 1 348 ? -8.550 9.577 21.684 1.00 95.25 348 VAL A N 1
ATOM 2657 C CA . VAL A 1 348 ? -8.669 8.320 20.928 1.00 95.25 348 VAL A CA 1
ATOM 2658 C C . VAL A 1 348 ? -9.139 7.173 21.823 1.00 95.25 348 VAL A C 1
ATOM 2660 O O . VAL A 1 348 ? -10.084 6.480 21.466 1.00 95.25 348 VAL A O 1
ATOM 2663 N N . GLU A 1 349 ? -8.564 7.010 23.010 1.00 95.12 349 GLU A N 1
ATOM 2664 C CA . GLU A 1 349 ? -8.980 6.049 24.036 1.00 95.12 349 GLU A CA 1
ATOM 2665 C C . GLU A 1 349 ? -10.456 6.236 24.406 1.00 95.12 349 GLU A C 1
ATOM 2667 O O . GLU A 1 349 ? -11.220 5.272 24.457 1.00 95.12 349 GLU A O 1
ATOM 2672 N N . THR A 1 350 ? -10.888 7.489 24.582 1.00 94.69 350 THR A N 1
ATOM 2673 C CA . THR A 1 350 ? -12.296 7.822 24.837 1.00 94.69 350 THR A CA 1
ATOM 2674 C C . THR A 1 350 ? -13.195 7.381 23.672 1.00 94.69 350 THR A C 1
ATOM 2676 O O . THR A 1 350 ? -14.263 6.805 23.899 1.00 94.69 350 THR A O 1
ATOM 2679 N N . ALA A 1 351 ? -12.762 7.596 22.424 1.00 96.56 351 ALA A N 1
ATOM 2680 C CA . ALA A 1 351 ? -13.477 7.124 21.238 1.00 96.56 351 ALA A CA 1
ATOM 2681 C C . ALA A 1 351 ? -13.557 5.588 21.192 1.00 96.56 351 ALA A C 1
ATOM 2683 O O . ALA A 1 351 ? -14.649 5.047 21.018 1.00 96.56 351 ALA A O 1
ATOM 2684 N N . ILE A 1 352 ? -12.438 4.882 21.414 1.00 95.81 352 ILE A N 1
ATOM 2685 C CA . ILE A 1 352 ? -12.386 3.409 21.472 1.00 95.81 352 ILE A CA 1
ATOM 2686 C C . ILE A 1 352 ? -13.357 2.894 22.538 1.00 95.81 352 ILE A C 1
ATOM 2688 O O . ILE A 1 352 ? -14.181 2.025 22.253 1.00 95.81 352 ILE A O 1
ATOM 2692 N N . GLY A 1 353 ? -13.317 3.463 23.746 1.00 94.31 353 GLY A N 1
ATOM 2693 C CA . GLY A 1 353 ? -14.206 3.086 24.842 1.00 94.31 353 GLY A CA 1
ATOM 2694 C C . GLY A 1 353 ? -15.685 3.274 24.493 1.00 94.31 353 GLY A C 1
ATOM 2695 O O . GLY A 1 353 ? -16.507 2.405 24.786 1.00 94.31 353 GLY A O 1
ATOM 2696 N N . ALA A 1 354 ? -16.036 4.365 23.804 1.00 93.44 354 ALA A N 1
ATOM 2697 C CA . ALA A 1 354 ? -17.403 4.606 23.345 1.00 93.44 354 ALA A CA 1
ATOM 2698 C C . ALA A 1 354 ? -17.877 3.578 22.304 1.00 93.44 354 ALA A C 1
ATOM 2700 O O . ALA A 1 354 ? -19.050 3.197 22.331 1.00 93.44 354 ALA A O 1
ATOM 2701 N N . VAL A 1 355 ? -16.979 3.126 21.422 1.00 94.38 355 VAL A N 1
ATOM 2702 C CA . VAL A 1 355 ? -17.252 2.088 20.417 1.00 94.38 355 VAL A CA 1
ATOM 2703 C C . VAL A 1 355 ? -17.429 0.729 21.093 1.00 94.38 355 VAL A C 1
ATOM 2705 O O . VAL A 1 355 ? -18.472 0.097 20.952 1.00 94.38 355 VAL A O 1
ATOM 2708 N N . VAL A 1 356 ? -16.441 0.296 21.879 1.00 91.56 356 VAL A N 1
ATOM 2709 C CA . VAL A 1 356 ? -16.413 -1.031 22.514 1.00 91.56 356 VAL A CA 1
ATOM 2710 C C . VAL A 1 356 ? -17.544 -1.202 23.531 1.00 91.56 356 VAL A C 1
ATOM 2712 O O . VAL A 1 356 ? -18.072 -2.303 23.677 1.00 91.56 356 VAL A O 1
ATOM 2715 N N . ALA A 1 357 ? -17.996 -0.127 24.184 1.00 89.62 357 ALA A N 1
ATOM 2716 C CA . ALA A 1 357 ? -19.142 -0.176 25.092 1.00 89.62 357 ALA A CA 1
ATOM 2717 C C . ALA A 1 357 ? -20.439 -0.671 24.419 1.00 89.62 357 ALA A C 1
ATOM 2719 O O . ALA A 1 357 ? -21.317 -1.194 25.110 1.00 89.62 357 ALA A O 1
ATOM 2720 N N . LEU A 1 358 ? -20.571 -0.547 23.091 1.00 88.00 358 LEU A N 1
ATOM 2721 C CA . LEU A 1 358 ? -21.718 -1.084 22.348 1.00 88.00 358 LEU A CA 1
ATOM 2722 C C . LEU A 1 358 ? -21.768 -2.617 22.357 1.00 88.00 358 LEU A C 1
ATOM 2724 O O . LEU A 1 358 ? -22.853 -3.176 22.262 1.00 88.00 358 LEU A O 1
ATOM 2728 N N . ASN A 1 359 ? -20.644 -3.303 22.587 1.00 87.06 359 ASN A N 1
ATOM 2729 C CA . ASN A 1 359 ? -20.602 -4.769 22.643 1.00 87.06 359 ASN A CA 1
ATOM 2730 C C . ASN A 1 359 ? -21.405 -5.366 23.807 1.00 87.06 359 ASN A C 1
ATOM 2732 O O . ASN A 1 359 ? -21.698 -6.559 23.803 1.00 87.06 359 ASN A O 1
ATOM 2736 N N . SER A 1 360 ? -21.755 -4.554 24.808 1.00 76.06 360 SER A N 1
ATOM 2737 C CA . SER A 1 360 ? -22.650 -4.970 25.893 1.00 76.06 360 SER A CA 1
ATOM 2738 C C . SER A 1 360 ? -24.094 -5.201 25.421 1.00 76.06 360 SER A C 1
ATOM 2740 O O . SER A 1 360 ? -24.842 -5.937 26.065 1.00 76.06 360 SER A O 1
ATOM 2742 N N . ASP A 1 361 ? -24.484 -4.638 24.273 1.00 72.69 361 ASP A N 1
ATOM 2743 C CA . ASP A 1 361 ? -25.771 -4.901 23.640 1.00 72.69 361 ASP A CA 1
ATOM 2744 C C . ASP A 1 361 ? -25.657 -6.087 22.673 1.00 72.69 361 ASP A C 1
ATOM 2746 O O . ASP A 1 361 ? -25.242 -5.943 21.521 1.00 72.69 361 ASP A O 1
ATOM 2750 N N . THR A 1 362 ? -26.093 -7.260 23.143 1.00 60.22 362 THR A N 1
ATOM 2751 C CA . THR A 1 362 ? -26.115 -8.534 22.391 1.00 60.22 362 THR A CA 1
ATOM 2752 C C . THR A 1 362 ? -26.813 -8.461 21.025 1.00 60.22 362 THR A C 1
ATOM 2754 O O . THR A 1 362 ? -26.575 -9.320 20.168 1.00 60.22 362 THR A O 1
ATOM 2757 N N . ARG A 1 363 ? -27.648 -7.440 20.781 1.00 66.81 363 ARG A N 1
ATOM 2758 C CA . ARG A 1 363 ? -28.337 -7.242 19.497 1.00 66.81 363 ARG A CA 1
ATOM 2759 C C . ARG A 1 363 ? -27.494 -6.474 18.482 1.00 66.81 363 ARG A C 1
ATOM 2761 O O . ARG A 1 363 ? -27.678 -6.667 17.283 1.00 66.81 363 ARG A O 1
ATOM 2768 N N . SER A 1 364 ? -26.563 -5.637 18.934 1.00 65.69 364 SER A N 1
ATOM 2769 C CA . SER A 1 364 ? -25.898 -4.626 18.108 1.00 65.69 364 SER A CA 1
ATOM 2770 C C . SER A 1 364 ? -24.702 -5.121 17.288 1.00 65.69 364 SER A C 1
ATOM 2772 O O . SER A 1 364 ? -24.250 -4.371 16.435 1.00 65.69 364 SER A O 1
ATOM 2774 N N . GLY A 1 365 ? -24.244 -6.371 17.444 1.00 83.88 365 GLY A N 1
ATOM 2775 C CA . GLY A 1 365 ? -23.019 -6.900 16.815 1.00 83.88 365 GLY A CA 1
ATOM 2776 C C . GLY A 1 365 ? -21.780 -6.723 17.702 1.00 83.88 365 GLY A C 1
ATOM 2777 O O . GLY A 1 365 ? -21.911 -6.389 18.874 1.00 83.88 365 GLY A O 1
ATOM 2778 N N . MET A 1 366 ? -20.584 -6.998 17.173 1.00 90.31 366 MET A N 1
ATOM 2779 C CA . MET A 1 366 ? -19.330 -6.910 17.935 1.00 90.31 366 MET A CA 1
ATOM 2780 C C . MET A 1 366 ? -18.311 -6.017 17.230 1.00 90.31 366 MET A C 1
ATOM 2782 O O . MET A 1 366 ? -17.956 -6.260 16.082 1.00 90.31 366 MET A O 1
ATOM 2786 N N . PHE A 1 367 ? -17.805 -5.024 17.948 1.00 94.06 367 PHE A N 1
ATOM 2787 C CA . PHE A 1 367 ? -16.672 -4.195 17.569 1.00 94.06 367 PHE A CA 1
ATOM 2788 C C . PHE A 1 367 ? -15.391 -4.735 18.200 1.00 94.06 367 PHE A C 1
ATOM 2790 O O . PHE A 1 367 ? -15.369 -5.007 19.401 1.00 94.06 367 PHE A O 1
ATOM 2797 N N . TYR A 1 368 ? -14.320 -4.861 17.427 1.00 95.50 368 TYR A N 1
ATOM 2798 C CA . TYR A 1 368 ? -13.012 -5.254 17.950 1.00 95.50 368 TYR A CA 1
ATOM 2799 C C . TYR A 1 368 ? -11.886 -4.506 17.238 1.00 95.50 368 TYR A C 1
ATOM 2801 O O . TYR A 1 368 ? -11.997 -4.154 16.062 1.00 95.50 368 TYR A O 1
ATOM 2809 N N . ILE A 1 369 ? -10.810 -4.244 17.974 1.00 96.00 369 ILE A N 1
ATOM 2810 C CA . ILE A 1 369 ? -9.650 -3.494 17.494 1.00 96.00 369 ILE A CA 1
ATOM 2811 C C . ILE A 1 369 ? -8.782 -4.417 16.634 1.00 96.00 369 ILE A C 1
ATOM 2813 O O . ILE A 1 369 ? -8.556 -5.583 16.970 1.00 96.00 369 ILE A O 1
ATOM 2817 N N . SER A 1 370 ? -8.294 -3.883 15.522 1.00 93.88 370 SER A N 1
ATOM 2818 C CA . SER A 1 370 ? -7.511 -4.578 14.504 1.00 93.88 370 SER A CA 1
ATOM 2819 C C . SER A 1 370 ? -6.315 -3.718 14.060 1.00 93.88 370 SER A C 1
ATOM 2821 O O . SER A 1 370 ? -6.030 -2.664 14.640 1.00 93.88 370 SER A O 1
ATOM 2823 N N . GLY A 1 371 ? -5.568 -4.197 13.065 1.00 89.69 371 GLY A N 1
ATOM 2824 C CA . GLY A 1 371 ? -4.457 -3.482 12.450 1.00 89.69 371 GLY A CA 1
ATOM 2825 C C . GLY A 1 371 ? -3.309 -3.213 13.424 1.00 89.69 371 GLY A C 1
ATOM 2826 O O . GLY A 1 371 ? -2.959 -4.046 14.259 1.00 89.69 371 GLY A O 1
ATOM 2827 N N . GLY A 1 372 ? -2.697 -2.040 13.300 1.00 89.06 372 GLY A N 1
ATOM 2828 C CA . GLY A 1 372 ? -1.458 -1.687 13.990 1.00 89.06 372 GLY A CA 1
ATOM 2829 C C . GLY A 1 372 ? -1.609 -1.454 15.471 1.00 89.06 372 GLY A C 1
ATOM 2830 O O . GLY A 1 372 ? -0.761 -1.911 16.228 1.00 89.06 372 GLY A O 1
ATOM 2831 N N . LEU A 1 373 ? -2.689 -0.792 15.906 1.00 91.69 373 LEU A N 1
ATOM 2832 C CA . LEU A 1 373 ? -2.931 -0.614 17.339 1.00 91.69 373 LEU A CA 1
ATOM 2833 C C . LEU A 1 373 ? -3.125 -1.975 18.017 1.00 91.69 373 LEU A C 1
ATOM 2835 O O . LEU A 1 373 ? -2.532 -2.219 19.064 1.00 91.69 373 LEU A O 1
ATOM 2839 N N . ALA A 1 374 ? -3.890 -2.879 17.396 1.00 93.00 374 ALA A N 1
ATOM 2840 C CA . ALA A 1 374 ? -4.039 -4.248 17.881 1.00 93.00 374 ALA A CA 1
ATOM 2841 C C . ALA A 1 374 ? -2.691 -4.978 17.947 1.00 93.00 374 ALA A C 1
ATOM 2843 O O . ALA A 1 374 ? -2.358 -5.550 18.984 1.00 93.00 374 ALA A O 1
ATOM 2844 N N . GLY A 1 375 ? -1.893 -4.904 16.876 1.00 91.62 375 GLY A N 1
ATOM 2845 C CA . GLY A 1 375 ? -0.549 -5.479 16.843 1.00 91.62 375 GLY A CA 1
ATOM 2846 C C . GLY A 1 375 ? 0.332 -4.931 17.963 1.00 91.62 375 GLY A C 1
ATOM 2847 O O . GLY A 1 375 ? 0.948 -5.700 18.687 1.00 91.62 375 GLY A O 1
ATOM 2848 N N . ARG A 1 376 ? 0.318 -3.614 18.181 1.00 91.00 376 ARG A N 1
ATOM 2849 C CA . ARG A 1 376 ? 1.090 -2.941 19.230 1.00 91.00 376 ARG A CA 1
ATOM 2850 C C . ARG A 1 376 ? 0.683 -3.397 20.626 1.00 91.00 376 ARG A C 1
ATOM 2852 O O . ARG A 1 376 ? 1.548 -3.671 21.452 1.00 91.00 376 ARG A O 1
ATOM 2859 N N . MET A 1 377 ? -0.619 -3.506 20.881 1.00 91.75 377 MET A N 1
ATOM 2860 C CA . MET A 1 377 ? -1.133 -4.007 22.156 1.00 91.75 377 MET A CA 1
ATOM 2861 C C . MET A 1 377 ? -0.722 -5.466 22.396 1.00 91.75 377 MET A C 1
ATOM 2863 O O . MET A 1 377 ? -0.355 -5.802 23.518 1.00 91.75 377 MET A O 1
ATOM 2867 N N . GLN A 1 378 ? -0.723 -6.309 21.358 1.00 91.94 378 GLN A N 1
ATOM 2868 C CA . GLN A 1 378 ? -0.245 -7.694 21.447 1.00 91.94 378 GLN A CA 1
ATOM 2869 C C . GLN A 1 378 ? 1.271 -7.767 21.690 1.00 91.94 378 GLN A C 1
ATOM 2871 O O . GLN A 1 378 ? 1.710 -8.537 22.540 1.00 91.94 378 GLN A O 1
ATOM 2876 N N . THR A 1 379 ? 2.066 -6.925 21.020 1.00 91.00 379 THR A N 1
ATOM 2877 C CA . THR A 1 379 ? 3.517 -6.799 21.248 1.00 91.00 379 THR A CA 1
ATOM 2878 C C . THR A 1 379 ? 3.822 -6.444 22.699 1.00 91.00 379 THR A C 1
ATOM 2880 O O . THR A 1 379 ? 4.639 -7.100 23.337 1.00 91.00 379 THR A O 1
ATOM 2883 N N . MET A 1 380 ? 3.120 -5.450 23.249 1.00 89.69 380 MET A N 1
ATOM 2884 C CA . MET A 1 380 ? 3.268 -5.076 24.656 1.00 89.69 380 MET A CA 1
ATOM 2885 C C . MET A 1 380 ? 2.834 -6.195 25.602 1.00 89.69 380 MET A C 1
ATOM 2887 O O . MET A 1 380 ? 3.472 -6.412 26.624 1.00 89.69 380 MET A O 1
ATOM 2891 N N . HIS A 1 381 ? 1.748 -6.902 25.278 1.00 91.00 381 HIS A N 1
ATOM 2892 C CA . HIS A 1 381 ? 1.270 -8.022 26.086 1.00 91.00 381 HIS A CA 1
ATOM 2893 C C . HIS A 1 381 ? 2.250 -9.206 26.096 1.00 91.00 381 HIS A C 1
ATOM 2895 O O . HIS A 1 381 ? 2.243 -9.992 27.037 1.00 91.00 381 HIS A O 1
ATOM 2901 N N . ALA A 1 382 ? 3.101 -9.314 25.073 1.00 89.75 382 ALA A N 1
ATOM 2902 C CA . ALA A 1 382 ? 4.203 -10.267 24.997 1.00 89.75 382 ALA A CA 1
ATOM 2903 C C . ALA A 1 382 ? 5.511 -9.754 25.642 1.00 89.75 382 ALA A C 1
ATOM 2905 O O . ALA A 1 382 ? 6.559 -10.358 25.426 1.00 89.75 382 ALA A O 1
ATOM 2906 N N . ASP A 1 383 ? 5.472 -8.644 26.391 1.00 89.38 383 ASP A N 1
ATOM 2907 C CA . ASP A 1 383 ? 6.631 -7.988 27.017 1.00 89.38 383 ASP A CA 1
ATOM 2908 C C . ASP A 1 383 ? 7.724 -7.538 26.021 1.00 89.38 383 ASP A C 1
ATOM 2910 O O . ASP A 1 383 ? 8.911 -7.471 26.353 1.00 89.38 383 ASP A O 1
ATOM 2914 N N . LEU A 1 384 ? 7.331 -7.199 24.788 1.00 88.50 384 LEU A N 1
ATOM 2915 C CA . LEU A 1 384 ? 8.222 -6.679 23.746 1.00 88.50 384 LEU A CA 1
ATOM 2916 C C . LEU A 1 384 ? 8.053 -5.166 23.536 1.00 88.50 384 LEU A C 1
ATOM 2918 O O . LEU A 1 384 ? 7.032 -4.561 23.875 1.00 88.50 384 LEU A O 1
ATOM 2922 N N . SER A 1 385 ? 9.067 -4.544 22.930 1.00 85.94 385 SER A N 1
ATOM 2923 C CA . SER A 1 385 ? 9.055 -3.119 22.586 1.00 85.94 385 SER A CA 1
ATOM 2924 C C . SER A 1 385 ? 8.051 -2.833 21.465 1.00 85.94 385 SER A C 1
ATOM 2926 O O . SER A 1 385 ? 8.178 -3.308 20.338 1.00 85.94 385 SER A O 1
ATOM 2928 N N . ALA A 1 386 ? 7.067 -1.978 21.752 1.00 77.19 386 ALA A N 1
ATOM 2929 C CA . ALA A 1 386 ? 6.107 -1.484 20.766 1.00 77.19 386 ALA A CA 1
ATOM 2930 C C . ALA A 1 386 ? 6.759 -0.705 19.61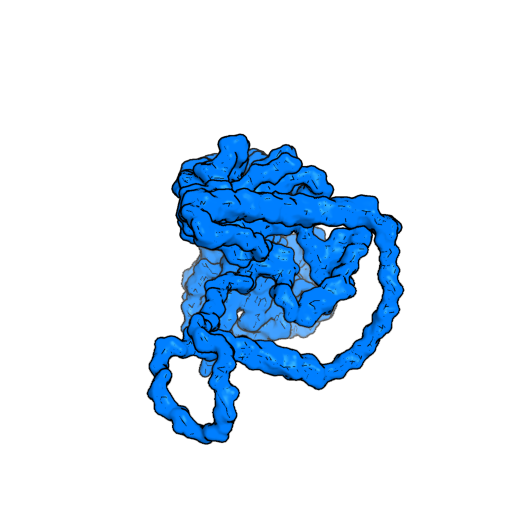0 1.00 77.19 386 ALA A C 1
ATOM 2932 O O . ALA A 1 386 ? 6.210 -0.669 18.507 1.00 77.19 386 ALA A O 1
ATOM 2933 N N . ASN A 1 387 ? 7.923 -0.090 19.847 1.00 77.69 387 ASN A N 1
ATOM 2934 C CA . ASN A 1 387 ? 8.637 0.679 18.828 1.00 77.69 387 ASN A CA 1
ATOM 2935 C C . ASN A 1 387 ? 9.134 -0.203 17.677 1.00 77.69 387 ASN A C 1
ATOM 2937 O O . ASN A 1 387 ? 9.259 0.282 16.553 1.00 77.69 387 ASN A O 1
ATOM 2941 N N . ASP A 1 388 ? 9.359 -1.491 17.934 1.00 76.31 388 ASP A N 1
ATOM 2942 C CA . ASP A 1 388 ? 9.898 -2.412 16.936 1.00 76.31 388 ASP A CA 1
ATOM 2943 C C . ASP A 1 388 ? 8.841 -2.677 15.857 1.00 76.31 388 ASP A C 1
ATOM 2945 O O . ASP A 1 388 ? 9.109 -2.501 14.669 1.00 76.31 388 ASP A O 1
ATOM 2949 N N . LEU A 1 389 ? 7.591 -2.942 16.261 1.00 79.75 389 LEU A N 1
ATOM 2950 C CA . LEU A 1 389 ? 6.458 -3.052 15.334 1.00 79.75 389 LEU A CA 1
ATOM 2951 C C . LEU A 1 389 ? 6.208 -1.740 14.581 1.00 79.75 389 LEU A C 1
ATOM 2953 O O . LEU A 1 389 ? 5.934 -1.740 13.384 1.00 79.75 389 LEU A O 1
ATOM 2957 N N . MET A 1 390 ? 6.298 -0.611 15.281 1.00 72.06 390 MET A N 1
ATOM 2958 C CA . MET A 1 390 ? 6.079 0.709 14.692 1.00 72.06 390 MET A CA 1
ATOM 2959 C C . MET A 1 390 ? 7.091 1.042 13.595 1.00 72.06 390 MET A C 1
ATOM 2961 O O . MET A 1 390 ? 6.766 1.817 12.711 1.00 72.06 390 MET A O 1
ATOM 2965 N N . SER A 1 391 ? 8.287 0.448 13.615 1.00 66.75 391 SER A N 1
ATOM 2966 C CA . SER A 1 391 ? 9.281 0.624 12.550 1.00 66.75 391 SER A CA 1
ATOM 2967 C C . SER A 1 391 ? 8.945 -0.128 11.255 1.00 66.75 391 SER A C 1
ATOM 2969 O O . SER A 1 391 ? 9.481 0.205 10.199 1.00 66.75 391 SER A O 1
ATOM 2971 N N . VAL A 1 392 ? 8.049 -1.118 11.321 1.00 67.12 392 VAL A N 1
ATOM 2972 C CA . VAL A 1 392 ? 7.693 -1.992 10.191 1.00 67.12 392 VAL A CA 1
ATOM 2973 C C . VAL A 1 392 ? 6.234 -1.860 9.754 1.00 67.12 392 VAL A C 1
ATOM 2975 O O . VAL A 1 392 ? 5.888 -2.318 8.666 1.00 67.12 392 VAL A O 1
ATOM 2978 N N . TYR A 1 393 ? 5.374 -1.238 10.566 1.00 73.75 393 TYR A N 1
ATOM 2979 C CA . TYR A 1 393 ? 3.940 -1.138 10.308 1.00 73.75 393 TYR A CA 1
ATOM 2980 C C . TYR A 1 393 ? 3.562 0.115 9.495 1.00 73.75 393 TYR A C 1
ATOM 2982 O O . TYR A 1 393 ? 3.727 1.234 9.981 1.00 73.75 393 TYR A O 1
ATOM 2990 N N . PRO A 1 394 ? 2.997 -0.044 8.282 1.00 65.56 394 PRO A N 1
ATOM 2991 C CA . PRO A 1 394 ? 2.774 1.076 7.367 1.00 65.56 394 PRO A CA 1
ATOM 2992 C C . PRO A 1 394 ? 1.468 1.854 7.597 1.00 65.56 394 PRO A C 1
ATOM 2994 O O . PRO A 1 394 ? 1.337 2.979 7.123 1.00 65.56 394 PRO A O 1
ATOM 2997 N N . ASP A 1 395 ? 0.483 1.289 8.301 1.00 74.56 395 ASP A N 1
ATOM 2998 C CA . ASP A 1 395 ? -0.891 1.816 8.307 1.00 74.56 395 ASP A CA 1
ATOM 2999 C C . ASP A 1 395 ? -1.247 2.516 9.639 1.00 74.56 395 ASP A C 1
ATOM 3001 O O . ASP A 1 395 ? -2.105 2.049 10.381 1.00 74.56 395 ASP A O 1
ATOM 3005 N N . GLY A 1 396 ? -0.617 3.648 9.959 1.00 76.44 396 GLY A N 1
ATOM 3006 C CA . GLY A 1 396 ? -0.593 4.280 11.295 1.00 76.44 396 GLY A CA 1
ATOM 3007 C C . GLY A 1 396 ? -1.888 4.647 12.048 1.00 76.44 396 GLY A C 1
ATOM 3008 O O . GLY A 1 396 ? -1.813 5.200 13.140 1.00 76.44 396 GLY A O 1
ATOM 3009 N N . GLY A 1 397 ? -3.076 4.398 11.502 1.00 87.06 397 GLY A N 1
ATOM 3010 C CA . GLY A 1 397 ? -4.347 4.706 12.168 1.00 87.06 397 GLY A CA 1
ATOM 3011 C C . GLY A 1 397 ? -4.830 3.606 13.121 1.00 87.06 397 GLY A C 1
ATOM 3012 O O . GLY A 1 397 ? -4.349 2.472 13.105 1.00 87.06 397 GLY A O 1
ATOM 3013 N N . VAL A 1 398 ? -5.852 3.927 13.918 1.00 93.81 398 VAL A N 1
ATOM 3014 C CA . VAL A 1 398 ? -6.642 2.930 14.649 1.00 93.81 398 VAL A CA 1
ATOM 3015 C C . VAL A 1 398 ? -7.661 2.301 13.707 1.00 93.81 398 VAL A C 1
ATOM 3017 O O . VAL A 1 398 ? -8.405 2.998 13.017 1.00 93.81 398 VAL A O 1
ATOM 3020 N N . GLU A 1 399 ? -7.735 0.979 13.709 1.00 94.44 399 GLU A N 1
ATOM 3021 C CA . GLU A 1 399 ? -8.727 0.235 12.946 1.00 94.44 399 GLU A CA 1
ATOM 3022 C C . GLU A 1 399 ? -9.624 -0.559 13.887 1.00 94.44 399 GLU A C 1
ATOM 3024 O O . GLU A 1 399 ? -9.148 -1.272 14.774 1.00 94.44 399 GLU A O 1
ATOM 3029 N N . ILE A 1 400 ? -10.932 -0.448 13.676 1.00 96.06 400 ILE A N 1
ATOM 3030 C CA . ILE A 1 400 ? -11.936 -1.234 14.383 1.00 96.06 400 ILE A CA 1
ATOM 3031 C C . ILE A 1 400 ? -12.837 -1.904 13.353 1.00 96.06 400 ILE A C 1
ATOM 3033 O O . ILE A 1 400 ? -13.444 -1.240 12.512 1.00 96.06 400 ILE A O 1
ATOM 3037 N N . PHE A 1 401 ? -12.974 -3.223 13.455 1.00 94.88 401 PHE A N 1
ATOM 3038 C CA . PHE A 1 401 ? -13.943 -3.965 12.660 1.00 94.88 401 PHE A CA 1
ATOM 3039 C C . PHE A 1 401 ? -15.243 -4.166 13.422 1.00 94.88 401 PHE A C 1
ATOM 3041 O O . PHE A 1 401 ? -15.256 -4.448 14.619 1.00 94.88 401 PHE A O 1
ATOM 3048 N N . TYR A 1 402 ? -16.342 -4.060 12.687 1.00 93.94 402 TYR A N 1
ATOM 3049 C CA . TYR A 1 402 ? -17.685 -4.383 13.118 1.00 93.94 402 TYR A CA 1
ATOM 3050 C C . TYR A 1 402 ? -18.123 -5.714 12.512 1.00 93.94 402 TYR A C 1
ATOM 3052 O O . TYR A 1 402 ? -18.352 -5.820 11.304 1.00 93.94 402 TYR A O 1
ATOM 3060 N N . ARG A 1 403 ? -18.278 -6.724 13.364 1.00 90.94 403 ARG A N 1
ATOM 3061 C CA . ARG A 1 403 ? -18.886 -8.006 13.025 1.00 90.94 403 ARG A CA 1
ATOM 3062 C C . ARG A 1 403 ? -20.400 -7.914 13.228 1.00 90.94 403 ARG A C 1
ATOM 3064 O O . ARG A 1 403 ? -20.849 -7.858 14.380 1.00 90.94 403 ARG A O 1
ATOM 3071 N N . PRO A 1 404 ? -21.203 -7.923 12.150 1.00 86.25 404 PRO A N 1
ATOM 3072 C CA . PRO A 1 404 ? -22.651 -7.877 12.281 1.00 86.25 404 PRO A CA 1
ATOM 3073 C C . PRO A 1 404 ? -23.172 -9.147 12.964 1.00 86.25 404 PRO A C 1
ATOM 3075 O O . PRO A 1 404 ? -22.685 -10.250 12.713 1.00 86.25 404 PRO A O 1
ATOM 3078 N N . ASN A 1 405 ? -24.182 -8.979 13.820 1.00 82.00 405 ASN A N 1
ATOM 3079 C CA . ASN A 1 405 ? -24.985 -10.083 14.352 1.00 82.00 405 ASN A CA 1
ATOM 3080 C C . ASN A 1 405 ? -26.392 -10.029 13.736 1.00 82.00 405 ASN A C 1
ATOM 3082 O O . ASN A 1 405 ? -26.659 -10.698 12.743 1.00 82.00 405 ASN A O 1
ATOM 3086 N N . GLN A 1 406 ? -27.266 -9.169 14.270 1.00 74.31 406 GLN A N 1
ATOM 3087 C CA . GLN A 1 406 ? -28.629 -8.958 13.758 1.00 74.31 406 GLN A CA 1
ATOM 3088 C C . GLN A 1 406 ? -28.846 -7.555 13.172 1.00 74.31 406 GLN A C 1
ATOM 3090 O O . GLN A 1 406 ? -29.802 -7.335 12.430 1.00 74.31 406 GLN A O 1
ATOM 3095 N N . VAL A 1 407 ? -27.971 -6.600 13.495 1.00 78.38 407 VAL A N 1
ATOM 3096 C CA . VAL A 1 407 ? -28.078 -5.211 13.038 1.00 78.38 407 VAL A CA 1
ATOM 3097 C C . VAL A 1 407 ? -27.277 -5.016 11.757 1.00 78.38 407 VAL A C 1
ATOM 3099 O O . VAL A 1 407 ? -26.114 -5.402 11.654 1.00 78.38 407 VAL A O 1
ATOM 3102 N N . GLN A 1 408 ? -27.922 -4.399 10.768 1.00 79.44 408 GLN A N 1
ATOM 3103 C CA . GLN A 1 408 ? -27.274 -4.038 9.514 1.00 79.44 408 GLN A CA 1
ATOM 3104 C C . GLN A 1 408 ? -26.225 -2.932 9.750 1.00 79.44 408 GLN A C 1
ATOM 3106 O O . GLN A 1 408 ? -26.528 -1.960 10.451 1.00 79.44 408 GLN A O 1
ATOM 3111 N N . PRO A 1 409 ? -25.037 -3.011 9.123 1.00 79.88 409 PRO A N 1
ATOM 3112 C CA . PRO A 1 409 ? -23.943 -2.048 9.296 1.00 79.88 409 PRO A CA 1
ATOM 3113 C C . PRO A 1 409 ? -24.366 -0.583 9.144 1.00 79.88 409 PRO A C 1
ATOM 3115 O O . PRO A 1 409 ? -23.994 0.254 9.959 1.00 79.88 409 PRO A O 1
ATOM 3118 N N . ALA A 1 410 ? -25.228 -0.271 8.170 1.00 78.31 410 ALA A N 1
ATOM 3119 C CA . ALA A 1 410 ? -25.724 1.090 7.949 1.00 78.31 410 ALA A CA 1
ATOM 3120 C C . ALA A 1 410 ? -26.455 1.685 9.172 1.00 78.31 410 ALA A C 1
ATOM 3122 O O . ALA A 1 410 ? -26.360 2.885 9.437 1.00 78.31 410 ALA A O 1
ATOM 3123 N N . TRP A 1 411 ? -27.168 0.852 9.936 1.00 80.56 411 TRP A N 1
ATOM 3124 C CA . TRP A 1 411 ? -27.880 1.272 11.146 1.00 80.56 411 TRP A CA 1
ATOM 3125 C C . TRP A 1 411 ? -26.933 1.369 12.341 1.00 80.56 411 TRP A C 1
ATOM 3127 O O . TRP A 1 411 ? -26.978 2.359 13.073 1.00 80.56 411 TRP A O 1
ATOM 3137 N N . ALA A 1 412 ? -26.037 0.386 12.492 1.00 85.31 412 ALA A N 1
ATOM 3138 C CA . ALA A 1 412 ? -25.011 0.396 13.532 1.00 85.31 412 ALA A CA 1
ATOM 3139 C C . ALA A 1 412 ? -24.115 1.639 13.421 1.00 85.31 412 ALA A C 1
ATOM 3141 O O . ALA A 1 412 ? -23.894 2.334 14.409 1.00 85.31 412 ALA A O 1
ATOM 3142 N N . PHE A 1 413 ? -23.662 1.974 12.211 1.00 92.25 413 PHE A N 1
ATOM 3143 C CA . PHE A 1 413 ? -22.741 3.085 11.972 1.00 92.25 413 PHE A CA 1
ATOM 3144 C C . PHE A 1 413 ? -23.383 4.458 12.132 1.00 92.25 413 PHE A C 1
ATOM 3146 O O . PHE A 1 413 ? -22.737 5.362 12.658 1.00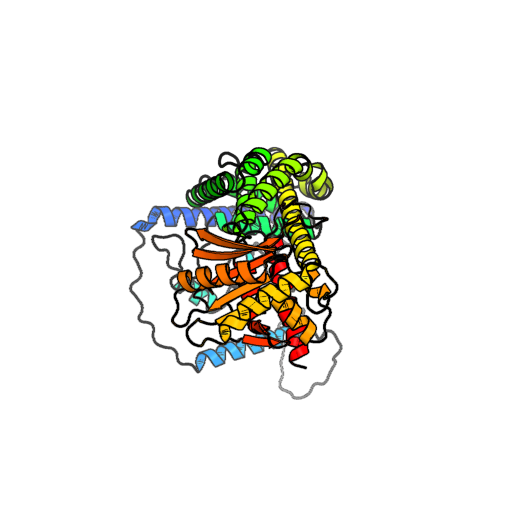 92.25 413 PHE A O 1
ATOM 3153 N N . ARG A 1 414 ? -24.665 4.626 11.784 1.00 89.38 414 ARG A N 1
ATOM 3154 C CA . ARG A 1 414 ? -25.376 5.883 12.061 1.00 89.38 414 ARG A CA 1
ATOM 3155 C C . ARG A 1 414 ? -25.509 6.137 13.566 1.00 89.38 414 ARG A C 1
ATOM 3157 O O . ARG A 1 414 ? -25.202 7.234 14.023 1.00 89.38 414 ARG A O 1
ATOM 3164 N N . GLY A 1 415 ? -25.939 5.132 14.332 1.00 88.56 415 GLY A N 1
ATOM 3165 C CA . GLY A 1 415 ? -26.047 5.252 15.790 1.00 88.56 415 GLY A CA 1
ATOM 3166 C C . GLY A 1 415 ? -24.684 5.455 16.457 1.00 88.56 415 GLY A C 1
ATOM 3167 O O . GLY A 1 415 ? -24.538 6.292 17.348 1.00 88.56 415 GLY A O 1
ATOM 3168 N N . LEU A 1 416 ? -23.662 4.745 15.972 1.00 92.88 416 LEU A N 1
ATOM 3169 C CA . LEU A 1 416 ? -22.291 4.898 16.442 1.00 92.88 416 LEU A CA 1
ATOM 3170 C C . LEU A 1 416 ? -21.749 6.308 16.191 1.00 92.88 416 LEU A C 1
ATOM 3172 O O . LEU A 1 416 ? -21.165 6.901 17.095 1.00 92.88 416 LEU A O 1
ATOM 3176 N N . GLN A 1 417 ? -21.963 6.865 14.999 1.00 95.31 417 GLN A N 1
ATOM 3177 C CA . GLN A 1 417 ? -21.505 8.212 14.670 1.00 95.31 417 GLN A CA 1
ATOM 3178 C C . GLN A 1 417 ? -22.136 9.261 15.597 1.00 95.31 417 GLN A C 1
ATOM 3180 O O . GLN A 1 417 ? -21.417 10.100 16.135 1.00 95.31 417 GLN A O 1
ATOM 3185 N N . GLN A 1 418 ? -23.442 9.174 15.869 1.00 92.88 418 GLN A N 1
ATOM 3186 C CA . GLN A 1 418 ? -24.123 10.079 16.805 1.00 92.88 418 GLN A CA 1
ATOM 3187 C C . GLN A 1 418 ? -23.554 9.976 18.226 1.00 92.88 418 GLN A C 1
ATOM 3189 O O . GLN A 1 418 ? -23.316 10.991 18.884 1.00 92.88 418 GLN A O 1
ATOM 3194 N N . ARG A 1 419 ? -23.285 8.748 18.687 1.00 93.38 419 ARG A N 1
ATOM 3195 C CA . ARG A 1 419 ? -22.642 8.504 19.983 1.00 93.38 419 ARG A CA 1
ATOM 3196 C C . ARG A 1 419 ? -21.246 9.118 20.038 1.00 93.38 419 ARG A C 1
ATOM 3198 O O . ARG A 1 419 ? -20.923 9.787 21.016 1.00 93.38 419 ARG A O 1
ATOM 3205 N N . LEU A 1 420 ? -20.435 8.915 19.001 1.00 96.50 420 LEU A N 1
ATOM 3206 C CA . LEU A 1 420 ? -19.087 9.472 18.924 1.00 96.50 420 LEU A CA 1
ATOM 3207 C C . LEU A 1 420 ? -19.110 11.001 18.908 1.00 96.50 420 LEU A C 1
ATOM 3209 O O . LEU A 1 420 ? -18.359 11.603 19.662 1.00 96.50 420 LEU A O 1
ATOM 3213 N N . VAL A 1 421 ? -20.012 11.641 18.158 1.00 95.69 421 VAL A N 1
ATOM 3214 C CA . VAL A 1 421 ? -20.177 13.107 18.196 1.00 95.69 421 VAL A CA 1
ATOM 3215 C C . VAL A 1 421 ? -20.489 13.602 19.610 1.00 95.69 421 VAL A C 1
ATOM 3217 O O . VAL A 1 421 ? -19.885 14.567 20.077 1.00 95.69 421 VAL A O 1
ATOM 3220 N N . SER A 1 422 ? -21.390 12.921 20.323 1.00 94.81 422 SER A N 1
ATOM 3221 C CA . SER A 1 422 ? -21.728 13.292 21.699 1.00 94.81 422 SER A CA 1
ATOM 3222 C C . SER A 1 422 ? -20.539 13.148 22.651 1.00 94.81 422 SER A C 1
ATOM 3224 O O . SER A 1 422 ? -20.314 14.028 23.476 1.00 94.81 422 SER A O 1
ATOM 3226 N N . VAL A 1 423 ? -19.787 12.050 22.560 1.00 95.19 423 VAL A N 1
ATOM 3227 C CA . VAL A 1 423 ? -18.669 11.762 23.475 1.00 95.19 423 VAL A CA 1
ATOM 3228 C C . VAL A 1 423 ? -17.433 12.611 23.159 1.00 95.19 423 VAL A C 1
ATOM 3230 O O . VAL A 1 423 ? -16.685 12.975 24.063 1.00 95.19 423 VAL A O 1
ATOM 3233 N N . LEU A 1 424 ? -17.228 12.958 21.889 1.00 94.88 424 LEU A N 1
ATOM 3234 C CA . LEU A 1 424 ? -16.103 13.772 21.428 1.00 94.88 424 LEU A CA 1
ATOM 3235 C C . LEU A 1 424 ? -16.373 15.280 21.510 1.00 94.88 424 LEU A C 1
ATOM 3237 O O . LEU A 1 424 ? -15.534 16.080 21.104 1.00 94.88 424 LEU A O 1
ATOM 3241 N N . THR A 1 425 ? -17.512 15.701 22.064 1.00 93.50 425 THR A N 1
ATOM 3242 C CA . THR A 1 425 ? -17.791 17.126 22.271 1.00 93.50 425 THR A CA 1
ATOM 3243 C C . THR A 1 425 ? -16.720 17.745 23.178 1.00 93.50 425 THR A C 1
ATOM 3245 O O . THR A 1 425 ? -16.520 17.310 24.310 1.00 93.50 425 THR A O 1
ATOM 3248 N N . GLY A 1 426 ? -16.018 18.764 22.671 1.00 89.56 426 GLY A N 1
ATOM 3249 C CA . GLY A 1 426 ? -14.907 19.424 23.370 1.00 89.56 426 GLY A CA 1
ATOM 3250 C C . GLY A 1 426 ? -13.555 18.701 23.279 1.00 89.56 426 GLY A C 1
ATOM 3251 O O . GLY A 1 426 ? -12.583 19.177 23.860 1.00 89.56 426 GLY A O 1
ATOM 3252 N N . GLN A 1 427 ? -13.472 17.582 22.554 1.00 92.50 427 GLN A N 1
ATOM 3253 C CA . GLN A 1 427 ? -12.219 16.895 22.229 1.00 92.50 427 GLN A CA 1
ATOM 3254 C C . GLN A 1 427 ? -11.656 17.407 20.891 1.00 92.50 427 GLN A C 1
ATOM 3256 O O . GLN A 1 427 ? -12.416 17.899 20.057 1.00 92.50 427 GLN A O 1
ATOM 3261 N N . PRO A 1 428 ? -10.344 17.257 20.621 1.00 93.12 428 PRO A N 1
ATOM 3262 C CA . PRO A 1 428 ? -9.734 17.644 19.345 1.00 93.12 428 PRO A CA 1
ATOM 3263 C C . PRO A 1 428 ? -10.034 16.643 18.211 1.00 93.12 428 PRO A C 1
ATOM 3265 O O . PRO A 1 428 ? -9.204 16.459 17.322 1.00 93.12 428 PRO A O 1
ATOM 3268 N N . LEU A 1 429 ? -11.190 15.970 18.258 1.00 95.88 429 LEU A N 1
ATOM 3269 C CA . LEU A 1 429 ? -11.597 14.915 17.336 1.00 95.88 429 LEU A CA 1
ATOM 3270 C C . LEU A 1 429 ? -13.031 15.135 16.851 1.00 95.88 429 LEU A C 1
ATOM 3272 O O . LEU A 1 429 ? -13.898 15.547 17.619 1.00 95.88 429 LEU A O 1
ATOM 3276 N N . THR A 1 430 ? -13.300 14.777 15.601 1.00 95.38 430 THR A N 1
ATOM 3277 C CA . THR A 1 430 ? -14.649 14.764 15.021 1.00 95.38 430 THR A CA 1
ATOM 3278 C C . THR A 1 430 ? -14.960 13.393 14.435 1.00 95.38 430 THR A C 1
ATOM 3280 O O . THR A 1 430 ? -14.051 12.665 14.045 1.00 95.38 430 THR A O 1
ATOM 3283 N N . ALA A 1 431 ? -16.239 13.013 14.391 1.00 96.81 431 ALA A N 1
ATOM 3284 C CA . ALA A 1 431 ? -16.676 11.729 13.847 1.00 96.81 431 ALA A CA 1
ATOM 3285 C C . ALA A 1 431 ? -17.665 11.919 12.695 1.00 96.81 431 ALA A C 1
ATOM 3287 O O . ALA A 1 431 ? -18.688 12.597 12.836 1.00 96.81 431 ALA A O 1
ATOM 3288 N N . GLU A 1 432 ? -17.387 11.266 11.572 1.00 95.38 432 GLU A N 1
ATOM 3289 C CA . GLU A 1 432 ? -18.155 11.388 10.337 1.00 95.38 432 GLU A CA 1
ATOM 3290 C C . GLU A 1 432 ? -18.564 10.018 9.800 1.00 95.38 432 GLU A C 1
ATOM 3292 O O . GLU A 1 432 ? -17.818 9.043 9.884 1.00 95.38 432 GLU A O 1
ATOM 3297 N N . LEU A 1 433 ? -19.767 9.957 9.227 1.00 94.56 433 LEU A N 1
ATOM 3298 C CA . LEU A 1 433 ? -20.249 8.794 8.494 1.00 94.56 433 LEU A CA 1
ATOM 3299 C C . LEU A 1 433 ? -19.873 8.966 7.020 1.00 94.56 433 LEU A C 1
ATOM 3301 O O . LEU A 1 433 ? -20.376 9.873 6.360 1.00 94.56 433 LEU A O 1
ATOM 3305 N N . VAL A 1 434 ? -19.029 8.081 6.500 1.00 93.31 434 VAL A N 1
ATOM 3306 C CA . VAL A 1 434 ? -18.585 8.094 5.100 1.00 93.31 434 VAL A CA 1
ATOM 3307 C C . VAL A 1 434 ? -19.270 6.951 4.363 1.00 93.31 434 VAL A C 1
ATOM 3309 O O . VAL A 1 434 ? -19.341 5.832 4.866 1.00 93.31 434 VAL A O 1
ATOM 3312 N N . SER A 1 435 ? -19.813 7.224 3.179 1.00 88.88 435 SER A N 1
ATOM 3313 C CA . SER A 1 435 ? -20.464 6.214 2.336 1.00 88.88 435 SER A CA 1
ATOM 3314 C C . SER A 1 435 ? -19.938 6.287 0.909 1.00 88.88 435 SER A C 1
ATOM 3316 O O . SER A 1 435 ? -19.806 7.371 0.347 1.00 88.88 435 SER A O 1
ATOM 3318 N N . SER A 1 436 ? -19.657 5.127 0.327 1.00 86.00 436 SER A N 1
ATOM 3319 C CA . SER A 1 436 ? -19.234 4.960 -1.062 1.00 86.00 436 SER A CA 1
ATOM 3320 C C . SER A 1 436 ? -19.845 3.687 -1.654 1.00 86.00 436 SER A C 1
ATOM 3322 O O . SER A 1 436 ? -20.545 2.939 -0.971 1.00 86.00 436 SER A O 1
ATOM 3324 N N . THR A 1 437 ? -19.545 3.393 -2.920 1.00 83.19 437 THR A N 1
ATOM 3325 C CA . THR A 1 437 ? -19.883 2.101 -3.541 1.00 83.19 437 THR A CA 1
ATOM 3326 C C . THR A 1 437 ? -19.191 0.914 -2.864 1.00 83.19 437 THR A C 1
ATOM 3328 O O . THR A 1 437 ? -19.677 -0.207 -2.978 1.00 83.19 437 THR A O 1
ATOM 3331 N N . LYS A 1 438 ? -18.091 1.149 -2.130 1.00 80.50 438 LYS A N 1
ATOM 3332 C CA . LYS A 1 438 ? -17.372 0.127 -1.353 1.00 80.50 438 LYS A CA 1
ATOM 3333 C C . LYS A 1 438 ? -18.016 -0.161 0.008 1.00 80.50 438 LYS A C 1
ATOM 3335 O O . LYS A 1 438 ? -17.663 -1.151 0.641 1.00 80.50 438 LYS A O 1
ATOM 3340 N N . GLY A 1 439 ? -18.955 0.675 0.457 1.00 85.50 439 GLY A N 1
ATOM 3341 C CA . GLY A 1 439 ? -19.693 0.485 1.703 1.00 85.50 439 GLY A CA 1
ATOM 3342 C C . GLY A 1 439 ? -19.819 1.754 2.542 1.00 85.50 439 GLY A C 1
ATOM 3343 O O . GLY A 1 439 ? -19.556 2.869 2.089 1.00 85.50 439 GLY A O 1
ATOM 3344 N N . THR A 1 440 ? -20.235 1.567 3.790 1.00 90.38 440 THR A N 1
ATOM 3345 C CA . THR A 1 440 ? -20.360 2.630 4.792 1.00 90.38 440 THR A CA 1
ATOM 3346 C C . THR A 1 440 ? -19.334 2.401 5.893 1.00 90.38 440 THR A C 1
ATOM 3348 O O . THR A 1 440 ? -19.101 1.261 6.282 1.00 90.38 440 THR A O 1
ATOM 3351 N N . ALA A 1 441 ? -18.751 3.475 6.411 1.00 94.44 441 ALA A N 1
ATOM 3352 C CA . ALA A 1 441 ? -17.800 3.453 7.514 1.00 94.44 441 ALA A CA 1
ATOM 3353 C C . ALA A 1 441 ? -18.004 4.666 8.423 1.00 94.44 441 ALA A C 1
ATOM 3355 O O . ALA A 1 441 ? -18.563 5.681 7.998 1.00 94.44 441 ALA A O 1
ATOM 3356 N N . VAL A 1 442 ? -17.507 4.584 9.654 1.00 96.50 442 VAL A N 1
ATOM 3357 C CA . VAL A 1 442 ? -17.322 5.766 10.505 1.00 96.50 442 VAL A CA 1
ATOM 3358 C C . VAL A 1 442 ? -15.837 6.084 10.561 1.00 96.50 442 VAL A C 1
ATOM 3360 O O . VAL A 1 442 ? -15.020 5.199 10.810 1.00 96.50 442 VAL A O 1
ATOM 3363 N N . VAL A 1 443 ? -15.485 7.344 10.334 1.00 96.50 443 VAL A N 1
ATOM 3364 C CA . VAL A 1 443 ? -14.113 7.838 10.483 1.00 96.50 443 VAL A CA 1
ATOM 3365 C C . VAL A 1 443 ? -14.057 8.833 11.630 1.00 96.50 443 VAL A C 1
ATOM 3367 O O . VAL A 1 443 ? -14.981 9.630 11.807 1.00 96.50 443 VAL A O 1
ATOM 3370 N N . VAL A 1 444 ? -12.977 8.793 12.406 1.00 96.88 444 VAL A N 1
ATOM 3371 C CA . VAL A 1 444 ? -12.667 9.816 13.408 1.00 96.88 444 VAL A CA 1
ATOM 3372 C C . VAL A 1 444 ? -11.454 10.596 12.930 1.00 96.88 444 VAL A C 1
ATOM 3374 O O . VAL A 1 444 ? -10.401 10.010 12.661 1.00 96.88 444 VAL A O 1
ATOM 3377 N N . LYS A 1 445 ? -11.614 11.910 12.812 1.00 95.94 445 LYS A N 1
ATOM 3378 C CA . LYS A 1 445 ? -10.609 12.829 12.283 1.00 95.94 445 LYS A CA 1
ATOM 3379 C C . LYS A 1 445 ? -10.028 13.700 13.384 1.00 95.94 445 LYS A C 1
ATOM 3381 O O . LYS A 1 445 ? -10.725 14.049 14.336 1.00 95.94 445 LYS A O 1
ATOM 3386 N N . GLY A 1 446 ? -8.763 14.072 13.232 1.00 94.62 446 GLY A N 1
ATOM 3387 C CA . GLY A 1 446 ? -8.133 15.120 14.024 1.00 94.62 446 GLY A CA 1
ATOM 3388 C C . GLY A 1 446 ? -8.638 16.503 13.616 1.00 94.62 446 GLY A C 1
ATOM 3389 O O . GLY A 1 446 ? -8.818 16.787 12.432 1.00 94.62 446 GLY A O 1
ATOM 3390 N N . ALA A 1 447 ? -8.837 17.380 14.601 1.00 90.00 447 ALA A N 1
ATOM 3391 C CA . ALA A 1 447 ? -9.173 18.786 14.366 1.00 90.00 447 ALA A CA 1
ATOM 3392 C C . ALA A 1 447 ? -7.973 19.624 13.888 1.00 90.00 447 ALA A C 1
ATOM 3394 O O . ALA A 1 447 ? -8.162 20.732 13.395 1.00 90.00 447 ALA A O 1
ATOM 3395 N N . ASN A 1 448 ? -6.752 19.110 14.064 1.00 90.19 448 ASN A N 1
ATOM 3396 C CA . ASN A 1 448 ? -5.511 19.782 13.701 1.00 90.19 448 ASN A CA 1
ATOM 3397 C C . ASN A 1 448 ? -4.607 18.844 12.883 1.00 90.19 448 ASN A C 1
ATOM 3399 O O . ASN A 1 448 ? -4.653 17.627 13.103 1.00 90.19 448 ASN A O 1
ATOM 3403 N N . PRO A 1 449 ? -3.734 19.402 12.025 1.00 91.88 449 PRO A N 1
ATOM 3404 C CA . PRO A 1 449 ? -2.690 18.638 11.357 1.00 91.88 449 PRO A CA 1
ATOM 3405 C C . PRO A 1 449 ? -1.745 17.968 12.360 1.00 91.88 449 PRO A C 1
ATOM 3407 O O . PRO A 1 449 ? -1.452 18.518 13.426 1.00 91.88 449 PRO A O 1
ATOM 3410 N N . ILE A 1 450 ? -1.213 16.803 11.989 1.00 92.62 450 ILE A N 1
ATOM 3411 C CA . ILE A 1 450 ? -0.103 16.181 12.716 1.00 92.62 450 ILE A CA 1
ATOM 3412 C C . ILE A 1 450 ? 1.210 16.806 12.234 1.00 92.62 450 ILE A C 1
ATOM 3414 O O . ILE A 1 450 ? 1.463 16.922 11.035 1.00 92.62 450 ILE A O 1
ATOM 3418 N N . ASN A 1 451 ? 2.049 17.217 13.184 1.00 90.19 451 ASN A N 1
ATOM 3419 C CA . ASN A 1 451 ? 3.362 17.786 12.890 1.00 90.19 451 ASN A CA 1
ATOM 3420 C C . ASN A 1 451 ? 4.294 16.738 12.263 1.00 90.19 451 ASN A C 1
ATOM 3422 O O . ASN A 1 451 ? 4.211 15.557 12.587 1.00 90.19 451 ASN A O 1
ATOM 3426 N N . ASN A 1 452 ? 5.242 17.198 11.444 1.00 90.25 452 ASN A N 1
ATOM 3427 C CA . ASN A 1 452 ? 6.291 16.389 10.805 1.00 90.25 452 ASN A CA 1
ATOM 3428 C C . ASN A 1 452 ? 5.822 15.377 9.746 1.00 90.25 452 ASN A C 1
ATOM 3430 O O . ASN A 1 452 ? 6.645 14.596 9.278 1.00 90.25 452 ASN A O 1
ATOM 3434 N N . LEU A 1 453 ? 4.555 15.414 9.322 1.00 92.75 453 LEU A N 1
ATOM 3435 C CA . LEU A 1 453 ? 4.125 14.686 8.127 1.00 92.75 453 LEU A CA 1
ATOM 3436 C C . LEU A 1 453 ? 4.700 15.342 6.871 1.00 92.75 453 LEU A C 1
ATOM 3438 O O . LEU A 1 453 ? 4.620 16.565 6.717 1.00 92.75 453 LEU A O 1
ATOM 3442 N N . ALA A 1 454 ? 5.245 14.542 5.955 1.00 93.31 454 ALA A N 1
ATOM 3443 C CA . ALA A 1 454 ? 5.639 15.047 4.643 1.00 93.31 454 ALA A CA 1
ATOM 3444 C C . ALA A 1 454 ? 4.411 15.309 3.765 1.00 93.31 454 ALA A C 1
ATOM 3446 O O . ALA A 1 454 ? 4.340 16.334 3.081 1.00 93.31 454 ALA A O 1
ATOM 3447 N N . ILE A 1 455 ? 3.436 14.401 3.807 1.00 93.06 455 ILE A N 1
ATOM 3448 C CA . ILE A 1 455 ? 2.136 14.555 3.164 1.00 93.06 455 ILE A CA 1
ATOM 3449 C C . ILE A 1 455 ? 1.213 15.240 4.172 1.00 93.06 455 ILE A C 1
ATOM 3451 O O . ILE A 1 455 ? 0.615 14.609 5.043 1.00 93.06 455 ILE A O 1
ATOM 3455 N N . ALA A 1 456 ? 1.134 16.567 4.076 1.00 89.88 456 ALA A N 1
ATOM 3456 C CA . ALA A 1 456 ? 0.359 17.375 5.008 1.00 89.88 456 ALA A CA 1
ATOM 3457 C C . ALA A 1 456 ? -1.139 17.048 4.919 1.00 89.88 456 ALA A C 1
ATOM 3459 O O . ALA A 1 456 ? -1.764 17.274 3.887 1.00 89.88 456 ALA A O 1
ATOM 3460 N N . ASP A 1 457 ? -1.729 16.582 6.016 1.00 89.06 457 ASP A N 1
ATOM 3461 C CA . ASP A 1 457 ? -3.167 16.347 6.124 1.00 89.06 457 ASP A CA 1
ATOM 3462 C C . ASP A 1 457 ? -3.773 17.340 7.126 1.00 89.06 457 ASP A C 1
ATOM 3464 O O . ASP A 1 457 ? -3.423 17.294 8.311 1.00 89.06 457 ASP A O 1
ATOM 3468 N N . PRO A 1 458 ? -4.639 18.271 6.684 1.00 88.19 458 PRO A N 1
ATOM 3469 C CA . PRO A 1 458 ? -5.238 19.252 7.578 1.00 88.19 458 PRO A CA 1
ATOM 3470 C C . PRO A 1 458 ? -6.208 18.629 8.590 1.00 88.19 458 PRO A C 1
ATOM 3472 O O . PRO A 1 458 ? -6.411 19.207 9.658 1.00 88.19 458 PRO A O 1
ATOM 3475 N N . SER A 1 459 ? -6.798 17.471 8.274 1.00 91.25 459 SER A N 1
ATOM 3476 C CA . SER A 1 459 ? -7.733 16.763 9.149 1.00 91.25 459 SER A CA 1
ATOM 3477 C C . SER A 1 459 ? -7.496 15.250 9.061 1.00 91.25 459 SER A C 1
ATOM 3479 O O . SER A 1 459 ? -8.283 14.516 8.453 1.00 91.25 459 SER A O 1
ATOM 3481 N N . PRO A 1 460 ? -6.405 14.765 9.684 1.00 92.69 460 PRO A N 1
ATOM 3482 C CA . PRO A 1 460 ? -5.969 13.388 9.528 1.00 92.69 460 PRO A CA 1
ATOM 3483 C C . PRO A 1 460 ? -6.998 12.405 10.069 1.00 92.69 460 PRO A C 1
ATOM 3485 O O . PRO A 1 460 ? -7.506 12.560 11.181 1.00 92.69 460 PRO A O 1
ATOM 3488 N N . VAL A 1 461 ? -7.282 11.356 9.295 1.00 93.94 461 VAL A N 1
ATOM 3489 C CA . VAL A 1 461 ? -8.107 10.229 9.748 1.00 93.94 461 VAL A CA 1
ATOM 3490 C C . VAL A 1 461 ? -7.296 9.398 10.741 1.00 93.94 461 VAL A C 1
ATOM 3492 O O . VAL A 1 461 ? -6.364 8.693 10.358 1.00 93.94 461 VAL A O 1
ATOM 3495 N N . LEU A 1 462 ? -7.665 9.477 12.020 1.00 94.88 462 LEU A N 1
ATOM 3496 C CA . LEU A 1 462 ? -6.961 8.809 13.118 1.00 94.88 462 LEU A CA 1
ATOM 3497 C C . LEU A 1 462 ? -7.567 7.451 13.462 1.00 94.88 462 LEU A C 1
ATOM 3499 O O . LEU A 1 462 ? -6.865 6.569 13.949 1.00 94.88 462 LEU A O 1
ATOM 3503 N N . MET A 1 463 ? -8.866 7.275 13.220 1.00 96.06 463 MET A N 1
ATOM 3504 C CA . MET A 1 463 ? -9.557 6.007 13.434 1.00 96.06 463 MET A CA 1
ATOM 3505 C C . MET A 1 463 ? -10.513 5.714 12.287 1.00 96.06 463 MET A C 1
ATOM 3507 O O . MET A 1 463 ? -11.235 6.596 11.823 1.00 96.06 463 MET A O 1
ATOM 3511 N N . THR A 1 464 ? -10.548 4.453 11.876 1.00 95.75 464 THR A N 1
ATOM 3512 C CA . THR A 1 464 ? -11.501 3.915 10.907 1.00 95.75 464 THR A CA 1
ATOM 3513 C C . THR A 1 464 ? -12.301 2.793 11.549 1.00 95.75 464 THR A C 1
ATOM 3515 O O . THR A 1 464 ? -11.759 1.946 12.260 1.00 95.75 464 THR A O 1
ATOM 3518 N N . ILE A 1 465 ? -13.612 2.816 11.328 1.00 95.81 465 ILE A N 1
ATOM 3519 C CA . ILE A 1 465 ? -14.545 1.819 11.838 1.00 95.81 465 ILE A CA 1
ATOM 3520 C C . ILE A 1 465 ? -15.311 1.263 10.651 1.00 95.81 465 ILE A C 1
ATOM 3522 O O . ILE A 1 465 ? -16.118 1.959 10.027 1.00 95.81 465 ILE A O 1
ATOM 3526 N N . LEU A 1 466 ? -15.010 0.012 10.330 1.00 93.50 466 LEU A N 1
ATOM 3527 C CA . LEU A 1 466 ? -15.387 -0.636 9.082 1.00 93.50 466 LEU A CA 1
ATOM 3528 C C . LEU A 1 466 ? -16.177 -1.902 9.364 1.00 93.50 466 LEU A C 1
ATOM 3530 O O . LEU A 1 466 ? -16.031 -2.529 10.411 1.00 93.50 466 LEU A O 1
ATOM 3534 N N . GLN A 1 467 ? -17.012 -2.308 8.417 1.00 91.62 467 GLN A N 1
ATOM 3535 C CA . GLN A 1 467 ? -17.608 -3.634 8.478 1.00 91.62 467 GLN A CA 1
ATOM 3536 C C . GLN A 1 467 ? -16.510 -4.686 8.285 1.00 91.62 467 GLN A C 1
ATOM 3538 O O . GLN A 1 467 ? -15.659 -4.543 7.409 1.00 91.62 467 GLN A O 1
ATOM 3543 N N . GLU A 1 468 ? -16.539 -5.752 9.085 1.00 90.19 468 GLU A N 1
ATOM 3544 C CA . GLU A 1 468 ? -15.636 -6.885 8.894 1.00 90.19 468 GLU A CA 1
ATOM 3545 C C . GLU A 1 468 ? -15.853 -7.499 7.494 1.00 90.19 468 GLU A C 1
ATOM 3547 O O . GLU A 1 468 ? -17.003 -7.769 7.119 1.00 90.19 468 GLU A O 1
ATOM 3552 N N . PRO A 1 469 ? -14.783 -7.749 6.713 1.00 84.06 469 PRO A N 1
ATOM 3553 C CA . PRO A 1 469 ? -14.912 -8.382 5.405 1.00 84.06 469 PRO A CA 1
ATOM 3554 C C . PRO A 1 469 ? -15.525 -9.784 5.525 1.00 84.06 469 PRO A C 1
ATOM 3556 O O . PRO A 1 469 ? -15.350 -10.477 6.529 1.00 84.06 469 PRO A O 1
ATOM 3559 N N . ALA A 1 470 ? -16.210 -10.245 4.474 1.00 78.69 470 ALA A N 1
ATOM 3560 C CA . ALA A 1 470 ? -16.904 -11.539 4.469 1.00 78.69 470 ALA A CA 1
ATOM 3561 C C . ALA A 1 470 ? -15.975 -12.742 4.732 1.00 78.69 470 ALA A C 1
ATOM 3563 O O . ALA A 1 470 ? -16.404 -13.750 5.293 1.00 78.69 470 ALA A O 1
ATOM 3564 N N . SER A 1 471 ? -14.692 -12.618 4.381 1.00 71.69 471 SER A N 1
ATOM 3565 C CA . SER A 1 471 ? -13.640 -13.597 4.681 1.00 71.69 471 SER A CA 1
ATOM 3566 C C . SER A 1 471 ? -13.332 -13.744 6.180 1.00 71.69 471 SER A C 1
ATOM 3568 O O . SER A 1 471 ? -12.635 -14.688 6.552 1.00 71.69 471 SER A O 1
ATOM 3570 N N . ARG A 1 472 ? -13.903 -12.869 7.024 1.00 74.25 472 ARG A N 1
ATOM 3571 C CA . ARG A 1 472 ? -13.609 -12.647 8.446 1.00 74.25 472 ARG A CA 1
ATOM 3572 C C . ARG A 1 472 ? -12.152 -12.269 8.675 1.00 74.25 472 ARG A C 1
ATOM 3574 O O . ARG A 1 472 ? -11.264 -13.115 8.592 1.00 74.25 472 ARG A O 1
ATOM 3581 N N . ALA A 1 473 ? -11.919 -11.008 9.030 1.00 77.44 473 ALA A N 1
ATOM 3582 C CA . ALA A 1 473 ? -10.576 -10.514 9.310 1.00 77.44 473 ALA A CA 1
ATOM 3583 C C . ALA A 1 473 ? -9.949 -11.211 10.529 1.00 77.44 473 ALA A C 1
ATOM 3585 O O . ALA A 1 473 ? -8.753 -11.493 10.512 1.00 77.44 473 ALA A O 1
ATOM 3586 N N . CYS A 1 474 ? -10.736 -11.548 11.562 1.00 83.94 474 CYS A N 1
ATOM 3587 C CA . CYS A 1 474 ? -10.228 -12.304 12.712 1.00 83.94 474 CYS A CA 1
ATOM 3588 C C . CYS A 1 474 ? -11.169 -13.432 13.129 1.00 83.94 474 CYS A C 1
ATOM 3590 O O . CYS A 1 474 ? -12.342 -13.208 13.394 1.00 83.94 474 CYS A O 1
ATOM 3592 N N . LYS A 1 475 ? -10.681 -14.667 13.258 1.00 85.19 475 LYS A N 1
ATOM 3593 C CA . LYS A 1 475 ? -11.515 -15.781 13.745 1.00 85.19 475 LYS A CA 1
ATOM 3594 C C . LYS A 1 475 ? -11.634 -15.778 15.266 1.00 85.19 475 LYS A C 1
ATOM 3596 O O . LYS A 1 475 ? -12.691 -16.120 15.789 1.00 85.19 475 LYS A O 1
ATOM 3601 N N . THR A 1 476 ? -10.570 -15.365 15.939 1.00 86.88 476 THR A N 1
ATOM 3602 C CA . THR A 1 476 ? -10.419 -15.338 17.391 1.00 86.88 476 THR A CA 1
ATOM 3603 C C . THR A 1 476 ? -10.180 -13.905 17.839 1.00 86.88 476 THR A C 1
ATOM 3605 O O . THR A 1 476 ? -9.419 -13.164 17.210 1.00 86.88 476 THR A O 1
ATOM 3608 N N . ILE A 1 477 ? -10.861 -13.525 18.915 1.00 90.88 477 ILE A N 1
ATOM 3609 C CA . ILE A 1 477 ? -10.755 -12.214 19.545 1.00 90.88 477 ILE A CA 1
ATOM 3610 C C . ILE A 1 477 ? -10.222 -12.450 20.953 1.00 90.88 477 ILE A C 1
ATOM 3612 O O . ILE A 1 477 ? -10.824 -13.203 21.719 1.00 90.88 477 ILE A O 1
ATOM 3616 N N . ASP A 1 478 ? -9.103 -11.808 21.255 1.00 92.62 478 ASP A N 1
ATOM 3617 C CA . ASP A 1 478 ? -8.481 -11.779 22.570 1.00 92.62 478 ASP A CA 1
ATOM 3618 C C . ASP A 1 478 ? -8.963 -10.552 23.351 1.00 92.62 478 ASP A C 1
ATOM 3620 O O . ASP A 1 478 ? -9.590 -9.640 22.803 1.00 92.62 478 ASP A O 1
ATOM 3624 N N . PHE A 1 479 ? -8.645 -10.515 24.645 1.00 92.19 479 PHE A N 1
ATOM 3625 C CA . PHE A 1 479 ? -8.905 -9.365 25.503 1.00 92.19 479 PHE A CA 1
ATOM 3626 C C . PHE A 1 479 ? -7.606 -8.887 26.142 1.00 92.19 479 PHE A C 1
ATOM 3628 O O . PHE A 1 479 ? -7.118 -9.502 27.086 1.00 92.19 479 PHE A O 1
ATOM 3635 N N . VAL A 1 480 ? -7.075 -7.762 25.662 1.00 89.44 480 VAL A N 1
ATOM 3636 C CA . VAL A 1 480 ? -5.910 -7.097 26.270 1.00 89.44 480 VAL A CA 1
ATOM 3637 C C . VAL A 1 480 ? -6.400 -5.819 26.933 1.00 89.44 480 VAL A C 1
ATOM 3639 O O . VAL A 1 480 ? -7.080 -5.008 26.305 1.00 89.44 480 VAL A O 1
ATOM 3642 N N . ASN A 1 481 ? -6.108 -5.655 28.225 1.00 84.56 481 ASN A N 1
ATOM 3643 C CA . ASN A 1 481 ? -6.575 -4.524 29.040 1.00 84.56 481 ASN A CA 1
ATOM 3644 C C . ASN A 1 481 ? -8.103 -4.304 28.986 1.00 84.56 481 ASN A C 1
ATOM 3646 O O . ASN A 1 481 ? -8.588 -3.178 29.046 1.00 84.56 481 ASN A O 1
ATOM 3650 N N . GLY A 1 482 ? -8.874 -5.390 28.856 1.00 85.69 482 GLY A N 1
ATOM 3651 C CA . GLY A 1 482 ? -10.338 -5.346 28.785 1.00 85.69 482 GLY A CA 1
ATOM 3652 C C . GLY A 1 482 ? -10.910 -4.941 27.423 1.00 85.69 482 GLY A C 1
ATOM 3653 O O . GLY A 1 482 ? -12.131 -4.851 27.293 1.00 85.69 482 GLY A O 1
ATOM 3654 N N . TRP A 1 483 ? -10.077 -4.724 26.401 1.00 92.88 483 TRP A N 1
ATOM 3655 C CA . TRP A 1 483 ? -10.535 -4.412 25.047 1.00 92.88 483 TRP A CA 1
ATOM 3656 C C . TRP A 1 483 ? -10.525 -5.647 24.141 1.00 92.88 483 TRP A C 1
ATOM 3658 O O . TRP A 1 483 ? -9.540 -6.385 24.147 1.00 92.88 483 TRP A O 1
ATOM 3668 N N . PRO A 1 484 ? -11.585 -5.862 23.340 1.00 95.12 484 PRO A N 1
ATOM 3669 C CA . PRO A 1 484 ? -11.634 -6.929 22.351 1.00 95.12 484 PRO A CA 1
ATOM 3670 C C . PRO A 1 484 ? -10.699 -6.594 21.190 1.00 95.12 484 PRO A C 1
ATOM 3672 O O . PRO A 1 484 ? -10.876 -5.582 20.506 1.00 95.12 484 PRO A O 1
ATOM 3675 N N . ILE A 1 485 ? -9.702 -7.441 20.966 1.00 94.94 485 ILE A N 1
ATOM 3676 C CA . ILE A 1 485 ? -8.624 -7.227 19.998 1.00 94.94 485 ILE A CA 1
ATOM 3677 C C . ILE A 1 485 ? -8.464 -8.487 19.149 1.00 94.94 485 ILE A C 1
ATOM 3679 O O . ILE A 1 485 ? -8.656 -9.599 19.634 1.00 94.94 485 ILE A O 1
ATOM 3683 N N . GLY A 1 486 ? -8.130 -8.342 17.867 1.00 93.00 486 GLY A N 1
ATOM 3684 C CA . GLY A 1 486 ? -7.787 -9.493 17.030 1.00 93.00 486 GLY A CA 1
ATOM 3685 C C . GLY A 1 486 ? -6.640 -10.311 17.639 1.00 93.00 486 GLY A C 1
ATOM 3686 O O . GLY A 1 486 ? -5.649 -9.747 18.107 1.00 93.00 486 GLY A O 1
ATOM 3687 N N . SER A 1 487 ? -6.761 -11.640 17.642 1.00 90.25 487 SER A N 1
ATOM 3688 C CA . SER A 1 487 ? -5.676 -12.486 18.156 1.00 90.25 487 SER A CA 1
ATOM 3689 C C . SER A 1 487 ? -4.389 -12.323 17.347 1.00 90.25 487 SER A C 1
ATOM 3691 O O . SER A 1 487 ? -4.457 -12.091 16.137 1.00 90.25 487 SER A O 1
ATOM 3693 N N . THR A 1 488 ? -3.214 -12.510 17.962 1.00 87.94 488 THR A N 1
ATOM 3694 C CA . THR A 1 488 ? -1.911 -12.389 17.270 1.00 87.94 488 THR A CA 1
ATOM 3695 C C . THR A 1 488 ? -1.881 -13.200 15.970 1.00 87.94 488 THR A C 1
ATOM 3697 O O . THR A 1 488 ? -1.485 -12.699 14.919 1.00 87.94 488 THR A O 1
ATOM 3700 N N . ARG A 1 489 ? -2.396 -14.438 15.995 1.00 87.19 489 ARG A N 1
ATOM 3701 C CA . ARG A 1 489 ? -2.463 -15.317 14.815 1.00 87.19 489 ARG A CA 1
ATOM 3702 C C . ARG A 1 489 ? -3.333 -14.750 13.694 1.00 87.19 489 ARG A C 1
ATOM 3704 O O . ARG A 1 489 ? -3.018 -14.935 12.518 1.00 87.19 489 ARG A O 1
ATOM 3711 N N . ASP A 1 490 ? -4.455 -14.135 14.039 1.00 87.38 490 ASP A N 1
ATOM 3712 C CA . ASP A 1 490 ? -5.348 -13.551 13.045 1.00 87.38 490 ASP A CA 1
ATOM 3713 C C . ASP A 1 490 ? -4.832 -12.205 12.531 1.00 87.38 490 ASP A C 1
ATOM 3715 O O . ASP A 1 490 ? -4.981 -11.927 11.344 1.00 87.38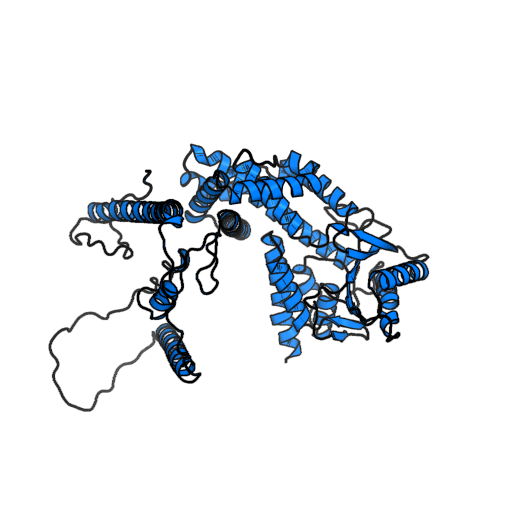 490 ASP A O 1
ATOM 3719 N N . LEU A 1 491 ? -4.126 -11.430 13.360 1.00 88.50 491 LEU A N 1
ATOM 3720 C CA . LEU A 1 491 ? -3.403 -10.244 12.904 1.00 88.50 491 LEU A CA 1
ATOM 3721 C C . LEU A 1 491 ? -2.300 -10.621 11.906 1.00 88.50 491 LEU A C 1
ATOM 3723 O O . LEU A 1 491 ? -2.236 -10.020 10.840 1.00 88.50 491 LEU A O 1
ATOM 3727 N N . VAL A 1 492 ? -1.504 -11.668 12.162 1.00 85.69 492 VAL A N 1
ATOM 3728 C CA . VAL A 1 492 ? -0.517 -12.181 11.185 1.00 85.69 492 VAL A CA 1
ATOM 3729 C C . VAL A 1 492 ? -1.181 -12.475 9.836 1.00 85.69 492 VAL A C 1
ATOM 3731 O O . VAL A 1 492 ? -0.685 -12.052 8.793 1.00 85.69 492 VAL A O 1
ATOM 3734 N N . ARG A 1 493 ? -2.335 -13.156 9.837 1.00 83.75 493 ARG A N 1
ATOM 3735 C CA . ARG A 1 493 ? -3.091 -13.439 8.603 1.00 83.75 493 ARG A CA 1
ATOM 3736 C C . ARG A 1 493 ? -3.587 -12.172 7.919 1.00 83.75 493 ARG A C 1
ATOM 3738 O O . ARG A 1 493 ? -3.509 -12.095 6.698 1.00 83.75 493 ARG A O 1
ATOM 3745 N N . LEU A 1 494 ? -4.089 -11.208 8.687 1.00 85.38 494 LEU A N 1
ATOM 3746 C CA . LEU A 1 494 ? -4.543 -9.921 8.168 1.00 85.38 494 LEU A CA 1
ATOM 3747 C C . LEU A 1 494 ? -3.399 -9.189 7.457 1.00 85.38 494 LEU A C 1
ATOM 3749 O O . LEU A 1 494 ? -3.575 -8.726 6.333 1.00 85.38 494 LEU A O 1
ATOM 3753 N N . PHE A 1 495 ? -2.218 -9.132 8.071 1.00 84.31 495 PHE A N 1
ATOM 3754 C CA . PHE A 1 495 ? -1.038 -8.506 7.479 1.00 84.31 495 PHE A CA 1
ATOM 3755 C C . PHE A 1 495 ? -0.533 -9.221 6.232 1.00 84.31 495 PHE A C 1
ATOM 3757 O O . PHE A 1 495 ? -0.216 -8.563 5.243 1.00 84.31 495 PHE A O 1
ATOM 3764 N N . LEU A 1 496 ? -0.520 -10.555 6.245 1.00 81.38 496 LEU A N 1
ATOM 3765 C CA . LEU A 1 496 ? -0.180 -11.352 5.067 1.00 81.38 496 LEU A CA 1
ATOM 3766 C C . LEU A 1 496 ? -1.170 -11.127 3.921 1.00 81.38 496 LEU A C 1
ATOM 3768 O O . LEU A 1 496 ? -0.741 -10.978 2.780 1.00 81.38 496 LEU A O 1
ATOM 3772 N N . ALA A 1 497 ? -2.471 -11.059 4.214 1.00 82.31 497 ALA A N 1
ATOM 3773 C CA . ALA A 1 497 ? -3.490 -10.751 3.214 1.00 82.31 497 ALA A CA 1
ATOM 3774 C C . ALA A 1 497 ? -3.274 -9.350 2.625 1.00 82.31 497 ALA A C 1
ATOM 3776 O O . ALA A 1 497 ? -3.186 -9.205 1.414 1.00 82.31 497 ALA A O 1
ATOM 3777 N N . ARG A 1 498 ? -3.044 -8.333 3.465 1.00 82.44 498 ARG A N 1
ATOM 3778 C CA . ARG A 1 498 ? -2.746 -6.969 2.992 1.00 82.44 498 ARG A CA 1
ATOM 3779 C C . ARG A 1 498 ? -1.454 -6.870 2.193 1.00 82.44 498 ARG A C 1
ATOM 3781 O O . ARG A 1 498 ? -1.353 -6.015 1.320 1.00 82.44 498 ARG A O 1
ATOM 3788 N N . ALA A 1 499 ? -0.452 -7.683 2.518 1.00 80.75 499 ALA A N 1
ATOM 3789 C CA . ALA A 1 499 ? 0.766 -7.773 1.727 1.00 80.75 499 ALA A CA 1
ATOM 3790 C C . ALA A 1 499 ? 0.490 -8.427 0.364 1.00 80.75 499 ALA A C 1
ATOM 3792 O O . ALA A 1 499 ? 1.015 -7.970 -0.647 1.00 80.75 499 ALA A O 1
ATOM 3793 N N . ALA A 1 500 ? -0.339 -9.472 0.318 1.00 72.75 500 ALA A N 1
ATOM 3794 C CA . ALA A 1 500 ? -0.756 -10.094 -0.936 1.00 72.75 500 ALA A CA 1
ATOM 3795 C C . ALA A 1 500 ? -1.575 -9.128 -1.812 1.00 72.75 500 ALA A C 1
ATOM 3797 O O . ALA A 1 500 ? -1.358 -9.084 -3.018 1.00 72.75 500 ALA A O 1
ATOM 3798 N N . ASP A 1 501 ? -2.427 -8.309 -1.192 1.00 76.81 501 ASP A N 1
ATOM 3799 C CA . ASP A 1 501 ? -3.255 -7.298 -1.861 1.00 76.81 501 ASP A CA 1
ATOM 3800 C C . ASP A 1 501 ? -2.477 -6.006 -2.204 1.00 76.81 501 ASP A C 1
ATOM 3802 O O . ASP A 1 501 ? -2.978 -5.136 -2.915 1.00 76.81 501 ASP A O 1
ATOM 3806 N N . SER A 1 502 ? -1.244 -5.839 -1.706 1.00 80.12 502 SER A N 1
ATOM 3807 C CA . SER A 1 502 ? -0.369 -4.726 -2.091 1.00 80.12 502 SER A CA 1
ATOM 3808 C C . SER A 1 502 ? 0.185 -4.947 -3.488 1.00 80.12 502 SER A C 1
ATOM 3810 O O . SER A 1 502 ? 0.943 -5.892 -3.715 1.00 80.12 502 SER A O 1
ATOM 3812 N N . HIS A 1 503 ? -0.085 -4.011 -4.390 1.00 83.19 503 HIS A N 1
ATOM 3813 C CA . HIS A 1 503 ? 0.507 -3.967 -5.727 1.00 83.19 503 HIS A CA 1
ATOM 3814 C C . HIS A 1 503 ? 1.886 -3.287 -5.741 1.00 83.19 503 HIS A C 1
ATOM 3816 O O . HIS A 1 503 ? 2.730 -3.606 -6.573 1.00 83.19 503 HIS A O 1
ATOM 3822 N N . ASP A 1 504 ? 2.158 -2.411 -4.775 1.00 86.75 504 ASP A N 1
ATOM 3823 C CA . ASP A 1 504 ? 3.442 -1.746 -4.598 1.00 86.75 504 ASP A CA 1
ATOM 3824 C C . ASP A 1 504 ? 4.414 -2.610 -3.780 1.00 86.75 504 ASP A C 1
ATOM 3826 O O . ASP A 1 504 ? 4.071 -3.113 -2.707 1.00 86.75 504 ASP A O 1
ATOM 3830 N N . PHE A 1 505 ? 5.640 -2.778 -4.282 1.00 83.38 505 PHE A N 1
ATOM 3831 C CA . PHE A 1 505 ? 6.646 -3.652 -3.677 1.00 83.38 505 PHE A CA 1
ATOM 3832 C C . PHE A 1 505 ? 7.061 -3.203 -2.274 1.00 83.38 505 PHE A C 1
ATOM 3834 O O . PHE A 1 505 ? 7.077 -4.021 -1.361 1.00 83.38 505 PHE A O 1
ATOM 3841 N N . ASP A 1 506 ? 7.395 -1.929 -2.080 1.00 85.62 506 ASP A N 1
ATOM 3842 C CA . ASP A 1 506 ? 7.940 -1.450 -0.809 1.00 85.62 506 ASP A CA 1
ATOM 3843 C C . ASP A 1 506 ? 6.862 -1.492 0.290 1.00 85.62 506 ASP A C 1
ATOM 3845 O O . ASP A 1 506 ? 7.125 -1.944 1.406 1.00 85.62 506 ASP A O 1
ATOM 3849 N N . LEU A 1 507 ? 5.614 -1.137 -0.048 1.00 85.94 507 LEU A N 1
ATOM 3850 C CA . LEU A 1 507 ? 4.473 -1.300 0.864 1.00 85.94 507 LEU A CA 1
ATOM 3851 C C . LEU A 1 507 ? 4.189 -2.778 1.171 1.00 85.94 507 LEU A C 1
ATOM 3853 O O . LEU A 1 507 ? 3.920 -3.129 2.322 1.00 85.94 507 LEU A O 1
ATOM 3857 N N . ARG A 1 508 ? 4.292 -3.663 0.170 1.00 85.69 508 ARG A N 1
ATOM 3858 C CA . ARG A 1 508 ? 4.185 -5.116 0.361 1.00 85.69 508 ARG A CA 1
ATOM 3859 C C . ARG A 1 508 ? 5.246 -5.625 1.335 1.00 85.69 508 ARG A C 1
ATOM 3861 O O . ARG A 1 508 ? 4.907 -6.400 2.227 1.00 85.69 508 ARG A O 1
ATOM 3868 N N . GLN A 1 509 ? 6.502 -5.206 1.182 1.00 83.94 509 GLN A N 1
ATOM 3869 C CA . GLN A 1 509 ? 7.595 -5.627 2.063 1.00 83.94 509 GLN A CA 1
ATOM 3870 C C . GLN A 1 509 ? 7.399 -5.127 3.496 1.00 83.94 509 GLN A C 1
ATOM 3872 O O . GLN A 1 509 ? 7.544 -5.917 4.424 1.00 83.94 509 GLN A O 1
ATOM 3877 N N . ALA A 1 510 ? 6.971 -3.876 3.694 1.00 85.44 510 ALA A N 1
ATOM 3878 C CA . ALA A 1 510 ? 6.646 -3.363 5.029 1.00 85.44 510 ALA A CA 1
ATOM 3879 C C . ALA A 1 510 ? 5.542 -4.198 5.713 1.00 85.44 510 ALA A C 1
ATOM 3881 O O . ALA A 1 510 ? 5.665 -4.612 6.868 1.00 85.44 510 ALA A O 1
ATOM 3882 N N . ARG A 1 511 ? 4.480 -4.548 4.974 1.00 85.06 511 ARG A N 1
ATOM 3883 C CA . ARG A 1 511 ? 3.397 -5.407 5.488 1.00 85.06 511 ARG A CA 1
ATOM 3884 C C . ARG A 1 511 ? 3.864 -6.833 5.790 1.00 85.06 511 ARG A C 1
ATOM 3886 O O . ARG A 1 511 ? 3.452 -7.394 6.806 1.00 85.06 511 ARG A O 1
ATOM 3893 N N . LYS A 1 512 ? 4.743 -7.409 4.960 1.00 84.75 512 LYS A N 1
ATOM 3894 C CA . LYS A 1 512 ? 5.377 -8.708 5.241 1.00 84.75 512 LYS A CA 1
ATOM 3895 C C . LYS A 1 512 ? 6.219 -8.649 6.509 1.00 84.75 512 LYS A C 1
ATOM 3897 O O . LYS A 1 512 ? 5.994 -9.472 7.390 1.00 84.75 512 LYS A O 1
ATOM 3902 N N . ALA A 1 513 ? 7.074 -7.640 6.653 1.00 86.44 513 ALA A N 1
ATOM 3903 C CA . ALA A 1 513 ? 7.891 -7.440 7.846 1.00 86.44 513 ALA A CA 1
ATOM 3904 C C . ALA A 1 513 ? 7.028 -7.320 9.116 1.00 86.44 513 ALA A C 1
ATOM 3906 O O . ALA A 1 513 ? 7.316 -7.961 10.123 1.00 86.44 513 ALA A O 1
ATOM 3907 N N . SER A 1 514 ? 5.902 -6.597 9.050 1.00 87.38 514 SER A N 1
ATOM 3908 C CA . SER A 1 514 ? 4.921 -6.552 10.148 1.00 87.38 514 SER A CA 1
ATOM 3909 C C . SER A 1 514 ? 4.367 -7.937 10.503 1.00 87.38 514 SER A C 1
ATOM 3911 O O . SER A 1 514 ? 4.255 -8.285 11.678 1.00 87.38 514 SER A O 1
ATOM 3913 N N . SER A 1 515 ? 4.016 -8.744 9.495 1.00 86.19 515 SER A N 1
ATOM 3914 C CA . SER A 1 515 ? 3.510 -10.104 9.716 1.00 86.19 515 SER A CA 1
ATOM 3915 C C . SER A 1 515 ? 4.569 -11.044 10.293 1.00 86.19 515 SER A C 1
ATOM 3917 O O . SER A 1 515 ? 4.255 -11.848 11.169 1.00 86.19 515 SER A O 1
ATOM 3919 N N . GLU A 1 516 ? 5.815 -10.924 9.833 1.00 86.25 516 GLU A N 1
ATOM 3920 C CA . GLU A 1 516 ? 6.950 -11.729 10.281 1.00 86.25 516 GLU A CA 1
ATOM 3921 C C . GLU A 1 516 ? 7.307 -11.411 11.729 1.00 86.25 516 GLU A C 1
ATOM 3923 O O . GLU A 1 516 ? 7.505 -12.346 12.505 1.00 86.25 516 GLU A O 1
ATOM 3928 N N . PHE A 1 517 ? 7.291 -10.130 12.109 1.00 86.69 517 PHE A N 1
ATOM 3929 C CA . PHE A 1 517 ? 7.496 -9.686 13.488 1.00 86.69 517 PHE A CA 1
ATOM 3930 C C . PHE A 1 517 ? 6.408 -10.228 14.427 1.00 86.69 517 PHE A C 1
ATOM 3932 O O . PHE A 1 517 ? 6.693 -10.832 15.461 1.00 86.69 517 PHE A O 1
ATOM 3939 N N . LEU A 1 518 ? 5.129 -10.090 14.053 1.00 85.00 518 LEU A N 1
ATOM 3940 C CA . LEU A 1 518 ? 4.025 -10.623 14.861 1.00 85.00 518 LEU A CA 1
ATOM 3941 C C . LEU A 1 518 ? 4.077 -12.155 14.987 1.00 85.00 518 LEU A C 1
ATOM 3943 O O . LEU A 1 518 ? 3.708 -12.704 16.025 1.00 85.00 518 LEU A O 1
ATOM 3947 N N . LEU A 1 519 ? 4.517 -12.856 13.940 1.00 84.69 519 LEU A N 1
ATOM 3948 C CA . LEU A 1 519 ? 4.613 -14.313 13.934 1.00 84.69 519 LEU A CA 1
ATOM 3949 C C . LEU A 1 519 ? 5.816 -14.826 14.734 1.00 84.69 519 LEU A C 1
ATOM 3951 O O . LEU A 1 519 ? 5.674 -15.764 15.517 1.00 84.69 519 LEU A O 1
ATOM 3955 N N . SER A 1 520 ? 6.993 -14.255 14.502 1.00 81.19 520 SER A N 1
ATOM 3956 C CA . SER A 1 520 ? 8.261 -14.793 15.001 1.00 81.19 520 SER A CA 1
ATOM 3957 C C . SER A 1 520 ? 8.572 -14.283 16.399 1.00 81.19 520 SER A C 1
ATOM 3959 O O . SER A 1 520 ? 8.937 -15.075 17.267 1.00 81.19 520 SER A O 1
ATOM 3961 N N . ASP A 1 521 ? 8.381 -12.984 16.624 1.00 85.38 521 ASP A N 1
ATOM 3962 C CA . ASP A 1 521 ? 8.755 -12.329 17.871 1.00 85.38 521 ASP A CA 1
ATOM 3963 C C . ASP A 1 521 ? 7.589 -12.349 18.859 1.00 85.38 521 ASP A C 1
ATOM 3965 O O . ASP A 1 521 ? 7.720 -12.898 19.950 1.00 85.38 521 ASP A O 1
ATOM 3969 N N . VAL A 1 522 ? 6.414 -11.843 18.467 1.00 84.00 522 VAL A N 1
ATOM 3970 C CA . VAL A 1 522 ? 5.267 -11.730 19.389 1.00 84.00 522 VAL A CA 1
ATOM 3971 C C . VAL A 1 522 ? 4.659 -13.094 19.704 1.00 84.00 522 VAL A C 1
ATOM 3973 O O . VAL A 1 522 ? 4.641 -13.509 20.863 1.00 84.00 522 VAL A O 1
ATOM 3976 N N . LEU A 1 523 ? 4.183 -13.829 18.693 1.00 82.56 523 LEU A N 1
ATOM 3977 C CA . LEU A 1 523 ? 3.585 -15.147 18.926 1.00 82.56 523 LEU A CA 1
ATOM 3978 C C . LEU A 1 523 ? 4.625 -16.151 19.440 1.00 82.56 523 LEU A C 1
ATOM 3980 O O . LEU A 1 523 ? 4.311 -16.968 20.303 1.00 82.56 523 LEU A O 1
ATOM 3984 N N . GLY A 1 524 ? 5.864 -16.077 18.945 1.00 78.31 524 GLY A N 1
ATOM 3985 C CA . GLY A 1 524 ? 6.966 -16.901 19.440 1.00 78.31 524 GLY A CA 1
ATOM 3986 C C . GLY A 1 524 ? 7.236 -16.694 20.931 1.00 78.31 524 GLY A C 1
ATOM 3987 O O . GLY A 1 524 ? 7.489 -17.671 21.633 1.00 78.31 524 GLY A O 1
ATOM 3988 N N . GLN A 1 525 ? 7.130 -15.458 21.428 1.00 81.56 525 GLN A N 1
ATOM 3989 C CA . GLN A 1 525 ? 7.279 -15.140 22.847 1.00 81.56 525 GLN A CA 1
ATOM 3990 C C . GLN A 1 525 ? 6.053 -15.551 23.677 1.00 81.56 525 GLN A C 1
ATOM 3992 O O . GLN A 1 525 ? 6.228 -16.086 24.762 1.00 81.56 525 GLN A O 1
ATOM 3997 N N . GLN A 1 526 ? 4.830 -15.389 23.161 1.00 76.81 526 GLN A N 1
ATOM 3998 C CA . GLN A 1 526 ? 3.592 -15.811 23.845 1.00 76.81 526 GLN A CA 1
ATOM 3999 C C . GLN A 1 526 ? 3.472 -17.338 24.028 1.00 76.81 526 GLN A C 1
ATOM 4001 O O . GLN A 1 526 ? 2.690 -17.800 24.856 1.00 76.81 526 GLN A O 1
ATOM 4006 N N . LEU A 1 527 ? 4.195 -18.127 23.224 1.00 72.31 527 LEU A N 1
ATOM 4007 C CA . LEU A 1 527 ? 4.212 -19.594 23.291 1.00 72.31 527 LEU A CA 1
ATOM 4008 C C . LEU A 1 527 ? 5.338 -20.166 24.170 1.00 72.31 527 LEU A C 1
ATOM 4010 O O . LEU A 1 527 ? 5.380 -21.386 24.356 1.00 72.31 527 LEU A O 1
ATOM 4014 N N . ARG A 1 528 ? 6.257 -19.324 24.654 1.00 60.44 528 ARG A N 1
ATOM 4015 C CA . ARG A 1 528 ? 7.307 -19.696 25.614 1.00 60.44 528 ARG A CA 1
ATOM 4016 C C . ARG A 1 528 ? 6.785 -19.573 27.035 1.00 60.44 528 ARG A C 1
ATOM 4018 O O . ARG A 1 528 ? 7.181 -20.439 27.848 1.00 60.44 528 ARG A O 1
#

=== Feature glossary ===
Reading guide. The protein is described through the following features:

Foldseek 3Di. A 3Di character summarizes, for each residue, the relative orientation of the Cα frame of its nearest spatial neighbor. Because it encodes fold topology rather than chemistry, 3Di alignments detect remote structural similarity that sequence alignment misses.

Contact-map, Ramachandran, and PAE plots. Plot images: a contact map (which residues are close in 3D, as an N×N binary image), a Ramachandran scatter (backbone torsion angles, revealing secondary-structure composition at a glance), and — for AlphaFold structures — a PAE heatmap (pairwise prediction confidence).

Radius of gyration, Cα contacts, bounding box. Radius of gyration (Rg) is the root-mean-square distance of Cα atoms from their centroid — a single number for overall size and compactness. A globular domain of N residues has Rg ≈ 2.2·N^0.38 Å; an extended or disordered chain has a much larger Rg. The Cα contact count is the number of residue pairs whose Cα atoms are within 8 Å and are more than four positions apart in sequence — a standard proxy for tertiary packing density. The bounding box is the smallest axis-aligned box enclosing all Cα atoms.

Secondary structure (8-state, DSSP). Eight-state secondary structure (DSSP): H is the canonical α-helix, G the tighter 3₁₀-helix, I the wider π-helix; E/B are β-structure, T and S are turns and bends, and '-' is everything else. DSSP derives these from the pattern of main-chain N–H···O=C hydrogen bonds, not from the sequence.

B-factor. B-factor (Debye–Waller factor) reflects atomic displacement in the crystal lattice. It is an experimental observable (units Å²), not a prediction; low values mean the atom is pinned down, high values mean it moves or is heterogeneous across the crystal.

pLDDT. pLDDT is the predicted lDDT-Cα score: AlphaFold's confidence that the local environment of each residue (all inter-atomic distances within 15 Å) is correctly placed. It is a per-residue number between 0 and 100, with higher meaning more reliable.

Nearest PDB structures. Nearest PDB neighbors are the top structural matches found by Foldseek when searching this structure against the entire Protein Data Bank. Each hit reports a TM-score (0 to 1; >0.5 almost always implies the same fold) and an E-value. These are *structural* homologs — they may share no detectable sequence similarity.

Solvent-accessible surface area. Accessible surface area quantifies burial. A residue with SASA near zero is packed into the hydrophobic core; one with SASA >100 Å² sits on the surface. Computed here via the Shrake–Rupley numerical algorithm with a 1.4 Å probe.

Rendered structure images. Structure images are PyMOL renders from six orthogonal camera directions. Cartoon representation draws helices as coils and strands as arrows; sticks shows the backbone as bonds; surface shows the solvent-excluded envelope. Rainbow coloring maps sequence position to hue (blue→red, N→C); chain coloring assigns a distinct color per polypeptide.

Backbone torsions (φ/ψ). φ (phi) and ψ (psi) are the two rotatable backbone dihedrals per residue: φ is the C(i-1)–N–Cα–C torsion, ψ is the N–Cα–C–N(i+1) torsion, both in degrees on (−180°, 180°]. α-helical residues cluster near (−60°, −45°); β-strand residues near (−120°, +130°). A Ramachandran plot is simply a scatter of (φ, ψ) for every residue.

Predicted aligned error. Predicted Aligned Error (PAE) is an AlphaFold confidence matrix: entry (i, j) is the expected error in the position of residue j, in ångströms, when the prediction is superimposed on the true structure at residue i. Low PAE within a block of residues means that block is internally rigid and well-predicted; high PAE between two blocks means their relative placement is uncertain even if each block individually is confident.

mmCIF coordinates. Structure coordinates are given as an mmCIF _atom_site loop: one row per atom with element, residue name, chain id, sequence number, and x/y/z position in Å. Only the four main-chain atoms per residue are included here; side chains are omitted to keep the record compact.

InterPro / GO / CATH / organism. Database cross-references. InterPro integrates a dozen domain/family signature databases into unified entries with residue-range hits. GO terms attach function/process/location labels with evidence codes. CATH codes position the fold in a four-level structural taxonomy. Organism is the NCBI-taxonomy species name.

Secondary structure (3-state, P-SEA). SS3 is a coarse helix/strand/coil call (letters a/b/c) made by the P-SEA algorithm from inter-Cα distances and dihedrals. It is less detailed than DSSP but needs only Cα positions.

Sequence. Sequence gives the chain of amino acids in standard one-letter code (A=alanine, C=cysteine, …, Y=tyrosine), read N→C. It is the only feature that is directly encoded by the gene; all structural features are derived from the folded form of this sequence.